Protein AF-A0A7X8XU26-F1 (afdb_monomer_lite)

Sequence (676 aa):
MKSFNKYATITLAILFLVGCTSQVGEDSGSGGGQKIFLYDNPILGHDLYVLNYGHREVDGLDTNYYIIPNEVARVKDLDVAKNSSAANGDILSPEKLTEFEELIYFTGLETFRATSNELTTLDFSKCVKLKGIYINNNWLEVLNVDSLPLLEEIEFSSSSRAPGLITSMNLTNNINLIVFELEDHGLTALDVSKNVNLDEINVSGNTGDPITIDSLIYDQLSVAEGVVREEPTVELPDDGVVIQDVNFGRVLDSLGYANGPLSTGKYYLIPDDVAGVTTLDISNKGISKISEISYFTSLESLDASANSIDTIDVSTNNSLTILTADHSGSGLGELVSLSLPASIDSVDIYRFAGATVDITSCPNLVRFDAEQSTITSIDLSGNPELKIFRVRQYNSGQWDAGLGLTTIDFSNNPKLEDVYLFRNQLGASNDITWWDESEGSVLTSLDLGSNPNGTEATFEIPDFIFSTLTDRSGNVQSDAPPVDNSNLFISEYACSSSKESGTDFRNTYIEIYNPSTTETAYLSNYTLEYSSNGGDWGGEHTFSTQTLGPGEVLVIGRPEVNPSRITVDESWSSLTANGDDGIRLLKNNTVTDVIGTNYSSSPPVGTDPGDGWEVAGVTEATRNLVLWRKTTVTTPNTDWDDSRGTNTTDSEWIVSNVKEDYVNAGSPTDGNVPSQ

Foldseek 3Di:
DDDDDDDDDDDDDDDDDPQDCFDWDDDPDDDAAIKTKHSVCVLVQQQCVLVVQWDWDDDPPDIIIIGHLVSLLQDAEDAQACDPPGPCNVRGDNAADQEDPVCLSNLNYQEYHHAQHAHADDDCLNVQNHQEYHHEAYQYQDDDCQSHLNHAYYAYAYHPPHPAFDAADDCQSNLNHQEAHREQGAHQEYACLSVLNHAEYAHYNYPNFLHEYECLNVVRHPYRHRHDYDHHPDDDPVQKAWDNWLLLQVQCVVVVQWDDDDVSSTIIGRLVSQCQDAEDESEQRQTADDVVCLSNQNHQEYEQANYQHQEDACQNNQNHAYYAYANPDDPHHAHAYYHDHLNYAEYARARHAHQEDACLSNQNHAYDHHAQYQHADYDCQNHLNHAYAAYAHHDPPDDPPPGFYQADECQSHQNHQEYHRAAGAPAEQVSYHHHDCVSAHNHAYEEPHCHPPPDGAAHADDPSHVVNYPYYDPRYDHPDDPDQPWFKAWFKFAFELDADPPDPATAGKIKIWTQDPAGKGAQQQKKKWKFELLEDTHLIDRDPDGIADHQFMAMETAPRHDCVQAPHPHYRPSPPDNARMKMFMDGNNHTFAIAHHSQVYVVGDDHRLDRHNQAQQRRSLNHQKMKGFDPVDRGHDPDNDQQRDNHPPRHRIFIAPDGPQRVQHRHHDDPPGHGD

Secondary structure (DSSP, 8-state):
---------------------SEEPP--S-SS---EE-SS-HHHHHHHHHTTSSEEEEETTEEEEEE-HHHHTT-SEEE---STT-TTTTTS-SSPP---GGGGG-TT-SEEE-TT--------TT-TT--EEE--S---S----TT-TT--EEE-PPPTT-S--------TT-TT--EEE-TTS--S----TT-TT--EEE-TTSTTSSEEEEHHHHTT-SEEETEEEE--SS-PPTT-EEESSHHHHHHHHHHTS-B---TTS-EEE-HHHHTT--EEE-TTS-----GGGGG-TT--EEE--SS--SEEE-TT-TT--EEE----STT---B-EEE--TT--EEE-TTB-SS----TT-TT--EEEEEEE-------TT-TT--EEEEEE---SS--TT-S-S-EE-TT-TT--EEE--SS---SGGGEEPPPGGG-----EEE-TT-STTSPPPEEE-HHHHTT-SEE-TTEEE-PPP------EEEEEE--SSPPTTSS----EEEEE---SSPPEEGGGEEEEEEGGG--SEEEEE-SS-EE-TT-EEEEE-TT--TTT---SEE-TT----SS-EEEEEETTEEEEEES--TTSSS--S---TTS--BTTBTTTTSSSEEEE-TT--S--S-HHHHH-SSTTT-SEEEBSSTT--TTTTSPPPTTS-B-

Organism: NCBI:txid2726742

Radius of gyration: 48.68 Å; chains: 1; bounding box: 124×58×159 Å

pLDDT: mean 89.41, std 13.86, range [27.27, 98.88]

InterPro domains:
  IPR001322 Lamin tail domain [PF00932] (485-596)
  IPR001322 Lamin tail domain [PS51841] (472-635)
  IPR032675 Leucine-rich repeat domain superfamily [G3DSA:3.80.10.10] (50-222)
  IPR032675 Leucine-rich repeat domain superfamily [G3DSA:3.80.10.10] (238-528)
  IPR036415 Lamin tail domain superfamily [SSF74853] (486-587)
  IPR050836 SDS22/Internalin LRR-containing [PTHR46652] (274-324)

Structure (mmCIF, N/CA/C/O backbone):
data_AF-A0A7X8XU26-F1
#
_entry.id   AF-A0A7X8XU26-F1
#
loop_
_atom_site.group_PDB
_atom_site.id
_atom_site.type_symbol
_atom_site.label_atom_id
_atom_site.label_alt_id
_atom_site.label_comp_id
_atom_site.label_asym_id
_atom_site.label_entity_id
_atom_site.label_seq_id
_atom_site.pdbx_PDB_ins_code
_atom_site.Cartn_x
_atom_site.Cartn_y
_atom_site.Cartn_z
_atom_site.occupancy
_atom_site.B_iso_or_equiv
_atom_site.auth_seq_id
_atom_site.auth_comp_id
_atom_site.auth_asym_id
_atom_site.auth_atom_id
_atom_site.pdbx_PDB_model_num
ATOM 1 N N . MET A 1 1 ? 77.128 13.624 -83.344 1.00 34.66 1 MET A N 1
ATOM 2 C CA . MET A 1 1 ? 77.510 14.100 -82.000 1.00 34.66 1 MET A CA 1
ATOM 3 C C . MET A 1 1 ? 76.486 13.563 -81.011 1.00 34.66 1 MET A C 1
ATOM 5 O O . MET A 1 1 ? 75.318 13.875 -81.154 1.00 34.66 1 MET A O 1
ATOM 9 N N . LYS A 1 2 ? 76.962 12.664 -80.136 1.00 36.72 2 LYS A N 1
ATOM 10 C CA . LYS A 1 2 ? 76.382 12.059 -78.917 1.00 36.72 2 LYS A CA 1
ATOM 11 C C . LYS A 1 2 ? 74.876 11.721 -78.876 1.00 36.72 2 LYS A C 1
ATOM 13 O O . LYS A 1 2 ? 74.044 12.546 -78.532 1.00 36.72 2 LYS A O 1
ATOM 18 N N . SER A 1 3 ? 74.596 10.439 -79.121 1.00 32.69 3 SER A N 1
ATOM 19 C CA . SER A 1 3 ? 73.386 9.680 -78.772 1.00 32.69 3 SER A CA 1
ATOM 20 C C . SER A 1 3 ? 73.611 8.858 -77.491 1.00 32.69 3 SER A C 1
ATOM 22 O O . SER A 1 3 ? 74.744 8.437 -77.273 1.00 32.69 3 SER A O 1
ATOM 24 N N . PHE A 1 4 ? 72.565 8.546 -76.712 1.00 28.62 4 PHE A N 1
ATOM 25 C CA . PHE A 1 4 ? 72.070 7.166 -76.505 1.00 28.62 4 PHE A CA 1
ATOM 26 C C . PHE A 1 4 ? 70.891 7.093 -75.516 1.00 28.62 4 PHE A C 1
ATOM 28 O O . PHE A 1 4 ? 70.860 7.771 -74.498 1.00 28.62 4 PHE A O 1
ATOM 35 N N . ASN A 1 5 ? 69.957 6.204 -75.854 1.00 34.78 5 ASN A N 1
ATOM 36 C CA . ASN A 1 5 ? 68.786 5.733 -75.119 1.00 34.78 5 ASN A CA 1
ATOM 37 C C . ASN A 1 5 ? 68.948 4.195 -75.031 1.00 34.78 5 ASN A C 1
ATOM 39 O O . ASN A 1 5 ? 69.265 3.623 -76.079 1.00 34.78 5 ASN A O 1
ATOM 43 N N . LYS A 1 6 ? 68.793 3.530 -73.866 1.00 28.44 6 LYS A N 1
ATOM 44 C CA . LYS A 1 6 ? 68.459 2.081 -73.741 1.00 28.44 6 LYS A CA 1
ATOM 45 C C . LYS A 1 6 ? 68.344 1.565 -72.289 1.00 28.44 6 LYS A C 1
ATOM 47 O O . LYS A 1 6 ? 69.069 1.988 -71.402 1.00 28.44 6 LYS A O 1
ATOM 52 N N . TYR A 1 7 ? 67.434 0.600 -72.152 1.00 28.06 7 TYR A N 1
ATOM 53 C CA . TYR A 1 7 ? 67.069 -0.275 -71.029 1.00 28.06 7 TYR A CA 1
ATOM 54 C C . TYR A 1 7 ? 68.166 -1.258 -70.528 1.00 28.06 7 TYR A C 1
ATOM 56 O O . TYR A 1 7 ? 69.031 -1.633 -71.317 1.00 28.06 7 TYR A O 1
ATOM 64 N N . ALA A 1 8 ? 67.948 -1.785 -69.297 1.00 28.58 8 ALA A N 1
ATOM 65 C CA . ALA A 1 8 ? 68.433 -3.047 -68.661 1.00 28.58 8 ALA A CA 1
ATOM 66 C C . ALA A 1 8 ? 69.926 -3.097 -68.215 1.00 28.58 8 ALA A C 1
ATOM 68 O O . ALA A 1 8 ? 70.767 -2.536 -68.900 1.00 28.58 8 ALA A O 1
ATOM 69 N N . THR A 1 9 ? 70.385 -3.675 -67.082 1.00 27.27 9 THR A N 1
ATOM 70 C CA . THR A 1 9 ? 70.066 -4.918 -66.312 1.00 27.27 9 THR A CA 1
ATOM 71 C C . THR A 1 9 ? 70.829 -4.885 -64.946 1.00 27.27 9 THR A C 1
ATOM 73 O O . THR A 1 9 ? 71.968 -4.433 -64.941 1.00 27.27 9 THR A O 1
ATOM 76 N N . ILE A 1 10 ? 70.203 -5.156 -63.781 1.00 29.17 10 ILE A N 1
ATOM 77 C CA . ILE A 1 10 ? 70.174 -6.391 -62.925 1.00 29.17 10 ILE A CA 1
ATOM 78 C C . ILE A 1 10 ? 71.371 -6.663 -61.974 1.00 29.17 10 ILE A C 1
ATOM 80 O O . ILE A 1 10 ? 72.434 -7.061 -62.437 1.00 29.17 10 ILE A O 1
ATOM 84 N N . THR A 1 11 ? 71.069 -6.637 -60.659 1.00 28.88 11 THR A N 1
ATOM 85 C CA . THR A 1 11 ? 71.246 -7.713 -59.630 1.00 28.88 11 THR A CA 1
ATOM 86 C C . THR A 1 11 ? 70.212 -7.410 -58.511 1.00 28.88 11 THR A C 1
ATOM 88 O O . THR A 1 11 ? 70.246 -6.303 -57.990 1.00 28.88 11 THR A O 1
ATOM 91 N N . LEU A 1 12 ? 69.101 -8.135 -58.258 1.00 30.39 12 LEU A N 1
ATOM 92 C CA . LEU A 1 12 ? 68.899 -9.448 -57.586 1.00 30.39 12 LEU A CA 1
ATOM 93 C C . LEU A 1 12 ? 69.867 -9.657 -56.392 1.00 30.39 12 LEU A C 1
ATOM 95 O O . LEU A 1 12 ? 71.066 -9.607 -56.612 1.00 30.39 12 LEU A O 1
ATOM 99 N N . ALA A 1 13 ? 69.474 -9.875 -55.128 1.00 28.33 13 ALA A N 1
ATOM 100 C CA . ALA A 1 13 ? 68.361 -10.665 -54.606 1.00 28.33 13 ALA A CA 1
ATOM 101 C C . ALA A 1 13 ? 67.890 -10.245 -53.186 1.00 28.33 13 ALA A C 1
ATOM 103 O O . ALA A 1 13 ? 68.625 -9.653 -52.403 1.00 28.33 13 ALA A O 1
ATOM 104 N N . ILE A 1 14 ? 66.640 -10.632 -52.927 1.00 40.91 14 ILE A N 1
ATOM 105 C CA . ILE A 1 14 ? 65.825 -10.717 -51.702 1.00 40.91 14 ILE A CA 1
ATOM 106 C C . ILE A 1 14 ? 66.587 -11.134 -50.431 1.00 40.91 14 ILE A C 1
ATOM 108 O O . ILE A 1 14 ? 67.310 -12.124 -50.476 1.00 40.91 14 ILE A O 1
ATOM 112 N N . LEU A 1 15 ? 66.281 -10.495 -49.289 1.00 29.73 15 LEU A N 1
ATOM 113 C CA . LEU A 1 15 ? 66.130 -11.167 -47.984 1.00 29.73 15 LEU A CA 1
ATOM 114 C C . LEU A 1 15 ? 65.344 -10.291 -46.979 1.00 29.73 15 LEU A C 1
ATOM 116 O O . LEU A 1 15 ? 65.855 -9.304 -46.470 1.00 29.73 15 LEU A O 1
ATOM 120 N N . PHE A 1 16 ? 64.081 -10.683 -46.768 1.00 33.25 16 PHE A N 1
ATOM 121 C CA . PHE A 1 16 ? 63.263 -10.597 -45.547 1.00 33.25 16 PHE A CA 1
ATOM 122 C C . PHE A 1 16 ? 63.397 -9.369 -44.618 1.00 33.25 16 PHE A C 1
ATOM 124 O O . PHE A 1 16 ? 64.252 -9.330 -43.742 1.00 33.25 16 PHE A O 1
ATOM 131 N N . LEU A 1 17 ? 62.406 -8.473 -44.680 1.00 34.25 17 LEU A N 1
ATOM 132 C CA . LEU A 1 17 ? 61.734 -7.977 -43.472 1.00 34.25 17 LEU A CA 1
ATOM 133 C C . LEU A 1 17 ? 60.248 -8.304 -43.633 1.00 34.25 17 LEU A C 1
ATOM 135 O O . LEU A 1 17 ? 59.464 -7.531 -44.175 1.00 34.25 17 LEU A O 1
ATOM 139 N N . VAL A 1 18 ? 59.907 -9.533 -43.254 1.00 36.25 18 VAL A N 1
ATOM 140 C CA . VAL A 1 18 ? 58.540 -9.890 -42.882 1.00 36.25 18 VAL A CA 1
ATOM 141 C C . VAL A 1 18 ? 58.307 -9.155 -41.569 1.00 36.25 18 VAL A C 1
ATOM 143 O O . VAL A 1 18 ? 58.955 -9.481 -40.580 1.00 36.25 18 VAL A O 1
ATOM 146 N N . GLY A 1 19 ? 57.465 -8.121 -41.572 1.00 37.59 19 GLY A N 1
ATOM 147 C CA . GLY A 1 19 ? 56.831 -7.700 -40.328 1.00 37.59 19 GLY A CA 1
ATOM 148 C C . GLY A 1 19 ? 56.033 -8.902 -39.838 1.00 37.59 19 GLY A C 1
ATOM 149 O O . GLY A 1 19 ? 55.166 -9.385 -40.567 1.00 37.59 19 GLY A O 1
ATOM 150 N N . CYS A 1 20 ? 56.422 -9.475 -38.701 1.00 41.75 20 CYS A N 1
ATOM 151 C CA . CYS A 1 20 ? 55.649 -10.541 -38.081 1.00 41.75 20 CYS A CA 1
ATOM 152 C C . CYS A 1 20 ? 54.336 -9.928 -37.604 1.00 41.75 20 CYS A C 1
ATOM 154 O O . CYS A 1 20 ? 54.342 -9.162 -36.649 1.00 41.75 20 CYS A O 1
ATOM 156 N N . THR A 1 21 ? 53.244 -10.267 -38.285 1.00 54.62 21 THR A N 1
ATOM 157 C CA . THR A 1 21 ? 51.889 -10.140 -37.742 1.00 54.62 21 THR A CA 1
ATOM 158 C C . THR A 1 21 ? 51.786 -10.938 -36.444 1.00 54.62 21 THR A C 1
ATOM 160 O O . THR A 1 21 ? 52.616 -11.833 -36.209 1.00 54.62 21 THR A O 1
ATOM 163 N N . SER A 1 22 ? 50.752 -10.695 -35.644 1.00 58.31 22 SER A N 1
ATOM 164 C CA . SER A 1 22 ? 50.406 -11.575 -34.534 1.00 58.31 22 SER A CA 1
ATOM 165 C C . SER A 1 22 ? 50.404 -13.039 -34.999 1.00 58.31 22 SER A C 1
ATOM 167 O O . SER A 1 22 ? 49.922 -13.404 -36.082 1.00 58.31 22 SER A O 1
ATOM 169 N N . GLN A 1 23 ? 51.100 -13.886 -34.242 1.00 65.12 23 GLN A N 1
ATOM 170 C CA . GLN A 1 23 ? 51.410 -15.252 -34.654 1.00 65.12 23 GLN A CA 1
ATOM 171 C C . GLN A 1 23 ? 51.037 -16.251 -33.572 1.00 65.12 23 GLN A C 1
ATOM 173 O O . GLN A 1 23 ? 51.254 -16.056 -32.375 1.00 65.12 23 GLN A O 1
ATOM 178 N N . VAL A 1 24 ? 50.495 -17.367 -34.046 1.00 61.19 24 VAL A N 1
ATOM 179 C CA . VAL A 1 24 ? 50.252 -18.564 -33.256 1.00 61.19 24 VAL A CA 1
ATOM 180 C C . VAL A 1 24 ? 51.593 -19.209 -32.914 1.00 61.19 24 VAL A C 1
ATOM 182 O O . VAL A 1 24 ? 52.304 -19.656 -33.814 1.00 61.19 24 VAL A O 1
ATOM 185 N N . GLY A 1 25 ? 51.915 -19.312 -31.626 1.00 56.53 25 GLY A N 1
ATOM 186 C CA . GLY A 1 25 ? 53.040 -20.131 -31.167 1.00 56.53 25 GLY A CA 1
ATOM 187 C C . GLY A 1 25 ? 52.689 -21.625 -31.144 1.00 56.53 25 GLY A C 1
ATOM 188 O O . GLY A 1 25 ? 51.580 -21.992 -30.752 1.00 56.53 25 GLY A O 1
ATOM 189 N N . GLU A 1 26 ? 53.624 -22.502 -31.532 1.00 50.38 26 GLU A N 1
ATOM 190 C CA . GLU A 1 26 ? 53.489 -23.953 -31.319 1.00 50.38 26 GLU A CA 1
ATOM 191 C C . GLU A 1 26 ? 53.651 -24.277 -29.820 1.00 50.38 26 GLU A C 1
ATOM 193 O O . GLU A 1 26 ? 54.716 -24.048 -29.248 1.00 50.38 26 GLU A O 1
ATOM 198 N N . ASP A 1 27 ? 52.613 -24.819 -29.168 1.00 50.94 27 ASP A N 1
ATOM 199 C CA . ASP A 1 27 ? 52.736 -25.361 -27.807 1.00 50.94 27 ASP A CA 1
ATOM 200 C C . ASP A 1 27 ? 53.166 -26.837 -27.859 1.00 50.94 27 ASP A C 1
ATOM 202 O O . ASP A 1 27 ? 52.406 -27.713 -28.281 1.00 50.94 27 ASP A O 1
ATOM 206 N N . SER A 1 28 ? 54.392 -27.121 -27.408 1.00 47.56 28 SER A N 1
ATOM 207 C CA . SER A 1 28 ? 54.903 -28.481 -27.188 1.00 47.56 28 SER A CA 1
ATOM 208 C C . SER A 1 28 ? 54.811 -28.944 -25.727 1.00 47.56 28 SER A C 1
ATOM 210 O O . SER A 1 28 ? 55.522 -29.871 -25.330 1.00 47.56 28 SER A O 1
ATOM 212 N N . GLY A 1 29 ? 53.925 -28.346 -24.929 1.00 49.84 29 GLY A N 1
ATOM 213 C CA . GLY A 1 29 ? 53.391 -28.955 -23.719 1.00 49.84 29 GLY A CA 1
ATOM 214 C C . GLY A 1 29 ? 53.294 -28.017 -22.524 1.00 49.84 29 GLY A C 1
ATOM 215 O O . GLY A 1 29 ? 54.244 -27.920 -21.758 1.00 49.84 29 GLY A O 1
ATOM 216 N N . SER A 1 30 ? 52.097 -27.496 -22.249 1.00 43.91 30 SER A N 1
ATOM 217 C CA . SER A 1 30 ? 51.460 -27.605 -20.925 1.00 43.91 30 SER A CA 1
ATOM 218 C C . SER A 1 30 ? 50.045 -27.025 -20.948 1.00 43.91 30 SER A C 1
ATOM 220 O O . SER A 1 30 ? 49.888 -25.842 -21.181 1.00 43.91 30 SER A O 1
ATOM 222 N N . GLY A 1 31 ? 49.032 -27.853 -20.660 1.00 46.31 31 GLY A N 1
ATOM 223 C CA . GLY A 1 31 ? 47.761 -27.547 -19.965 1.00 46.31 31 GLY A CA 1
ATOM 224 C C . GLY A 1 31 ? 46.913 -26.286 -20.241 1.00 46.31 31 GLY A C 1
ATOM 225 O O . GLY A 1 31 ? 45.874 -26.167 -19.595 1.00 46.31 31 GLY A O 1
ATOM 226 N N . GLY A 1 32 ? 47.276 -25.372 -21.142 1.00 51.00 32 GLY A N 1
ATOM 227 C CA . GLY A 1 32 ? 46.771 -23.997 -21.133 1.00 51.00 32 GLY A CA 1
ATOM 228 C C . GLY A 1 32 ? 46.779 -23.305 -22.494 1.00 51.00 32 GLY A C 1
ATOM 229 O O . GLY A 1 32 ? 47.265 -22.196 -22.599 1.00 51.00 32 GLY A O 1
ATOM 230 N N . GLY A 1 33 ? 46.194 -23.925 -23.523 1.00 59.44 33 GLY A N 1
ATOM 231 C CA . GLY A 1 33 ? 45.803 -23.237 -24.762 1.00 59.44 33 GLY A CA 1
ATOM 232 C C . GLY A 1 33 ? 46.931 -22.668 -25.643 1.00 59.44 33 GLY A C 1
ATOM 233 O O . GLY A 1 33 ? 48.105 -22.644 -25.304 1.00 59.44 33 GLY A O 1
ATOM 234 N N . GLN A 1 34 ? 46.543 -22.236 -26.840 1.00 79.81 34 GLN A N 1
ATOM 235 C CA . GLN A 1 34 ? 47.417 -21.718 -27.896 1.00 79.81 34 GLN A CA 1
ATOM 236 C C . GLN A 1 34 ? 47.819 -20.260 -27.604 1.00 79.81 34 GLN A C 1
ATOM 238 O O . GLN A 1 34 ? 46.936 -19.422 -27.443 1.00 79.81 34 GLN A O 1
ATOM 243 N N . L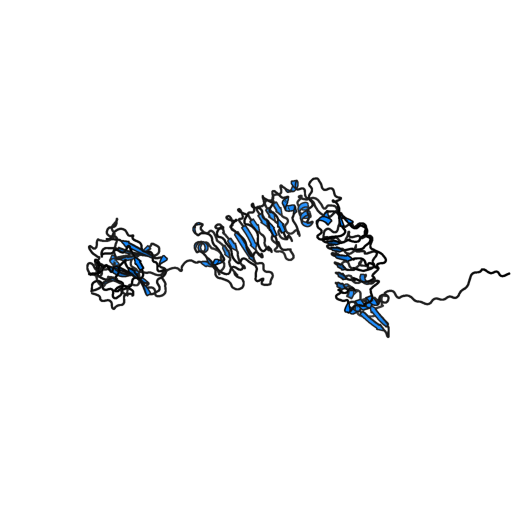YS A 1 35 ? 49.122 -19.941 -27.544 1.00 88.06 35 LYS A N 1
ATOM 244 C CA . LYS A 1 35 ? 49.611 -18.561 -27.337 1.00 88.06 35 LYS A CA 1
ATOM 245 C C . LYS A 1 35 ? 49.443 -17.720 -28.603 1.00 88.06 35 LYS A C 1
ATOM 247 O O . LYS A 1 35 ? 49.800 -18.182 -29.691 1.00 88.06 35 LYS A O 1
ATOM 252 N N . ILE A 1 36 ? 48.974 -16.484 -28.442 1.00 88.19 36 ILE A N 1
ATOM 253 C CA . ILE A 1 36 ? 48.933 -15.467 -29.501 1.00 88.19 36 ILE A CA 1
ATOM 254 C C . ILE A 1 36 ? 49.909 -14.357 -29.125 1.00 88.19 36 ILE A C 1
ATOM 256 O O . ILE A 1 36 ? 49.650 -13.604 -28.186 1.00 88.19 36 ILE A O 1
ATOM 260 N N . PHE A 1 37 ? 51.047 -14.296 -29.815 1.00 87.69 37 PHE A N 1
ATOM 261 C CA . PHE A 1 37 ? 52.061 -13.268 -29.582 1.00 87.69 37 PHE A CA 1
ATOM 262 C C . PHE A 1 37 ? 51.691 -11.957 -30.281 1.00 87.69 37 PHE A C 1
ATOM 264 O O . PHE A 1 37 ? 51.302 -11.976 -31.446 1.00 87.69 37 PHE A O 1
ATOM 271 N N . LEU A 1 38 ? 51.865 -10.842 -29.569 1.00 88.19 38 LEU A N 1
ATOM 272 C CA . LEU A 1 38 ? 51.487 -9.477 -29.959 1.00 88.19 38 LEU A CA 1
ATOM 273 C C . LEU A 1 38 ? 52.712 -8.716 -30.500 1.00 88.19 38 LEU A C 1
ATOM 275 O O . LEU A 1 38 ? 53.140 -7.711 -29.930 1.00 88.19 38 LEU A O 1
ATOM 279 N N . TYR A 1 39 ? 53.363 -9.264 -31.529 1.00 80.94 39 TYR A N 1
ATOM 280 C CA . TYR A 1 39 ? 54.639 -8.738 -32.042 1.00 80.94 39 TYR A CA 1
ATOM 281 C C . TYR A 1 39 ? 54.504 -7.392 -32.763 1.00 80.94 39 TYR A C 1
ATOM 283 O O . TYR A 1 39 ? 55.417 -6.567 -32.722 1.00 80.94 39 TYR A O 1
ATOM 291 N N . ASP A 1 40 ? 53.378 -7.198 -33.429 1.00 77.88 40 ASP A N 1
ATOM 292 C CA . ASP A 1 40 ? 52.957 -5.994 -34.138 1.00 77.88 40 ASP A CA 1
ATOM 293 C C . ASP A 1 40 ? 52.386 -4.927 -33.199 1.00 77.88 40 ASP A C 1
ATOM 295 O O . ASP A 1 40 ? 52.543 -3.738 -33.474 1.00 77.88 40 ASP A O 1
ATOM 299 N N . ASN A 1 41 ? 51.852 -5.329 -32.041 1.00 84.44 41 ASN A N 1
ATOM 300 C CA . ASN A 1 41 ? 51.226 -4.415 -31.088 1.00 84.44 41 ASN A CA 1
ATOM 301 C C . ASN A 1 41 ? 51.830 -4.488 -29.667 1.00 84.44 41 ASN A C 1
ATOM 303 O O . ASN A 1 41 ? 51.174 -4.912 -28.707 1.00 84.44 41 ASN A O 1
ATOM 307 N N . PRO A 1 42 ? 53.093 -4.053 -29.479 1.00 87.25 42 PRO A N 1
ATOM 308 C CA . PRO A 1 42 ? 53.767 -4.117 -28.182 1.00 87.25 42 PRO A CA 1
ATOM 309 C C . PRO A 1 42 ? 53.161 -3.171 -27.134 1.00 87.25 42 PRO A C 1
ATOM 311 O O . PRO A 1 42 ? 53.296 -3.432 -25.938 1.00 87.25 42 PRO A O 1
ATOM 314 N N . ILE A 1 43 ? 52.485 -2.096 -27.564 1.00 92.75 43 ILE A N 1
ATOM 315 C CA . ILE A 1 43 ? 51.765 -1.168 -26.677 1.00 92.75 43 ILE A CA 1
ATOM 316 C C . ILE A 1 43 ? 50.567 -1.894 -26.059 1.00 92.75 43 ILE A C 1
ATOM 318 O O . ILE A 1 43 ? 50.461 -1.954 -24.833 1.00 92.75 43 ILE A O 1
ATOM 322 N N . LEU A 1 44 ? 49.728 -2.527 -26.890 1.00 94.31 44 LEU A N 1
ATOM 323 C CA . LEU A 1 44 ? 48.626 -3.370 -26.426 1.00 94.31 44 LEU A CA 1
ATOM 324 C C . LEU A 1 44 ? 49.136 -4.517 -25.552 1.00 94.31 44 LEU A C 1
ATOM 326 O O . LEU A 1 44 ? 48.559 -4.808 -24.509 1.00 94.31 44 LEU A O 1
ATOM 330 N N . GLY A 1 45 ? 50.236 -5.157 -25.952 1.00 93.69 45 GLY A N 1
ATOM 331 C CA . GLY A 1 45 ? 50.837 -6.237 -25.181 1.00 93.69 45 GLY A CA 1
ATOM 332 C C . GLY A 1 45 ? 51.266 -5.812 -23.780 1.00 93.69 45 GLY A C 1
ATOM 333 O O . GLY A 1 45 ? 50.971 -6.514 -22.810 1.00 93.69 45 GLY A O 1
ATOM 334 N N . HIS A 1 46 ? 51.899 -4.644 -23.660 1.00 93.19 46 HIS A N 1
ATOM 335 C CA . HIS A 1 46 ? 52.214 -4.052 -22.365 1.00 93.19 46 HIS A CA 1
ATOM 336 C C . HIS A 1 46 ? 50.944 -3.768 -21.555 1.00 93.19 46 HIS A C 1
ATOM 338 O O . HIS A 1 46 ? 50.867 -4.180 -20.399 1.00 93.19 46 HIS A O 1
ATOM 344 N N . ASP A 1 47 ? 49.953 -3.109 -22.160 1.00 95.19 47 ASP A N 1
ATOM 345 C CA . ASP A 1 47 ? 48.688 -2.741 -21.516 1.00 95.19 47 ASP A CA 1
ATOM 346 C C . ASP A 1 47 ? 47.939 -3.963 -20.975 1.00 95.19 47 ASP A C 1
ATOM 348 O O . ASP A 1 47 ? 47.578 -4.014 -19.801 1.00 95.19 47 ASP A O 1
ATOM 352 N N . LEU A 1 48 ? 47.778 -5.005 -21.790 1.00 95.38 48 LEU A N 1
ATOM 353 C CA . LEU A 1 48 ? 47.136 -6.245 -21.359 1.00 95.38 48 LEU A CA 1
ATOM 354 C C . LEU A 1 48 ? 47.940 -6.945 -20.259 1.00 95.38 48 LEU A C 1
ATOM 356 O O . LEU A 1 48 ? 47.351 -7.491 -19.327 1.00 95.38 48 LEU A O 1
ATOM 360 N N . TYR A 1 49 ? 49.273 -6.918 -20.325 1.00 94.75 49 TYR A N 1
ATOM 361 C CA . TYR A 1 49 ? 50.119 -7.499 -19.284 1.00 94.75 49 TYR A CA 1
ATOM 362 C C . TYR A 1 49 ? 49.961 -6.784 -17.934 1.00 94.75 49 TYR A C 1
ATOM 364 O O . TYR A 1 49 ? 49.770 -7.450 -16.916 1.00 94.75 49 TYR A O 1
ATOM 372 N N . VAL A 1 50 ? 49.994 -5.447 -17.899 1.00 93.06 50 VAL A N 1
ATOM 373 C CA . VAL A 1 50 ? 49.842 -4.695 -16.637 1.00 93.06 50 VAL A CA 1
ATOM 374 C C . VAL A 1 50 ? 48.430 -4.799 -16.056 1.00 93.06 50 VAL A C 1
ATOM 376 O O . VAL A 1 50 ? 48.268 -4.721 -14.839 1.00 93.06 50 VAL A O 1
ATOM 379 N N . LEU A 1 51 ? 47.428 -5.059 -16.902 1.00 92.81 51 LEU A N 1
ATOM 380 C CA . LEU A 1 51 ? 46.055 -5.367 -16.494 1.00 92.81 51 LEU A CA 1
ATOM 381 C C . LEU A 1 51 ? 45.854 -6.826 -16.039 1.00 92.81 51 LEU A C 1
ATOM 383 O O . LEU A 1 51 ? 44.754 -7.192 -15.632 1.00 92.81 51 LEU A O 1
ATOM 387 N N . ASN A 1 52 ? 46.899 -7.662 -16.064 1.00 93.44 52 ASN A N 1
ATOM 388 C CA . ASN A 1 52 ? 46.843 -9.108 -15.798 1.00 93.44 52 ASN A CA 1
ATOM 389 C C . ASN A 1 52 ? 45.952 -9.903 -16.774 1.00 93.44 52 ASN A C 1
ATOM 391 O O . ASN A 1 52 ? 45.428 -10.962 -16.424 1.00 93.44 52 ASN A O 1
ATOM 395 N N . TYR A 1 53 ? 45.794 -9.414 -18.003 1.00 93.38 53 TYR A N 1
ATOM 396 C CA . TYR A 1 53 ? 45.094 -10.099 -19.096 1.00 93.38 53 TYR A CA 1
ATOM 397 C C . TYR A 1 53 ? 46.050 -10.682 -20.147 1.00 93.38 53 TYR A C 1
ATOM 399 O O . TYR A 1 53 ? 45.643 -11.494 -20.975 1.00 93.38 53 TYR A O 1
ATOM 407 N N . GLY A 1 54 ? 47.320 -10.282 -20.109 1.00 91.75 54 GLY A N 1
ATOM 408 C CA . GLY A 1 54 ? 48.386 -10.768 -20.975 1.00 91.75 54 GLY A CA 1
ATOM 409 C C . GLY A 1 54 ? 49.584 -11.287 -20.187 1.00 91.75 54 GLY A C 1
ATOM 410 O O . GLY A 1 54 ? 49.718 -11.094 -18.980 1.00 91.75 54 GLY A O 1
ATOM 411 N N . HIS A 1 55 ? 50.492 -11.929 -20.906 1.00 93.19 55 HIS A N 1
ATOM 412 C CA . HIS A 1 55 ? 51.717 -12.524 -20.393 1.00 93.19 55 HIS A CA 1
ATOM 413 C C . HIS A 1 55 ? 52.929 -11.886 -21.055 1.00 93.19 55 HIS A C 1
ATOM 415 O O . HIS A 1 55 ? 52.839 -11.315 -22.142 1.00 93.19 55 HIS A O 1
ATOM 421 N N . ARG A 1 56 ? 54.084 -12.010 -20.400 1.00 92.38 56 ARG A N 1
ATOM 422 C CA . ARG A 1 56 ? 55.356 -11.471 -20.880 1.00 92.38 56 ARG A CA 1
ATOM 423 C C . ARG A 1 56 ? 56.450 -12.527 -20.813 1.00 92.38 56 ARG A C 1
ATOM 425 O O . ARG A 1 56 ? 56.710 -13.082 -19.745 1.00 92.38 56 ARG A O 1
ATOM 432 N N . GLU A 1 57 ? 57.140 -12.728 -21.926 1.00 89.62 57 GLU A N 1
ATOM 433 C CA . GLU A 1 57 ? 58.359 -13.529 -22.046 1.00 89.62 57 GLU A CA 1
ATOM 434 C C . GLU A 1 57 ? 59.556 -12.629 -22.361 1.00 89.62 57 GLU A C 1
ATOM 436 O O . GLU A 1 57 ? 59.437 -11.641 -23.086 1.00 89.62 57 GLU A O 1
ATOM 441 N N . VAL A 1 58 ? 60.707 -12.942 -21.765 1.00 84.69 58 VAL A N 1
ATOM 442 C CA . VAL A 1 58 ? 61.947 -12.176 -21.943 1.00 84.69 58 VAL A CA 1
ATOM 443 C C . VAL A 1 58 ? 63.019 -13.113 -22.479 1.00 84.69 58 VAL A C 1
ATOM 445 O O . VAL A 1 58 ? 63.496 -13.982 -21.747 1.00 84.69 58 VAL A O 1
ATOM 448 N N . ASP A 1 59 ? 63.422 -12.890 -23.728 1.00 77.69 59 ASP A N 1
ATOM 449 C CA . ASP A 1 59 ? 64.462 -13.651 -24.419 1.00 77.69 59 ASP A CA 1
ATOM 450 C C . ASP A 1 59 ? 65.668 -12.741 -24.685 1.00 77.69 59 ASP A C 1
ATOM 452 O O . ASP A 1 59 ? 65.785 -12.051 -25.698 1.00 77.69 59 ASP A O 1
ATOM 456 N N . GLY A 1 60 ? 66.600 -12.708 -23.730 1.00 80.44 60 GLY A N 1
ATOM 457 C CA . GLY A 1 60 ? 67.765 -11.826 -23.805 1.00 80.44 60 GLY A CA 1
ATOM 458 C C . GLY A 1 60 ? 67.393 -10.356 -23.588 1.00 80.44 60 GLY A C 1
ATOM 459 O O . GLY A 1 60 ? 67.134 -9.962 -22.453 1.00 80.44 60 GLY A O 1
ATOM 460 N N . LEU A 1 61 ? 67.445 -9.543 -24.650 1.00 75.19 61 LEU A N 1
ATOM 461 C CA . LEU A 1 61 ? 67.054 -8.123 -24.622 1.00 75.19 61 LEU A CA 1
ATOM 462 C C . LEU A 1 61 ? 65.636 -7.884 -25.163 1.00 75.19 61 LEU A C 1
ATOM 464 O O . LEU A 1 61 ? 65.112 -6.785 -24.990 1.00 75.19 61 LEU A O 1
ATOM 468 N N . ASP A 1 62 ? 65.025 -8.893 -25.784 1.00 80.44 62 ASP A N 1
ATOM 469 C CA . ASP A 1 62 ? 63.712 -8.771 -26.405 1.00 80.44 62 ASP A CA 1
ATOM 470 C C . ASP A 1 62 ? 62.617 -9.126 -25.390 1.00 80.44 62 ASP A C 1
ATOM 472 O O . ASP A 1 62 ? 62.707 -10.120 -24.662 1.00 80.44 62 ASP A O 1
ATOM 476 N N . THR A 1 63 ? 61.587 -8.280 -25.314 1.00 85.31 63 THR A N 1
ATOM 477 C CA . THR A 1 63 ? 60.395 -8.506 -24.488 1.00 85.31 63 THR A CA 1
ATOM 478 C C . THR A 1 63 ? 59.218 -8.791 -25.405 1.00 85.31 63 THR A C 1
ATOM 480 O O . THR A 1 63 ? 58.818 -7.922 -26.175 1.00 85.31 63 THR A O 1
ATOM 483 N N . ASN A 1 64 ? 58.658 -9.992 -25.293 1.00 88.94 64 ASN A N 1
ATOM 484 C CA . ASN A 1 64 ? 57.538 -10.452 -26.102 1.00 88.94 64 ASN A CA 1
ATOM 485 C C . ASN A 1 64 ? 56.289 -10.565 -25.229 1.00 88.94 64 ASN A C 1
ATOM 487 O O . ASN A 1 64 ? 56.310 -11.229 -24.189 1.00 88.94 64 ASN A O 1
ATOM 491 N N . TYR A 1 65 ? 55.197 -9.941 -25.659 1.00 93.06 65 TYR A N 1
ATOM 492 C CA . TYR A 1 65 ? 53.898 -10.060 -25.005 1.00 93.06 65 TYR A CA 1
ATOM 493 C C . TYR A 1 65 ? 53.013 -11.051 -25.756 1.00 93.06 65 TYR A C 1
ATOM 495 O O . TYR A 1 65 ? 53.091 -11.160 -26.981 1.00 93.06 65 TYR A O 1
ATOM 503 N N . TYR A 1 66 ? 52.170 -11.777 -25.028 1.00 92.31 66 TYR A N 1
ATOM 504 C CA . TYR A 1 66 ? 51.191 -12.682 -25.622 1.00 92.31 66 TYR A CA 1
ATOM 505 C C . TYR A 1 66 ? 49.937 -12.798 -24.765 1.00 92.31 66 TYR A C 1
ATOM 507 O O . TYR A 1 66 ? 49.965 -12.562 -23.559 1.00 92.31 66 TYR A O 1
ATOM 515 N N . ILE A 1 67 ? 48.841 -13.218 -25.383 1.00 93.38 67 ILE A N 1
ATOM 516 C CA . ILE A 1 67 ? 47.600 -13.580 -24.693 1.00 93.38 67 ILE A CA 1
ATOM 517 C C . ILE A 1 67 ? 47.339 -15.078 -24.839 1.00 93.38 67 ILE A C 1
ATOM 519 O O . ILE A 1 67 ? 47.826 -15.737 -25.766 1.00 93.38 67 ILE A O 1
ATOM 523 N N . ILE A 1 68 ? 46.534 -15.613 -23.925 1.00 92.25 68 ILE A N 1
ATOM 524 C CA . ILE A 1 68 ? 45.979 -16.961 -24.025 1.00 92.25 68 ILE A CA 1
ATOM 525 C C . ILE A 1 68 ? 44.470 -16.806 -24.264 1.00 92.25 68 ILE A C 1
ATOM 527 O O . ILE A 1 68 ? 43.767 -16.361 -23.354 1.00 92.25 68 ILE A O 1
ATOM 531 N N . PRO A 1 69 ? 43.931 -17.183 -25.443 1.00 91.50 69 PRO A N 1
ATOM 532 C CA . PRO A 1 69 ? 42.530 -16.956 -25.809 1.00 91.50 69 PRO A CA 1
ATOM 533 C C . PRO A 1 69 ? 41.517 -17.437 -24.766 1.00 91.50 69 PRO A C 1
ATOM 535 O O . PRO A 1 69 ? 40.554 -16.744 -24.466 1.00 91.50 69 PRO A O 1
ATOM 538 N N . ASN A 1 70 ? 41.751 -18.602 -24.155 1.00 87.19 70 ASN A N 1
ATOM 539 C CA . ASN A 1 70 ? 40.856 -19.154 -23.132 1.00 87.19 70 ASN A CA 1
ATOM 540 C C . ASN A 1 70 ? 40.830 -18.344 -21.825 1.00 87.19 70 ASN A C 1
ATOM 542 O O . ASN A 1 70 ? 39.875 -18.469 -21.055 1.00 87.19 70 ASN A O 1
ATOM 546 N N . GLU A 1 71 ? 41.879 -17.574 -21.543 1.00 93.56 71 GLU A N 1
ATOM 547 C CA . GLU A 1 71 ? 41.962 -16.714 -20.363 1.00 93.56 71 GLU A CA 1
ATOM 548 C C . GLU A 1 71 ? 41.268 -15.383 -20.637 1.00 93.56 71 GLU A C 1
ATOM 550 O O . GLU A 1 71 ? 40.349 -15.018 -19.903 1.00 93.56 71 GLU A O 1
ATOM 555 N N . VAL A 1 72 ? 41.614 -14.721 -21.747 1.00 95.12 72 VAL A N 1
ATOM 556 C CA . VAL A 1 72 ? 40.994 -13.443 -22.134 1.00 95.12 72 VAL A CA 1
ATOM 557 C C . VAL A 1 72 ? 39.508 -13.582 -22.475 1.00 95.12 72 VAL A C 1
ATOM 559 O O . VAL A 1 72 ? 38.729 -12.669 -22.224 1.00 95.12 72 VAL A O 1
ATOM 562 N N . ALA A 1 73 ? 39.060 -14.762 -22.917 1.00 94.75 73 ALA A N 1
ATOM 563 C CA . ALA A 1 73 ? 37.642 -15.072 -23.109 1.00 94.75 73 ALA A CA 1
ATOM 564 C C . ALA A 1 73 ? 36.803 -15.001 -21.818 1.00 94.75 73 ALA A C 1
ATOM 566 O O . ALA A 1 73 ? 35.576 -15.049 -21.890 1.00 94.75 73 ALA A O 1
ATOM 567 N N . ARG A 1 74 ? 37.429 -14.926 -20.635 1.00 94.38 74 ARG A N 1
ATOM 568 C CA . ARG A 1 74 ? 36.742 -14.779 -19.339 1.00 94.38 74 ARG A CA 1
ATOM 569 C C . ARG A 1 74 ? 36.693 -13.336 -18.844 1.00 94.38 74 ARG A C 1
ATOM 571 O O . ARG A 1 74 ? 36.036 -13.081 -17.836 1.00 94.38 74 ARG A O 1
ATOM 578 N N . VAL A 1 75 ? 37.393 -12.421 -19.510 1.00 96.75 75 VAL A N 1
ATOM 579 C CA . VAL A 1 75 ? 37.402 -11.000 -19.162 1.00 96.75 75 VAL A CA 1
ATOM 580 C C . VAL A 1 75 ? 36.027 -10.421 -19.471 1.00 96.75 75 VAL A C 1
ATOM 582 O O . VAL A 1 75 ? 35.521 -10.587 -20.577 1.00 96.75 75 VAL A O 1
ATOM 585 N N . LYS A 1 76 ? 35.425 -9.776 -18.469 1.00 97.25 76 LYS A N 1
ATOM 586 C CA . LYS A 1 76 ? 34.114 -9.119 -18.572 1.00 97.25 76 LYS A CA 1
ATOM 587 C C . LYS A 1 76 ? 34.235 -7.618 -18.808 1.00 97.25 76 LYS A C 1
ATOM 589 O O . LYS A 1 76 ? 33.423 -7.065 -19.534 1.00 97.25 76 LYS A O 1
ATOM 594 N N . ASP A 1 77 ? 35.248 -6.987 -18.226 1.00 96.06 77 ASP A N 1
ATOM 595 C CA . ASP A 1 77 ? 35.503 -5.553 -18.345 1.00 96.06 77 ASP A CA 1
ATOM 596 C C . ASP A 1 77 ? 36.955 -5.341 -18.782 1.00 96.06 77 ASP A C 1
ATOM 598 O O . ASP A 1 77 ? 37.890 -5.813 -18.120 1.00 96.06 77 ASP A O 1
ATOM 602 N N . LEU A 1 78 ? 37.127 -4.683 -19.926 1.00 96.44 78 LEU A N 1
ATOM 603 C CA . LEU A 1 78 ? 38.425 -4.314 -20.466 1.00 96.44 78 LEU A CA 1
ATOM 604 C C . LEU A 1 78 ? 38.488 -2.798 -20.627 1.00 96.44 78 LEU A C 1
ATOM 606 O O . LEU A 1 78 ? 37.853 -2.239 -21.521 1.00 96.44 78 LEU A O 1
ATOM 610 N N . ASP A 1 79 ? 39.306 -2.167 -19.788 1.00 94.88 79 ASP A N 1
ATOM 611 C CA . ASP A 1 79 ? 39.569 -0.733 -19.821 1.00 94.88 79 ASP A CA 1
ATOM 612 C C . ASP A 1 79 ? 41.032 -0.445 -20.175 1.00 94.88 79 ASP A C 1
ATOM 614 O O . ASP A 1 79 ? 41.940 -0.594 -19.349 1.00 94.88 79 ASP A O 1
ATOM 618 N N . VAL A 1 80 ? 41.223 -0.026 -21.427 1.00 94.75 80 VAL A N 1
ATOM 619 C CA . VAL A 1 80 ? 42.486 0.427 -22.027 1.00 94.75 80 VAL A CA 1
ATOM 620 C C . VAL A 1 80 ? 42.426 1.917 -22.405 1.00 94.75 80 VAL A C 1
ATOM 622 O O . VAL A 1 80 ? 43.127 2.376 -23.317 1.00 94.75 80 VAL A O 1
ATOM 625 N N . ALA A 1 81 ? 41.565 2.693 -21.736 1.00 94.44 81 ALA A N 1
ATOM 626 C CA . ALA A 1 81 ? 41.428 4.126 -21.970 1.00 94.44 81 ALA A CA 1
ATOM 627 C C . ALA A 1 81 ? 42.694 4.909 -21.564 1.00 94.44 81 ALA A C 1
ATOM 629 O O . ALA A 1 81 ? 43.376 4.593 -20.588 1.00 94.44 81 ALA A O 1
ATOM 630 N N . LYS A 1 82 ? 42.996 5.972 -22.318 1.00 90.31 82 LYS A N 1
ATOM 631 C CA . LYS A 1 82 ? 44.176 6.847 -22.147 1.00 90.31 82 LYS A CA 1
ATOM 632 C C . LYS A 1 82 ? 43.805 8.280 -21.758 1.00 90.31 82 LYS A C 1
ATOM 634 O O . LYS A 1 82 ? 44.550 9.223 -22.028 1.00 90.31 82 LYS A O 1
ATOM 639 N N . ASN A 1 83 ? 42.617 8.481 -21.198 1.00 80.75 83 ASN A N 1
ATOM 640 C CA . ASN A 1 83 ? 42.167 9.791 -20.736 1.00 80.75 83 ASN A CA 1
ATOM 641 C C . ASN A 1 83 ? 42.576 10.030 -19.271 1.00 80.75 83 ASN A C 1
ATOM 643 O O . ASN A 1 83 ? 42.957 9.115 -18.546 1.00 80.75 83 ASN A O 1
ATOM 647 N N . SER A 1 84 ? 42.495 11.283 -18.823 1.00 70.81 84 SER A N 1
ATOM 648 C CA . SER A 1 84 ? 42.856 11.677 -17.453 1.00 70.81 84 SER A CA 1
ATOM 649 C C . SER A 1 84 ? 41.910 11.140 -16.371 1.00 70.81 84 SER A C 1
ATOM 651 O O . SER A 1 84 ? 42.169 11.353 -15.191 1.00 70.81 84 SER A O 1
ATOM 653 N N . SER A 1 85 ? 40.803 10.505 -16.761 1.00 66.12 85 SER A N 1
ATOM 654 C CA . SER A 1 85 ? 39.808 9.895 -15.875 1.00 66.12 85 SER A CA 1
ATOM 655 C C . SER A 1 85 ? 39.854 8.362 -15.872 1.00 66.12 85 SER A C 1
ATOM 657 O O . SER A 1 85 ? 39.094 7.749 -15.126 1.00 66.12 85 SER A O 1
ATOM 659 N N . ALA A 1 86 ? 40.726 7.736 -16.671 1.00 72.88 86 ALA A N 1
ATOM 660 C CA . ALA A 1 86 ? 40.823 6.285 -16.776 1.00 72.88 86 ALA A CA 1
ATOM 661 C C . ALA A 1 86 ? 41.325 5.695 -15.458 1.00 72.88 86 ALA A C 1
ATOM 663 O O . ALA A 1 86 ? 42.378 6.095 -14.954 1.00 72.88 86 ALA A O 1
ATOM 664 N N . ALA A 1 87 ? 40.623 4.685 -14.941 1.00 73.50 87 ALA A N 1
ATOM 665 C CA . ALA A 1 87 ? 41.006 4.006 -13.702 1.00 73.50 87 ALA A CA 1
ATOM 666 C C . ALA A 1 87 ? 42.411 3.382 -13.791 1.00 73.50 87 ALA A C 1
ATOM 668 O O . ALA A 1 87 ? 43.119 3.290 -12.790 1.00 73.50 87 ALA A O 1
ATOM 669 N N . ASN A 1 88 ? 42.824 3.004 -15.006 1.00 79.19 88 ASN A N 1
ATOM 670 C CA . ASN A 1 88 ? 44.102 2.355 -15.287 1.00 79.19 88 ASN A CA 1
ATOM 671 C C . ASN A 1 88 ? 45.149 3.293 -15.922 1.00 79.19 88 ASN A C 1
ATOM 673 O O . ASN A 1 88 ? 46.248 2.841 -16.243 1.00 79.19 88 ASN A O 1
ATOM 677 N N . GLY A 1 89 ? 44.857 4.588 -16.096 1.00 72.12 89 GLY A N 1
ATOM 678 C CA . GLY A 1 89 ? 45.708 5.510 -16.863 1.00 72.12 89 GLY A CA 1
ATOM 679 C C . GLY A 1 89 ? 47.166 5.597 -16.382 1.00 72.12 89 GLY A C 1
ATOM 680 O O . GLY A 1 89 ? 48.065 5.785 -17.196 1.00 72.12 89 GLY A O 1
ATOM 681 N N . ASP A 1 90 ? 47.410 5.388 -15.084 1.00 79.31 90 ASP A N 1
ATOM 682 C CA . ASP A 1 90 ? 48.746 5.452 -14.471 1.00 79.31 90 ASP A CA 1
ATOM 683 C C . ASP A 1 90 ? 49.618 4.209 -14.720 1.00 79.31 90 ASP A C 1
ATOM 685 O O . ASP A 1 90 ? 50.843 4.278 -14.591 1.00 79.31 90 ASP A O 1
ATOM 689 N N . ILE A 1 91 ? 49.002 3.060 -15.023 1.00 85.06 91 ILE A N 1
ATOM 690 C CA . ILE A 1 91 ? 49.711 1.781 -15.205 1.00 85.06 91 ILE A CA 1
ATOM 691 C C . ILE A 1 91 ? 49.853 1.390 -16.674 1.00 85.06 91 ILE A C 1
ATOM 693 O O . ILE A 1 91 ? 50.763 0.633 -17.017 1.00 85.06 91 ILE A O 1
ATOM 697 N N . LEU A 1 92 ? 48.970 1.899 -17.531 1.00 91.31 92 LEU A N 1
ATOM 698 C CA . LEU A 1 92 ? 49.004 1.650 -18.963 1.00 91.31 92 LEU A CA 1
ATOM 699 C C . LEU A 1 92 ? 50.140 2.434 -19.641 1.00 91.31 92 LEU A C 1
ATOM 701 O O . LEU A 1 92 ? 50.670 3.411 -19.113 1.00 91.31 92 LEU A O 1
ATOM 705 N N . SER A 1 93 ? 50.510 2.018 -20.850 1.00 89.88 93 SER A N 1
ATOM 706 C CA . SER A 1 93 ? 51.450 2.756 -21.691 1.00 89.88 93 SER A CA 1
ATOM 707 C C . SER A 1 93 ? 50.935 4.181 -21.952 1.00 89.88 93 SER A C 1
ATOM 709 O O . SER A 1 93 ? 49.755 4.347 -22.261 1.00 89.88 93 SER A O 1
ATOM 711 N N . PRO A 1 94 ? 51.780 5.224 -21.896 1.00 87.94 94 PRO A N 1
ATOM 712 C CA . PRO A 1 94 ? 51.375 6.573 -22.290 1.00 87.94 94 PRO A CA 1
ATOM 713 C C . PRO A 1 94 ? 51.189 6.714 -23.811 1.00 87.94 94 PRO A C 1
ATOM 715 O O . PRO A 1 94 ? 50.665 7.727 -24.276 1.00 87.94 94 PRO A O 1
ATOM 718 N N . GLU A 1 95 ? 51.647 5.733 -24.592 1.00 92.88 95 GLU A N 1
ATOM 719 C CA . GLU A 1 95 ? 51.435 5.689 -26.036 1.00 92.88 95 GLU A CA 1
ATOM 720 C C . GLU A 1 95 ? 50.015 5.204 -26.354 1.00 92.88 95 GLU A C 1
ATOM 722 O O . GLU A 1 95 ? 49.450 4.357 -25.657 1.00 92.88 95 GLU A O 1
ATOM 727 N N . LYS A 1 96 ? 49.424 5.775 -27.406 1.00 93.00 96 LYS A N 1
ATOM 728 C CA . LYS A 1 96 ? 48.055 5.471 -27.823 1.00 93.00 96 LYS A CA 1
ATOM 729 C C . LYS A 1 96 ? 48.011 4.233 -28.708 1.00 93.00 96 LYS A C 1
ATOM 731 O O . LYS A 1 96 ? 48.885 4.035 -29.548 1.00 93.00 96 LYS A O 1
ATOM 736 N N . LEU A 1 97 ? 46.956 3.443 -28.551 1.00 95.00 97 LEU A N 1
ATOM 737 C CA . LEU A 1 97 ? 46.680 2.288 -29.397 1.00 95.00 97 LEU A CA 1
ATOM 738 C C . LEU A 1 97 ? 46.175 2.745 -30.769 1.00 95.00 97 LEU A C 1
ATOM 740 O O . LEU A 1 97 ? 45.281 3.585 -30.844 1.00 95.00 97 LEU A O 1
ATOM 744 N N . THR A 1 98 ? 46.722 2.172 -31.839 1.00 93.00 98 THR A N 1
ATOM 745 C CA . THR A 1 98 ? 46.306 2.445 -33.229 1.00 93.00 98 THR A CA 1
ATOM 746 C C . THR A 1 98 ? 45.490 1.305 -33.847 1.00 93.00 98 THR A C 1
ATOM 748 O O . THR A 1 98 ? 44.722 1.521 -34.788 1.00 93.00 98 THR A O 1
ATOM 751 N N . GLU A 1 99 ? 45.627 0.098 -33.296 1.00 91.94 99 GLU A N 1
ATOM 752 C CA . GLU A 1 99 ? 44.946 -1.130 -33.715 1.00 91.94 99 GLU A CA 1
ATOM 753 C C . GLU A 1 99 ? 44.688 -2.055 -32.513 1.00 91.94 99 GLU A C 1
ATOM 755 O O . GLU A 1 99 ? 45.342 -1.925 -31.473 1.00 91.94 99 GLU A O 1
ATOM 760 N N . PHE A 1 100 ? 43.728 -2.975 -32.655 1.00 94.56 100 PHE A N 1
ATOM 761 C CA . PHE A 1 100 ? 43.424 -4.019 -31.670 1.00 94.56 100 PHE A CA 1
ATOM 762 C C . PHE A 1 100 ? 42.729 -5.217 -32.349 1.00 94.56 100 PHE A C 1
ATOM 764 O O . PHE A 1 100 ? 41.546 -5.483 -32.132 1.00 94.56 100 PHE A O 1
ATOM 771 N N . GLU A 1 101 ? 43.462 -5.952 -33.185 1.00 90.75 101 GLU A N 1
ATOM 772 C CA . GLU A 1 101 ? 42.914 -7.098 -33.932 1.00 90.75 101 GLU A CA 1
ATOM 773 C C . GLU A 1 101 ? 42.546 -8.284 -33.020 1.00 90.75 101 GLU A C 1
ATOM 775 O O . GLU A 1 101 ? 41.623 -9.049 -33.305 1.00 90.75 101 GLU A O 1
ATOM 780 N N . GLU A 1 102 ? 43.217 -8.425 -31.876 1.00 92.88 102 GLU A N 1
ATOM 781 C CA . GLU A 1 102 ? 43.028 -9.532 -30.934 1.00 92.88 102 GLU A CA 1
ATOM 782 C C . GLU A 1 102 ? 41.753 -9.433 -30.091 1.00 92.88 102 GLU A C 1
ATOM 784 O O . GLU A 1 102 ? 41.444 -10.353 -29.324 1.00 92.88 102 GLU A O 1
ATOM 789 N N . LEU A 1 103 ? 40.979 -8.357 -30.242 1.00 95.00 103 LEU A N 1
ATOM 790 C CA . LEU A 1 103 ? 39.726 -8.147 -29.522 1.00 95.00 103 LEU A CA 1
ATOM 791 C C . LEU A 1 103 ? 38.737 -9.309 -29.711 1.00 95.00 103 LEU A C 1
ATOM 793 O O . LEU A 1 103 ? 38.013 -9.670 -28.785 1.00 95.00 103 LEU A O 1
ATOM 797 N N . ILE A 1 104 ? 38.791 -9.986 -30.862 1.00 94.50 104 ILE A N 1
ATOM 798 C CA . ILE A 1 104 ? 37.973 -11.164 -31.181 1.00 94.50 104 ILE A CA 1
ATOM 799 C C . ILE A 1 104 ? 38.143 -12.339 -30.198 1.00 94.50 104 ILE A C 1
ATOM 801 O O . ILE A 1 104 ? 37.297 -13.236 -30.158 1.00 94.50 104 ILE A O 1
ATOM 805 N N . TYR A 1 105 ? 39.219 -12.372 -29.403 1.00 94.88 105 TYR A N 1
ATOM 806 C CA . TYR A 1 105 ? 39.439 -13.413 -28.395 1.00 94.88 105 TYR A CA 1
ATOM 807 C C . TYR A 1 105 ? 38.738 -13.115 -27.057 1.00 94.88 105 TYR A C 1
ATOM 809 O O . TYR A 1 105 ? 38.539 -14.030 -26.253 1.00 94.88 105 TYR A O 1
ATOM 817 N N . PHE A 1 106 ? 38.275 -11.882 -26.833 1.00 96.62 106 PHE A N 1
ATOM 818 C CA . PHE A 1 106 ? 37.595 -11.440 -25.609 1.00 96.62 106 PHE A CA 1
ATOM 819 C C . PHE A 1 106 ? 36.090 -11.770 -25.643 1.00 96.62 106 PHE A C 1
ATOM 821 O O . PHE A 1 106 ? 35.222 -10.933 -25.429 1.00 96.62 106 PHE A O 1
ATOM 828 N N . THR A 1 107 ? 35.751 -13.036 -25.900 1.00 96.69 107 THR A N 1
ATOM 829 C CA . THR A 1 107 ? 34.352 -13.484 -26.106 1.00 96.69 107 THR A CA 1
ATOM 830 C C . THR A 1 107 ? 33.435 -13.364 -24.876 1.00 96.69 107 THR A C 1
ATOM 832 O O . THR A 1 107 ? 32.216 -13.517 -24.985 1.00 96.69 107 THR A O 1
ATOM 835 N N . GLY A 1 108 ? 34.008 -13.119 -23.695 1.00 97.12 108 GLY A N 1
ATOM 836 C CA . GLY A 1 108 ? 33.293 -12.913 -22.435 1.00 97.12 108 GLY A CA 1
ATOM 837 C C . GLY A 1 108 ? 32.969 -11.457 -22.113 1.00 97.12 108 GLY A C 1
ATOM 838 O O . GLY A 1 108 ? 32.350 -11.226 -21.077 1.00 97.12 108 GLY A O 1
ATOM 839 N N . LEU A 1 109 ? 33.389 -10.516 -22.963 1.00 98.31 109 LEU A N 1
ATOM 840 C CA . LEU A 1 109 ? 33.350 -9.089 -22.675 1.00 98.31 109 LEU A CA 1
ATOM 841 C C . LEU A 1 109 ? 31.910 -8.576 -22.575 1.00 98.31 109 LEU A C 1
ATOM 843 O O . LEU A 1 109 ? 31.102 -8.799 -23.473 1.00 98.31 109 LEU A O 1
ATOM 847 N N . GLU A 1 110 ? 31.615 -7.896 -21.473 1.00 98.50 110 GLU A N 1
ATOM 848 C CA . GLU A 1 110 ? 30.356 -7.205 -21.177 1.00 98.50 110 GLU A CA 1
ATOM 849 C C . GLU A 1 110 ? 30.546 -5.684 -21.311 1.00 98.50 110 GLU A C 1
ATOM 851 O O . GLU A 1 110 ? 29.629 -4.987 -21.742 1.00 98.50 110 GLU A O 1
ATOM 856 N N . THR A 1 111 ? 31.755 -5.171 -21.056 1.00 98.38 111 THR A N 1
ATOM 857 C CA . THR A 1 111 ? 32.079 -3.750 -21.212 1.00 98.38 111 THR A CA 1
ATOM 858 C C . THR A 1 111 ? 33.465 -3.523 -21.813 1.00 98.38 111 THR A C 1
ATOM 860 O O . THR A 1 111 ? 34.442 -4.138 -21.381 1.00 98.38 111 THR A O 1
ATOM 863 N N . PHE A 1 112 ? 33.559 -2.611 -22.785 1.00 98.19 112 PHE A N 1
ATOM 864 C CA . PHE A 1 112 ? 34.816 -2.216 -23.425 1.00 98.19 112 PHE A CA 1
ATOM 865 C C . PHE A 1 112 ? 35.046 -0.705 -23.340 1.00 98.19 112 PHE A C 1
ATOM 867 O O . PHE A 1 112 ? 34.204 0.073 -23.792 1.00 98.19 112 PHE A O 1
ATOM 874 N N . ARG A 1 113 ? 36.203 -0.291 -22.809 1.00 97.25 113 ARG A N 1
ATOM 875 C CA . ARG A 1 113 ? 36.617 1.116 -22.716 1.00 97.25 113 ARG A CA 1
ATOM 876 C C . ARG A 1 113 ? 37.968 1.322 -23.386 1.00 97.25 113 ARG A C 1
ATOM 878 O O . ARG A 1 113 ? 38.957 0.688 -23.022 1.00 97.25 113 ARG A O 1
ATOM 885 N N . ALA A 1 114 ? 38.017 2.230 -24.355 1.00 96.00 114 ALA A N 1
ATOM 886 C CA . ALA A 1 114 ? 39.246 2.579 -25.069 1.00 96.00 114 ALA A CA 1
ATOM 887 C C . ALA A 1 114 ? 39.329 4.073 -25.417 1.00 96.00 114 ALA A C 1
ATOM 889 O O . ALA A 1 114 ? 39.954 4.453 -26.412 1.00 96.00 114 ALA A O 1
ATOM 890 N N . THR A 1 115 ? 38.712 4.928 -24.601 1.00 95.56 115 THR A N 1
ATOM 891 C CA . THR A 1 115 ? 38.686 6.383 -24.786 1.00 95.56 115 THR A CA 1
ATOM 892 C C . THR A 1 115 ? 40.087 6.986 -24.948 1.00 95.56 115 THR A C 1
ATOM 894 O O . THR A 1 115 ? 41.027 6.606 -24.247 1.00 95.56 115 THR A O 1
ATOM 897 N N . SER A 1 116 ? 40.218 7.976 -25.834 1.00 94.25 116 SER A N 1
ATOM 898 C CA . SER A 1 116 ? 41.448 8.741 -26.104 1.00 94.25 116 SER A CA 1
ATOM 899 C C . SER A 1 116 ? 42.608 7.953 -26.730 1.00 94.25 116 SER A C 1
ATOM 901 O O . SER A 1 116 ? 43.774 8.299 -26.514 1.00 94.25 116 SER A O 1
ATOM 903 N N . ASN A 1 117 ? 42.309 6.952 -27.557 1.00 95.50 117 ASN A N 1
ATOM 904 C CA . ASN A 1 117 ? 43.292 6.255 -28.391 1.00 95.50 117 ASN A CA 1
ATOM 905 C C . ASN A 1 117 ? 43.300 6.798 -29.842 1.00 95.50 117 ASN A C 1
ATOM 907 O O . ASN A 1 117 ? 42.814 7.896 -30.111 1.00 95.50 117 ASN A O 1
ATOM 911 N N . GLU A 1 118 ? 43.963 6.097 -30.760 1.00 96.25 118 GLU A N 1
ATOM 912 C CA . GLU A 1 118 ? 44.046 6.408 -32.198 1.00 96.25 118 GLU A CA 1
ATOM 913 C C . GLU A 1 118 ? 43.574 5.200 -33.028 1.00 96.25 118 GLU A C 1
ATOM 915 O O . GLU A 1 118 ? 44.057 4.953 -34.133 1.00 96.25 118 GLU A O 1
ATOM 920 N N . LEU A 1 119 ? 42.635 4.421 -32.471 1.00 96.25 119 LEU A N 1
ATOM 921 C CA . LEU A 1 119 ? 42.136 3.189 -33.074 1.00 96.25 119 LEU A CA 1
ATOM 922 C C . LEU A 1 119 ? 41.419 3.499 -34.384 1.00 96.25 119 LEU A C 1
ATOM 924 O O . LEU A 1 119 ? 40.504 4.325 -34.422 1.00 96.25 119 LEU A O 1
ATOM 928 N N . THR A 1 120 ? 41.833 2.808 -35.442 1.00 94.75 120 THR A N 1
ATOM 929 C CA . THR A 1 120 ? 41.268 2.954 -36.795 1.00 94.75 120 THR A CA 1
ATOM 930 C C . THR A 1 120 ? 40.289 1.840 -37.156 1.00 94.75 120 THR A C 1
ATOM 932 O O . THR A 1 120 ? 39.431 2.027 -38.017 1.00 94.75 120 THR A O 1
ATOM 935 N N . THR A 1 121 ? 40.369 0.699 -36.464 1.00 94.00 121 THR A N 1
ATOM 936 C CA . THR A 1 121 ? 39.448 -0.433 -36.609 1.00 94.00 121 THR A CA 1
ATOM 937 C C . THR A 1 121 ? 39.210 -1.121 -35.263 1.00 94.00 121 THR A C 1
ATOM 939 O O . THR A 1 121 ? 40.090 -1.132 -34.401 1.00 94.00 121 THR A O 1
ATOM 942 N N . LEU A 1 122 ? 38.016 -1.696 -35.093 1.00 96.69 122 LEU A N 1
ATOM 943 C CA . LEU A 1 122 ? 37.648 -2.576 -33.983 1.00 96.69 122 LEU A CA 1
ATOM 944 C C . LEU A 1 122 ? 36.711 -3.673 -34.501 1.00 96.69 122 LEU A C 1
ATOM 946 O O . LEU A 1 122 ? 35.715 -3.373 -35.161 1.00 96.69 122 LEU A O 1
ATOM 950 N N . ASP A 1 123 ? 37.017 -4.934 -34.193 1.00 97.00 123 ASP A N 1
ATOM 951 C CA . ASP A 1 123 ? 36.179 -6.085 -34.545 1.00 97.00 123 ASP A CA 1
ATOM 952 C C . ASP A 1 123 ? 35.548 -6.701 -33.289 1.00 97.00 123 ASP A C 1
ATOM 954 O O . ASP A 1 123 ? 36.201 -7.390 -32.503 1.00 97.00 123 ASP A O 1
ATOM 958 N N . PHE A 1 124 ? 34.244 -6.471 -33.125 1.00 97.50 124 PHE A N 1
ATOM 959 C CA . PHE A 1 124 ? 33.439 -7.018 -32.032 1.00 97.50 124 PHE A CA 1
ATOM 960 C C . PHE A 1 124 ? 32.664 -8.291 -32.412 1.00 97.50 124 PHE A C 1
ATOM 962 O O . PHE A 1 124 ? 31.829 -8.758 -31.636 1.00 97.50 124 PHE A O 1
ATOM 969 N N . SER A 1 125 ? 32.922 -8.901 -33.575 1.00 96.06 125 SER A N 1
ATOM 970 C CA . SER A 1 125 ? 32.115 -10.007 -34.127 1.00 96.06 125 SER A CA 1
ATOM 971 C C . SER A 1 125 ? 32.024 -11.259 -33.243 1.00 96.06 125 SER A C 1
ATOM 973 O O . SER A 1 125 ? 31.157 -12.114 -33.450 1.00 96.06 125 SER A O 1
ATOM 975 N N . LYS A 1 126 ? 32.913 -11.394 -32.252 1.00 96.94 126 LYS A N 1
ATOM 976 C CA . LYS A 1 126 ? 32.922 -12.481 -31.259 1.00 96.94 126 LYS A CA 1
ATOM 977 C C . LYS A 1 126 ? 32.543 -12.039 -29.845 1.00 96.94 126 LYS A C 1
ATOM 979 O O . LYS A 1 126 ? 32.366 -12.894 -28.977 1.00 96.94 126 LYS A O 1
ATOM 984 N N . CYS A 1 127 ? 32.349 -10.745 -29.622 1.00 97.38 127 CYS A N 1
ATOM 985 C CA . CYS A 1 127 ? 32.070 -10.140 -28.322 1.00 97.38 127 CYS A CA 1
ATOM 986 C C . CYS A 1 127 ? 30.558 -10.022 -28.066 1.00 97.38 127 CYS A C 1
ATOM 988 O O . CYS A 1 127 ? 30.070 -8.998 -27.607 1.00 97.38 127 CYS A O 1
ATOM 990 N N . VAL A 1 128 ? 29.794 -11.082 -28.358 1.00 96.94 128 VAL A N 1
ATOM 991 C CA . VAL A 1 128 ? 28.311 -11.087 -28.377 1.00 96.94 128 VAL A CA 1
ATOM 992 C C . VAL A 1 128 ? 27.637 -10.811 -27.022 1.00 96.94 128 VAL A C 1
ATOM 994 O O . VAL A 1 128 ? 26.412 -10.739 -26.950 1.00 96.94 128 VAL A O 1
ATOM 997 N N . LYS A 1 129 ? 28.423 -10.710 -25.943 1.00 98.12 129 LYS A N 1
ATOM 998 C CA . LYS A 1 129 ? 27.969 -10.391 -24.584 1.00 98.12 129 LYS A CA 1
ATOM 999 C C . LYS A 1 129 ? 28.105 -8.912 -24.219 1.00 98.12 129 LYS A C 1
ATOM 1001 O O . LYS A 1 129 ? 27.710 -8.551 -23.114 1.00 98.12 129 LYS A O 1
ATOM 1006 N N . LEU A 1 130 ? 28.653 -8.090 -25.116 1.00 98.50 130 LEU A N 1
ATOM 1007 C CA . LEU A 1 130 ? 28.841 -6.666 -24.871 1.00 98.50 130 LEU A CA 1
ATOM 1008 C C . LEU A 1 130 ? 27.506 -5.977 -24.603 1.00 98.50 130 LEU A C 1
ATOM 1010 O O . LEU A 1 130 ? 26.551 -6.148 -25.359 1.00 98.50 130 LEU A O 1
ATOM 1014 N N . LYS A 1 131 ? 27.513 -5.182 -23.535 1.00 98.62 131 LYS A N 1
ATOM 1015 C CA . LYS A 1 131 ? 26.449 -4.287 -23.089 1.00 98.62 131 LYS A CA 1
ATOM 1016 C C . LYS A 1 131 ? 26.844 -2.823 -23.262 1.00 98.62 131 LYS A C 1
ATOM 1018 O O . LYS A 1 131 ? 26.004 -2.041 -23.671 1.00 98.62 131 LYS A O 1
ATOM 1023 N N . GLY A 1 132 ? 28.112 -2.470 -23.030 1.00 98.62 132 GLY A N 1
ATOM 1024 C CA . GLY A 1 132 ? 28.591 -1.085 -23.142 1.00 98.62 132 GLY A CA 1
ATOM 1025 C C . GLY A 1 132 ? 29.884 -0.943 -23.947 1.00 98.62 132 GLY A C 1
ATOM 1026 O O . GLY A 1 132 ? 30.831 -1.719 -23.750 1.00 98.62 132 GLY A O 1
ATOM 1027 N N . ILE A 1 133 ? 29.933 0.056 -24.831 1.00 98.56 133 ILE A N 1
ATOM 1028 C CA . ILE A 1 133 ? 31.111 0.439 -25.625 1.00 98.56 133 ILE A CA 1
ATOM 1029 C C . ILE A 1 133 ? 31.406 1.924 -25.395 1.00 98.56 133 ILE A C 1
ATOM 1031 O O . ILE A 1 133 ? 30.609 2.770 -25.780 1.00 98.56 133 ILE A O 1
ATOM 1035 N N . TYR A 1 134 ? 32.587 2.232 -24.855 1.00 97.81 134 TYR A N 1
ATOM 1036 C CA . TYR A 1 134 ? 33.022 3.603 -24.566 1.00 97.81 134 TYR A CA 1
ATOM 1037 C C . TYR A 1 134 ? 34.357 3.882 -25.255 1.00 97.81 134 TYR A C 1
ATOM 1039 O O . TYR A 1 134 ? 35.429 3.451 -24.807 1.00 97.81 134 TYR A O 1
ATOM 1047 N N . ILE A 1 135 ? 34.303 4.565 -26.393 1.00 97.12 135 ILE A N 1
ATOM 1048 C CA . ILE A 1 135 ? 35.450 4.716 -27.298 1.00 97.12 135 ILE A CA 1
ATOM 1049 C C . ILE A 1 135 ? 35.621 6.155 -27.791 1.00 97.12 135 ILE A C 1
ATOM 1051 O O . ILE A 1 135 ? 36.254 6.380 -28.824 1.00 97.12 135 ILE A O 1
ATOM 1055 N N . ASN A 1 136 ? 35.122 7.130 -27.029 1.00 97.12 136 ASN A N 1
ATOM 1056 C CA . ASN A 1 136 ? 35.284 8.561 -27.293 1.00 97.12 136 ASN A CA 1
ATOM 1057 C C . ASN A 1 136 ? 36.729 8.919 -27.687 1.00 97.12 136 ASN A C 1
ATOM 1059 O O . ASN A 1 136 ? 37.702 8.394 -27.137 1.00 97.12 136 ASN A O 1
ATOM 1063 N N . ASN A 1 137 ? 36.888 9.864 -28.610 1.00 95.69 137 ASN A N 1
ATOM 1064 C CA . ASN A 1 137 ? 38.179 10.344 -29.101 1.00 95.69 137 ASN A CA 1
ATOM 1065 C C . ASN A 1 137 ? 39.060 9.253 -29.746 1.00 95.69 137 ASN A C 1
ATOM 1067 O O . ASN A 1 137 ? 40.246 9.163 -29.432 1.00 95.69 137 ASN A O 1
ATOM 1071 N N . ASN A 1 138 ? 38.490 8.466 -30.662 1.00 97.00 138 ASN A N 1
ATOM 1072 C CA . ASN A 1 138 ? 39.200 7.535 -31.556 1.00 97.00 138 ASN A CA 1
ATOM 1073 C C . ASN A 1 138 ? 39.031 7.928 -33.038 1.00 97.00 138 ASN A C 1
ATOM 1075 O O . ASN A 1 138 ? 38.463 8.979 -33.340 1.00 97.00 138 ASN A O 1
ATOM 1079 N N . TRP A 1 139 ? 39.572 7.121 -33.961 1.00 96.69 139 TRP A N 1
ATOM 1080 C CA . TRP A 1 139 ? 39.708 7.423 -35.396 1.00 96.69 139 TRP A CA 1
ATOM 1081 C C . TRP A 1 139 ? 38.987 6.410 -36.303 1.00 96.69 139 TRP A C 1
ATOM 1083 O O . TRP A 1 139 ? 39.438 6.129 -37.414 1.00 96.69 139 TRP A O 1
ATOM 1093 N N . LEU A 1 140 ? 37.874 5.841 -35.834 1.00 96.38 140 LEU A N 1
ATOM 1094 C CA . LEU A 1 140 ? 37.095 4.875 -36.608 1.00 96.38 140 LEU A CA 1
ATOM 1095 C C . LEU A 1 140 ? 36.266 5.572 -37.697 1.00 96.38 140 LEU A C 1
ATOM 1097 O O . LEU A 1 140 ? 35.500 6.494 -37.420 1.00 96.38 140 LEU A O 1
ATOM 1101 N N . GLU A 1 141 ? 36.352 5.064 -38.924 1.00 95.75 141 GLU A N 1
ATOM 1102 C CA . GLU A 1 141 ? 35.457 5.447 -40.032 1.00 95.75 141 GLU A CA 1
ATOM 1103 C C . GLU A 1 141 ? 34.236 4.526 -40.141 1.00 95.75 141 GLU A C 1
ATOM 1105 O O . GLU A 1 141 ? 33.215 4.879 -40.731 1.00 95.75 141 GLU A O 1
ATOM 1110 N N . VAL A 1 142 ? 34.342 3.328 -39.568 1.00 95.62 142 VAL A N 1
ATOM 1111 C CA . VAL A 1 142 ? 33.287 2.320 -39.529 1.00 95.62 142 VAL A CA 1
ATOM 1112 C C . VAL A 1 142 ? 33.309 1.666 -38.157 1.00 95.62 142 VAL A C 1
ATOM 1114 O O . VAL A 1 142 ? 34.359 1.243 -37.677 1.00 95.62 142 VAL A O 1
ATOM 1117 N N . LEU A 1 143 ? 32.130 1.532 -37.566 1.00 96.50 143 LEU A N 1
ATOM 1118 C CA . LEU A 1 143 ? 31.887 0.711 -36.392 1.00 96.50 143 LEU A CA 1
ATOM 1119 C C . LEU A 1 143 ? 30.800 -0.300 -36.767 1.00 96.50 143 LEU A C 1
ATOM 1121 O O . LEU A 1 143 ? 29.781 0.081 -37.334 1.00 96.50 143 LEU A O 1
ATOM 1125 N N . ASN A 1 144 ? 31.017 -1.592 -36.519 1.00 96.44 144 ASN A N 1
ATOM 1126 C CA . ASN A 1 144 ? 30.007 -2.620 -36.774 1.00 96.44 144 ASN A CA 1
ATOM 1127 C C . ASN A 1 144 ? 29.544 -3.231 -35.451 1.00 96.44 144 ASN A C 1
ATOM 1129 O O . ASN A 1 144 ? 30.322 -3.894 -34.768 1.00 96.44 144 ASN A O 1
ATOM 1133 N N . VAL A 1 145 ? 28.269 -3.020 -35.124 1.00 97.69 145 VAL A N 1
ATOM 1134 C CA . VAL A 1 145 ? 27.622 -3.496 -33.892 1.00 97.69 145 VAL A CA 1
ATOM 1135 C C . VAL A 1 145 ? 26.511 -4.515 -34.156 1.00 97.69 145 VAL A C 1
ATOM 1137 O O . VAL A 1 145 ? 25.855 -4.967 -33.223 1.00 97.69 145 VAL A O 1
ATOM 1140 N N . ASP A 1 146 ? 26.320 -4.937 -35.409 1.00 94.62 146 ASP A N 1
ATOM 1141 C CA . ASP A 1 146 ? 25.201 -5.796 -35.825 1.00 94.62 146 ASP A CA 1
ATOM 1142 C C . ASP A 1 146 ? 25.186 -7.163 -35.110 1.00 94.62 146 ASP A C 1
ATOM 1144 O O . ASP A 1 146 ? 24.139 -7.767 -34.896 1.00 94.62 146 ASP A O 1
ATOM 1148 N N . SER A 1 147 ? 26.359 -7.640 -34.681 1.00 94.50 147 SER A N 1
ATOM 1149 C CA . SER A 1 147 ? 26.532 -8.891 -33.935 1.00 94.50 147 SER A CA 1
ATOM 1150 C C . SER A 1 147 ? 26.337 -8.765 -32.417 1.00 94.50 147 SER A C 1
ATOM 1152 O O . SER A 1 147 ? 26.645 -9.720 -31.701 1.00 94.50 147 SER A O 1
ATOM 1154 N N . LEU A 1 148 ? 25.886 -7.611 -31.910 1.00 97.81 148 LEU A N 1
ATOM 1155 C CA . LEU A 1 148 ? 25.830 -7.287 -30.477 1.00 97.81 148 LEU A CA 1
ATOM 1156 C C . LEU A 1 148 ? 24.377 -7.119 -29.980 1.00 97.81 148 LEU A C 1
ATOM 1158 O O . LEU A 1 148 ? 23.936 -6.003 -29.705 1.00 97.81 148 LEU A O 1
ATOM 1162 N N . PRO A 1 149 ? 23.605 -8.213 -29.837 1.00 94.31 149 PRO A N 1
ATOM 1163 C CA . PRO A 1 149 ? 22.183 -8.140 -29.488 1.00 94.31 149 PRO A CA 1
ATOM 1164 C C . PRO A 1 149 ? 21.916 -7.712 -28.037 1.00 94.31 149 PRO A C 1
ATOM 1166 O O . PRO A 1 149 ? 20.787 -7.367 -27.702 1.00 94.31 149 PRO A O 1
ATOM 1169 N N . LEU A 1 150 ? 22.926 -7.770 -27.163 1.00 96.75 150 LEU A N 1
ATOM 1170 C CA . LEU A 1 150 ? 22.833 -7.367 -25.753 1.00 96.75 150 LEU A CA 1
ATOM 1171 C C . LEU A 1 150 ? 23.344 -5.943 -25.502 1.00 96.75 150 LEU A C 1
ATOM 1173 O O . LEU A 1 150 ? 23.462 -5.553 -24.347 1.00 96.75 150 LEU A O 1
ATOM 1177 N N . LEU A 1 151 ? 23.669 -5.198 -26.561 1.00 98.44 151 LEU A N 1
ATOM 1178 C CA . LEU A 1 151 ? 24.213 -3.853 -26.447 1.00 98.44 151 LEU A CA 1
ATOM 1179 C C . LEU A 1 151 ? 23.143 -2.895 -25.911 1.00 98.44 151 LEU A C 1
ATOM 1181 O O . LEU A 1 151 ? 22.055 -2.806 -26.478 1.00 98.44 151 LEU A O 1
ATOM 1185 N N . GLU A 1 152 ? 23.483 -2.213 -24.825 1.00 98.44 152 GLU A N 1
ATOM 1186 C CA . GLU A 1 152 ? 22.651 -1.275 -24.068 1.00 98.44 152 GLU A CA 1
ATOM 1187 C C . GLU A 1 152 ? 23.174 0.165 -24.227 1.00 98.44 152 GLU A C 1
ATOM 1189 O O . GLU A 1 152 ? 22.383 1.102 -24.239 1.00 98.44 152 GLU A O 1
ATOM 1194 N N . GLU A 1 153 ? 24.482 0.349 -24.438 1.00 98.75 153 GLU A N 1
ATOM 1195 C CA . GLU A 1 153 ? 25.119 1.670 -24.455 1.00 98.75 153 GLU A CA 1
ATOM 1196 C C . GLU A 1 153 ? 26.266 1.769 -25.474 1.00 98.75 153 GLU A C 1
ATOM 1198 O O . GLU A 1 153 ? 27.136 0.888 -25.563 1.00 98.75 153 GLU A O 1
ATOM 1203 N N . ILE A 1 154 ? 26.271 2.864 -26.240 1.00 98.56 154 ILE A N 1
ATOM 1204 C CA . ILE A 1 154 ? 27.376 3.275 -27.114 1.00 98.56 154 ILE A CA 1
ATOM 1205 C C . ILE A 1 154 ? 27.700 4.738 -26.822 1.00 98.56 154 ILE A C 1
ATOM 1207 O O . ILE A 1 154 ? 26.852 5.601 -27.026 1.00 98.56 154 ILE A O 1
ATOM 1211 N N . GLU A 1 155 ? 28.957 5.002 -26.473 1.00 98.25 155 GLU A N 1
ATOM 1212 C CA . GLU A 1 155 ? 29.537 6.341 -26.450 1.00 98.25 155 GLU A CA 1
ATOM 1213 C C . GLU A 1 155 ? 30.728 6.425 -27.408 1.00 98.25 155 GLU A C 1
ATOM 1215 O O . GLU A 1 155 ? 31.792 5.812 -27.193 1.00 98.25 155 GLU A O 1
ATOM 1220 N N . PHE A 1 156 ? 30.559 7.200 -28.478 1.00 97.88 156 PHE A N 1
ATOM 1221 C CA . PHE A 1 156 ? 31.639 7.505 -29.403 1.00 97.88 156 PHE A CA 1
ATOM 1222 C C . PHE A 1 156 ? 31.519 8.902 -30.027 1.00 97.88 156 PHE A C 1
ATOM 1224 O O . PHE A 1 156 ? 31.059 9.073 -31.150 1.00 97.88 156 PHE A O 1
ATOM 1231 N N . SER A 1 157 ? 32.029 9.894 -29.305 1.00 96.88 157 SER A N 1
ATOM 1232 C CA . SER A 1 157 ? 32.360 11.222 -29.817 1.00 96.88 157 SER A CA 1
ATOM 1233 C C . SER A 1 157 ? 33.671 11.172 -30.610 1.00 96.88 157 SER A C 1
ATOM 1235 O O . SER A 1 157 ? 34.690 10.633 -30.140 1.00 96.88 157 SER A O 1
ATOM 1237 N N . SER A 1 158 ? 33.659 11.706 -31.830 1.00 94.25 158 SER A N 1
ATOM 1238 C CA . SER A 1 158 ? 34.822 11.686 -32.718 1.00 94.25 158 SER A CA 1
ATOM 1239 C C . SER A 1 158 ? 35.995 12.501 -32.169 1.00 94.25 158 SER A C 1
ATOM 1241 O O . SER A 1 158 ? 35.845 13.518 -31.494 1.00 94.25 158 SER A O 1
ATOM 1243 N N . SER A 1 159 ? 37.223 12.117 -32.525 1.00 93.69 159 SER A N 1
ATOM 1244 C CA . SER A 1 159 ? 38.361 13.010 -32.310 1.00 93.69 159 SER A CA 1
ATOM 1245 C C . SER A 1 159 ? 38.367 14.132 -33.351 1.00 93.69 159 SER A C 1
ATOM 1247 O O . SER A 1 159 ? 38.399 13.870 -34.550 1.00 93.69 159 SER A O 1
ATOM 1249 N N . SER A 1 160 ? 38.553 15.383 -32.918 1.00 91.56 160 SER A N 1
ATOM 1250 C CA . SER A 1 160 ? 38.826 16.525 -33.821 1.00 91.56 160 SER A CA 1
ATOM 1251 C C . SER A 1 160 ? 40.062 16.356 -34.727 1.00 91.56 160 SER A C 1
ATOM 1253 O O . SER A 1 160 ? 40.294 17.157 -35.634 1.00 91.56 160 SER A O 1
ATOM 1255 N N . ARG A 1 161 ? 40.888 15.333 -34.471 1.00 92.94 161 ARG A N 1
ATOM 1256 C CA . ARG A 1 161 ? 42.079 14.972 -35.255 1.00 92.94 161 ARG A CA 1
ATOM 1257 C C . ARG A 1 161 ? 41.890 13.712 -36.104 1.00 92.94 161 ARG A C 1
ATOM 1259 O O . ARG A 1 161 ? 42.852 13.311 -36.759 1.00 92.94 161 ARG A O 1
ATOM 1266 N N . ALA A 1 162 ? 40.717 13.081 -36.060 1.00 93.75 162 ALA A N 1
ATOM 1267 C CA . ALA A 1 162 ? 40.443 11.871 -36.819 1.00 93.75 162 ALA A CA 1
ATOM 1268 C C . ALA A 1 162 ? 40.563 12.139 -38.332 1.00 93.75 162 ALA A C 1
ATOM 1270 O O . ALA A 1 162 ? 40.097 13.177 -38.810 1.00 93.75 162 ALA A O 1
ATOM 1271 N N . PRO A 1 163 ? 41.197 11.234 -39.101 1.00 93.12 163 PRO A N 1
ATOM 1272 C CA . PRO A 1 163 ? 41.329 11.386 -40.549 1.00 93.12 163 PRO A CA 1
ATOM 1273 C C . PRO A 1 163 ? 40.008 11.156 -41.303 1.00 93.12 163 PRO A C 1
ATOM 1275 O O . PRO A 1 163 ? 39.880 11.615 -42.438 1.00 93.12 163 PRO A O 1
ATOM 1278 N N . GLY A 1 164 ? 39.037 10.492 -40.673 1.00 93.88 164 GLY A N 1
ATOM 1279 C CA . GLY A 1 164 ? 37.710 10.223 -41.212 1.00 93.88 164 GLY A CA 1
ATOM 1280 C C . GLY A 1 164 ? 36.669 10.065 -40.100 1.00 93.88 164 GLY A C 1
ATOM 1281 O O . GLY A 1 164 ? 37.009 10.076 -38.918 1.00 93.88 164 GLY A O 1
ATOM 1282 N N . LEU A 1 165 ? 35.395 9.973 -40.489 1.00 96.25 165 LEU A N 1
ATOM 1283 C CA . LEU A 1 165 ? 34.235 9.966 -39.591 1.00 96.25 165 LEU A CA 1
ATOM 1284 C C . LEU A 1 165 ? 33.275 8.833 -39.971 1.00 96.25 165 LEU A C 1
ATOM 1286 O O . LEU A 1 165 ? 33.153 8.502 -41.152 1.00 96.25 165 LEU A O 1
ATOM 1290 N N . ILE A 1 166 ? 32.524 8.309 -38.998 1.00 97.19 166 ILE A N 1
ATOM 1291 C CA . ILE A 1 166 ? 31.367 7.447 -39.266 1.00 97.19 166 ILE A CA 1
ATOM 1292 C C . ILE A 1 166 ? 30.315 8.234 -40.050 1.00 97.19 166 ILE A C 1
ATOM 1294 O O . ILE A 1 166 ? 29.898 9.310 -39.636 1.00 97.19 166 ILE A O 1
ATOM 1298 N N . THR A 1 167 ? 29.871 7.687 -41.180 1.00 97.00 167 THR A N 1
ATOM 1299 C CA . THR A 1 167 ? 28.856 8.312 -42.055 1.00 97.00 167 THR A CA 1
ATOM 1300 C C . THR A 1 167 ? 27.529 7.559 -42.095 1.00 97.00 167 THR A C 1
ATOM 1302 O O . THR A 1 167 ? 26.526 8.090 -42.569 1.00 97.00 167 THR A O 1
ATOM 1305 N N . SER A 1 168 ? 27.501 6.335 -41.567 1.00 96.06 168 SER A N 1
ATOM 1306 C CA . SER A 1 168 ? 26.298 5.514 -41.451 1.00 96.06 168 SER A CA 1
ATOM 1307 C C . SER A 1 168 ? 26.422 4.548 -40.283 1.00 96.06 168 SER A C 1
ATOM 1309 O O . SER A 1 168 ? 27.507 4.014 -40.047 1.00 96.06 168 SER A O 1
ATOM 1311 N N . MET A 1 169 ? 25.300 4.251 -39.638 1.00 96.19 169 MET A N 1
ATOM 1312 C CA . MET A 1 169 ? 25.209 3.299 -38.538 1.00 96.19 169 MET A CA 1
ATOM 1313 C C . MET A 1 169 ? 24.022 2.360 -38.783 1.00 96.19 169 MET A C 1
ATOM 1315 O O . MET A 1 169 ? 22.953 2.817 -39.181 1.00 96.19 169 MET A O 1
ATOM 1319 N N . ASN A 1 170 ? 24.204 1.055 -38.571 1.00 95.38 170 ASN A N 1
ATOM 1320 C CA . ASN A 1 170 ? 23.106 0.085 -38.566 1.00 95.38 170 ASN A CA 1
ATOM 1321 C C . ASN A 1 170 ? 22.870 -0.376 -37.127 1.00 95.38 170 ASN A C 1
ATOM 1323 O O . ASN A 1 170 ? 23.742 -1.032 -36.561 1.00 95.38 170 ASN A O 1
ATOM 1327 N N . LEU A 1 171 ? 21.699 -0.046 -36.579 1.00 96.25 171 LEU A N 1
ATOM 1328 C CA . LEU A 1 171 ? 21.303 -0.352 -35.200 1.00 96.25 171 LEU A CA 1
ATOM 1329 C C . LEU A 1 171 ? 20.157 -1.375 -35.112 1.00 96.25 171 LEU A C 1
ATOM 1331 O O . LEU A 1 171 ? 19.627 -1.633 -34.032 1.00 96.25 171 LEU A O 1
ATOM 1335 N N . THR A 1 172 ? 19.779 -1.985 -36.243 1.00 92.50 172 THR A N 1
ATOM 1336 C CA . THR A 1 172 ? 18.583 -2.839 -36.377 1.00 92.50 172 THR A CA 1
ATOM 1337 C C . THR A 1 172 ? 18.560 -4.007 -35.384 1.00 92.50 172 THR A C 1
ATOM 1339 O O . THR A 1 172 ? 17.494 -4.386 -34.903 1.00 92.50 172 THR A O 1
ATOM 1342 N N . ASN A 1 173 ? 19.726 -4.588 -35.079 1.00 90.62 173 ASN A N 1
ATOM 1343 C CA . ASN A 1 173 ? 19.858 -5.745 -34.188 1.00 90.62 173 ASN A CA 1
ATOM 1344 C C . ASN A 1 173 ? 20.158 -5.367 -32.725 1.00 90.62 173 ASN A C 1
ATOM 1346 O O . ASN A 1 173 ? 20.179 -6.241 -31.858 1.00 90.62 173 ASN A O 1
ATOM 1350 N N . ASN A 1 174 ? 20.347 -4.081 -32.428 1.00 96.50 174 ASN A N 1
ATOM 1351 C CA . ASN A 1 174 ? 20.703 -3.573 -31.102 1.00 96.50 174 ASN A CA 1
ATOM 1352 C C . ASN A 1 174 ? 19.449 -3.103 -30.345 1.00 96.50 174 ASN A C 1
ATOM 1354 O O . ASN A 1 174 ? 19.367 -1.979 -29.857 1.00 96.50 174 ASN A O 1
ATOM 1358 N N . ILE A 1 175 ? 18.437 -3.971 -30.274 1.00 88.94 175 ILE A N 1
ATOM 1359 C CA . ILE A 1 175 ? 17.096 -3.654 -29.745 1.00 88.94 175 ILE A CA 1
ATOM 1360 C C . ILE A 1 175 ? 17.078 -3.275 -28.255 1.00 88.94 175 ILE A C 1
ATOM 1362 O O . ILE A 1 175 ? 16.082 -2.746 -27.774 1.00 88.94 175 ILE A O 1
ATOM 1366 N N . ASN A 1 176 ? 18.165 -3.566 -27.533 1.00 91.62 176 ASN A N 1
ATOM 1367 C CA . ASN A 1 176 ? 18.325 -3.271 -26.112 1.00 91.62 176 ASN A CA 1
ATOM 1368 C C . ASN A 1 176 ? 19.035 -1.935 -25.843 1.00 91.62 176 ASN A C 1
ATOM 1370 O O . ASN A 1 176 ? 19.269 -1.639 -24.679 1.00 91.62 176 ASN A O 1
ATOM 1374 N N . LEU A 1 177 ? 19.367 -1.147 -26.876 1.00 97.50 177 LEU A N 1
ATOM 1375 C CA . LEU A 1 177 ? 19.991 0.167 -26.700 1.00 97.50 177 LEU A CA 1
ATOM 1376 C C . LEU A 1 177 ? 19.106 1.088 -25.855 1.00 97.50 177 LEU A C 1
ATOM 1378 O O . LEU A 1 177 ? 17.922 1.243 -26.151 1.00 97.50 177 LEU A O 1
ATOM 1382 N N . ILE A 1 178 ? 19.726 1.690 -24.844 1.00 96.81 178 ILE A N 1
ATOM 1383 C CA . ILE A 1 178 ? 19.171 2.678 -23.913 1.00 96.81 178 ILE A CA 1
ATOM 1384 C C . ILE A 1 178 ? 19.838 4.033 -24.164 1.00 96.81 178 ILE A C 1
ATOM 1386 O O . ILE A 1 178 ? 19.144 5.043 -24.241 1.00 96.81 178 ILE A O 1
ATOM 1390 N N . VAL A 1 179 ? 21.161 4.034 -24.365 1.00 98.44 179 VAL A N 1
ATOM 1391 C CA . VAL A 1 179 ? 21.973 5.238 -24.590 1.00 98.44 179 VAL A CA 1
ATOM 1392 C C . VAL A 1 179 ? 22.724 5.118 -25.918 1.00 98.44 179 VAL A C 1
ATOM 1394 O O . VAL A 1 179 ? 23.442 4.139 -26.159 1.00 98.44 179 VAL A O 1
ATOM 1397 N N . PHE A 1 180 ? 22.561 6.112 -26.793 1.00 98.44 180 PHE A N 1
ATOM 1398 C CA . PHE A 1 180 ? 23.287 6.209 -28.059 1.00 98.44 180 PHE A CA 1
ATOM 1399 C C . PHE A 1 180 ? 23.886 7.606 -28.252 1.00 98.44 180 PHE A C 1
ATOM 1401 O O . PHE A 1 180 ? 23.205 8.542 -28.680 1.00 98.44 180 PHE A O 1
ATOM 1408 N N . GLU A 1 181 ? 25.188 7.722 -28.001 1.00 98.44 181 GLU A N 1
ATOM 1409 C CA . GLU A 1 181 ? 25.957 8.946 -28.209 1.00 98.44 181 GLU A CA 1
ATOM 1410 C C . GLU A 1 181 ? 26.978 8.765 -29.336 1.00 98.44 181 GLU A C 1
ATOM 1412 O O . GLU A 1 181 ? 27.884 7.925 -29.270 1.00 98.44 181 GLU A O 1
ATOM 1417 N N . LEU A 1 182 ? 26.841 9.569 -30.390 1.00 97.81 182 LEU A N 1
ATOM 1418 C CA . LEU A 1 182 ? 27.697 9.521 -31.575 1.00 97.81 182 LEU A CA 1
ATOM 1419 C C . LEU A 1 182 ? 28.038 10.927 -32.093 1.00 97.81 182 LEU A C 1
ATOM 1421 O O . LEU A 1 182 ? 27.852 11.230 -33.273 1.00 97.81 182 LEU A O 1
ATOM 1425 N N . GLU A 1 183 ? 28.486 11.804 -31.199 1.00 97.88 183 GLU A N 1
ATOM 1426 C CA . GLU A 1 183 ? 28.774 13.218 -31.469 1.00 97.88 183 GLU A CA 1
ATOM 1427 C C . GLU A 1 183 ? 29.894 13.446 -32.503 1.00 97.88 183 GLU A C 1
ATOM 1429 O O . GLU A 1 183 ? 30.827 12.649 -32.641 1.00 97.88 183 GLU A O 1
ATOM 1434 N N . ASP A 1 184 ? 29.844 14.591 -33.191 1.00 97.12 184 ASP A N 1
ATOM 1435 C CA . ASP A 1 184 ? 30.922 15.097 -34.061 1.00 97.12 184 ASP A CA 1
ATOM 1436 C C . ASP A 1 184 ? 31.333 14.141 -35.205 1.00 97.12 184 ASP A C 1
ATOM 1438 O O . ASP A 1 184 ? 32.495 14.074 -35.629 1.00 97.12 184 ASP A O 1
ATOM 1442 N N . HIS A 1 185 ? 30.362 13.403 -35.746 1.00 97.81 185 HIS A N 1
ATOM 1443 C CA . HIS A 1 185 ? 30.550 12.461 -36.849 1.00 97.81 185 HIS A CA 1
ATOM 1444 C C . HIS A 1 185 ? 29.941 12.947 -38.185 1.00 97.81 185 HIS A C 1
ATOM 1446 O O . HIS A 1 185 ? 29.627 14.117 -38.398 1.00 97.81 185 HIS A O 1
ATOM 1452 N N . GLY A 1 186 ? 29.879 12.059 -39.177 1.00 96.94 186 GLY A N 1
ATOM 1453 C CA . GLY A 1 186 ? 29.416 12.338 -40.537 1.00 96.94 186 GLY A CA 1
ATOM 1454 C C . GLY A 1 186 ? 28.014 11.808 -40.842 1.00 96.94 186 GLY A C 1
ATOM 1455 O O . GLY A 1 186 ? 27.690 11.653 -42.022 1.00 96.94 186 GLY A O 1
ATOM 1456 N N . LEU A 1 187 ? 27.200 11.471 -39.832 1.00 97.69 187 LEU A N 1
ATOM 1457 C CA . LEU A 1 187 ? 25.853 10.944 -40.064 1.00 97.69 187 LEU A CA 1
ATOM 1458 C C . LEU A 1 187 ? 24.979 11.991 -40.756 1.00 97.69 187 LEU A C 1
ATOM 1460 O O . LEU A 1 187 ? 25.009 13.166 -40.407 1.00 97.69 187 LEU A O 1
ATOM 1464 N N . THR A 1 188 ? 24.183 11.552 -41.729 1.00 96.25 188 THR A N 1
ATOM 1465 C CA . THR A 1 188 ? 23.171 12.387 -42.412 1.00 96.25 188 THR A CA 1
ATOM 1466 C C . THR A 1 188 ? 21.743 11.928 -42.138 1.00 96.25 188 THR A C 1
ATOM 1468 O O . THR A 1 188 ? 20.808 12.703 -42.299 1.00 96.25 188 THR A O 1
ATOM 1471 N N . ALA A 1 189 ? 21.586 10.673 -41.727 1.00 95.00 189 ALA A N 1
ATOM 1472 C CA . ALA A 1 189 ? 20.344 10.051 -41.309 1.00 95.00 189 ALA A CA 1
ATOM 1473 C C . ALA A 1 189 ? 20.680 8.917 -40.335 1.00 95.00 189 ALA A C 1
ATOM 1475 O O . ALA A 1 189 ? 21.790 8.372 -40.374 1.00 95.00 189 ALA A O 1
ATOM 1476 N N . LEU A 1 190 ? 19.716 8.549 -39.500 1.00 95.50 190 LEU A N 1
ATOM 1477 C CA . LEU A 1 190 ? 19.836 7.451 -38.553 1.00 95.50 190 LEU A CA 1
ATOM 1478 C C . LEU A 1 190 ? 18.473 6.775 -38.401 1.00 95.50 190 LEU A C 1
ATOM 1480 O O . LEU A 1 190 ? 17.484 7.440 -38.110 1.00 95.50 190 LEU A O 1
ATOM 1484 N N . ASP A 1 191 ? 18.426 5.461 -38.603 1.00 91.25 191 ASP A N 1
ATOM 1485 C CA . ASP A 1 191 ? 17.230 4.663 -38.337 1.00 91.25 191 ASP A CA 1
ATOM 1486 C C . ASP A 1 191 ? 17.336 4.054 -36.936 1.00 91.25 191 ASP A C 1
ATOM 1488 O O . ASP A 1 191 ? 18.164 3.172 -36.700 1.00 91.25 191 ASP A O 1
ATOM 1492 N N . VAL A 1 192 ? 16.492 4.544 -36.026 1.00 92.56 192 VAL A N 1
ATOM 1493 C CA . VAL A 1 192 ? 16.352 4.045 -34.648 1.00 92.56 192 VAL A CA 1
ATOM 1494 C C . VAL A 1 192 ? 15.031 3.305 -34.420 1.00 92.56 192 VAL A C 1
ATOM 1496 O O . VAL A 1 192 ? 14.658 3.012 -33.286 1.00 92.56 192 VAL A O 1
ATOM 1499 N N . SER A 1 193 ? 14.299 2.962 -35.485 1.00 84.81 193 SER A N 1
ATOM 1500 C CA . SER A 1 193 ? 12.936 2.408 -35.396 1.00 84.81 193 SER A CA 1
ATOM 1501 C C . SER A 1 193 ? 12.832 1.065 -34.661 1.00 84.81 193 SER A C 1
ATOM 1503 O O . SER A 1 193 ? 11.730 0.636 -34.315 1.00 84.81 193 SER A O 1
ATOM 1505 N N . LYS A 1 194 ? 13.958 0.372 -34.437 1.00 85.19 194 LYS A N 1
ATOM 1506 C CA . LYS A 1 194 ? 14.036 -0.895 -33.688 1.00 85.19 194 LYS A CA 1
ATOM 1507 C C . LYS A 1 194 ? 14.567 -0.740 -32.267 1.00 85.19 194 LYS A C 1
ATOM 1509 O O . LYS A 1 194 ? 14.502 -1.697 -31.497 1.00 85.19 194 LYS A O 1
ATOM 1514 N N . ASN A 1 195 ? 15.060 0.438 -31.906 1.00 91.69 195 ASN A N 1
ATOM 1515 C CA . ASN A 1 195 ? 15.691 0.714 -30.620 1.00 91.69 195 ASN A CA 1
ATOM 1516 C C . ASN A 1 195 ? 14.639 1.268 -29.649 1.00 91.69 195 ASN A C 1
ATOM 1518 O O . ASN A 1 195 ? 14.732 2.383 -29.160 1.00 91.69 195 ASN A O 1
ATOM 1522 N N . VAL A 1 196 ? 13.589 0.479 -29.404 1.00 83.94 196 VAL A N 1
ATOM 1523 C CA . VAL A 1 196 ? 12.392 0.902 -28.651 1.00 83.94 196 VAL A CA 1
ATOM 1524 C C . VAL A 1 196 ? 12.642 1.190 -27.170 1.00 83.94 196 VAL A C 1
ATOM 1526 O O . VAL A 1 196 ? 11.767 1.754 -26.522 1.00 83.94 196 VAL A O 1
ATOM 1529 N N . ASN A 1 197 ? 13.806 0.805 -26.644 1.00 86.44 197 ASN A N 1
ATOM 1530 C CA . ASN A 1 197 ? 14.227 1.069 -25.268 1.00 86.44 197 ASN A CA 1
ATOM 1531 C C . ASN A 1 197 ? 15.129 2.310 -25.150 1.00 86.44 197 ASN A C 1
ATOM 1533 O O . ASN A 1 197 ? 15.618 2.582 -24.058 1.00 86.44 197 ASN A O 1
ATOM 1537 N N . LEU A 1 198 ? 15.368 3.029 -26.254 1.00 93.94 198 LEU A N 1
ATOM 1538 C CA . LEU A 1 198 ? 16.240 4.197 -26.276 1.00 93.94 198 LEU A CA 1
ATOM 1539 C C . LEU A 1 198 ? 15.626 5.319 -25.429 1.00 93.94 198 LEU A C 1
ATOM 1541 O O . LEU A 1 198 ? 14.498 5.739 -25.701 1.00 93.94 198 LEU A O 1
ATOM 1545 N N . ASP A 1 199 ? 16.374 5.769 -24.427 1.00 93.94 199 ASP A N 1
ATOM 1546 C CA . ASP A 1 199 ? 16.021 6.859 -23.510 1.00 93.94 199 ASP A CA 1
ATOM 1547 C C . ASP A 1 199 ? 16.872 8.104 -23.792 1.00 93.94 199 ASP A C 1
ATOM 1549 O O . ASP A 1 199 ? 16.369 9.226 -23.776 1.00 93.94 199 ASP A O 1
ATOM 1553 N N . GLU A 1 200 ? 18.143 7.904 -24.146 1.00 97.88 200 GLU A N 1
ATOM 1554 C CA . GLU A 1 200 ? 19.081 8.987 -24.423 1.00 97.88 200 GLU A CA 1
ATOM 1555 C C . GLU A 1 200 ? 19.677 8.851 -25.825 1.00 97.88 200 GLU A C 1
ATOM 1557 O O . GLU A 1 200 ? 20.238 7.815 -26.203 1.00 97.88 200 GLU A O 1
ATOM 1562 N N . ILE A 1 201 ? 19.575 9.925 -26.607 1.00 98.19 201 ILE A N 1
ATOM 1563 C CA . ILE A 1 201 ? 20.258 10.060 -27.890 1.00 98.19 201 ILE A CA 1
ATOM 1564 C C . ILE A 1 201 ? 20.965 11.405 -27.984 1.00 98.19 201 ILE A C 1
ATOM 1566 O O . ILE A 1 201 ? 20.378 12.468 -27.760 1.00 98.19 201 ILE A O 1
ATOM 1570 N N . ASN A 1 202 ? 22.231 11.347 -28.385 1.00 98.25 202 ASN A N 1
ATOM 1571 C CA . ASN A 1 202 ? 23.015 12.523 -28.710 1.00 98.25 202 ASN A CA 1
ATOM 1572 C C . ASN A 1 202 ? 23.815 12.283 -29.990 1.00 98.25 202 ASN A C 1
ATOM 1574 O O . ASN A 1 202 ? 24.800 11.546 -30.029 1.00 98.25 202 ASN A O 1
ATOM 1578 N N . VAL A 1 203 ? 23.374 12.925 -31.065 1.00 98.00 203 VAL A N 1
ATOM 1579 C CA . VAL A 1 203 ? 24.053 12.921 -32.369 1.00 98.00 203 VAL A CA 1
ATOM 1580 C C . VAL A 1 203 ? 24.417 14.342 -32.794 1.00 98.00 203 VAL A C 1
ATOM 1582 O O . VAL A 1 203 ? 24.551 14.628 -33.987 1.00 98.00 203 VAL A O 1
ATOM 1585 N N . SER A 1 204 ? 24.590 15.241 -31.824 1.00 97.75 204 SER A N 1
ATOM 1586 C CA . SER A 1 204 ? 24.974 16.625 -32.084 1.00 97.75 204 SER A CA 1
ATOM 1587 C C . SER A 1 204 ? 26.311 16.718 -32.835 1.00 97.75 204 SER A C 1
ATOM 1589 O O . SER A 1 204 ? 27.169 15.833 -32.766 1.00 97.75 204 SER A O 1
ATOM 1591 N N . GLY A 1 205 ? 26.464 17.758 -33.655 1.00 96.06 205 GLY A N 1
ATOM 1592 C CA . GLY A 1 205 ? 27.681 17.964 -34.450 1.00 96.06 205 GLY A CA 1
ATOM 1593 C C . GLY A 1 205 ? 27.814 17.043 -35.671 1.00 96.06 205 GLY A C 1
ATOM 1594 O O . GLY A 1 205 ? 28.792 17.151 -36.415 1.00 96.06 205 GLY A O 1
ATOM 1595 N N . ASN A 1 206 ? 26.830 16.175 -35.935 1.00 97.56 206 ASN A N 1
ATOM 1596 C CA . ASN A 1 206 ? 26.780 15.390 -37.166 1.00 97.56 206 ASN A CA 1
ATOM 1597 C C . ASN A 1 206 ? 26.372 16.228 -38.385 1.00 97.56 206 ASN A C 1
ATOM 1599 O O . ASN A 1 206 ? 25.748 17.280 -38.282 1.00 97.56 206 ASN A O 1
ATOM 1603 N N . THR A 1 207 ? 26.672 15.730 -39.588 1.00 95.81 207 THR A N 1
ATOM 1604 C CA . THR A 1 207 ? 26.338 16.438 -40.842 1.00 95.81 207 THR A CA 1
ATOM 1605 C C . THR A 1 207 ? 24.828 16.643 -41.034 1.00 95.81 207 THR A C 1
ATOM 1607 O O . THR A 1 207 ? 24.417 17.621 -41.657 1.00 95.81 207 THR A O 1
ATOM 1610 N N . GLY A 1 208 ? 24.013 15.717 -40.531 1.00 93.12 208 GLY A N 1
ATOM 1611 C CA . GLY A 1 208 ? 22.556 15.751 -40.582 1.00 93.12 208 GLY A CA 1
ATOM 1612 C C . GLY A 1 208 ? 21.892 16.411 -39.379 1.00 93.12 208 GLY A C 1
ATOM 1613 O O . GLY A 1 208 ? 20.675 16.376 -39.337 1.00 93.12 208 GLY A O 1
ATOM 1614 N N . ASP A 1 209 ? 22.644 16.971 -38.427 1.00 93.19 209 ASP A N 1
ATOM 1615 C CA . ASP A 1 209 ? 22.106 17.611 -37.220 1.00 93.19 209 ASP A CA 1
ATOM 1616 C C . ASP A 1 209 ? 21.199 18.828 -37.569 1.00 93.19 209 ASP A C 1
ATOM 1618 O O . ASP A 1 209 ? 21.669 19.765 -38.232 1.00 93.19 209 ASP A O 1
ATOM 1622 N N . PRO A 1 210 ? 19.910 18.849 -37.155 1.00 95.31 210 PRO A N 1
ATOM 1623 C CA . PRO A 1 210 ? 19.225 17.803 -36.395 1.00 95.31 210 PRO A CA 1
ATOM 1624 C C . PRO A 1 210 ? 18.712 16.660 -37.288 1.00 95.31 210 PRO A C 1
ATOM 1626 O O . PRO A 1 210 ? 17.966 16.892 -38.246 1.00 95.31 210 PRO A O 1
ATOM 1629 N N . ILE A 1 211 ? 19.065 15.417 -36.946 1.00 95.12 211 ILE A N 1
ATOM 1630 C CA . ILE A 1 211 ? 18.620 14.217 -37.664 1.00 95.12 211 ILE A CA 1
ATOM 1631 C C . ILE A 1 211 ? 17.155 13.950 -37.331 1.00 95.12 211 ILE A C 1
ATOM 1633 O O . ILE A 1 211 ? 16.747 13.923 -36.173 1.00 95.12 211 ILE A O 1
ATOM 1637 N N . THR A 1 212 ? 16.346 13.732 -38.357 1.00 92.44 212 THR A N 1
ATOM 1638 C CA . THR A 1 212 ? 14.934 13.412 -38.175 1.00 92.44 212 THR A CA 1
ATOM 1639 C C . THR A 1 212 ? 14.749 11.975 -37.685 1.00 92.44 212 THR A C 1
ATOM 1641 O O . THR A 1 212 ? 15.299 11.053 -38.290 1.00 92.44 212 THR A O 1
ATOM 1644 N N . ILE A 1 213 ? 13.972 11.789 -36.612 1.00 90.50 213 ILE A N 1
ATOM 1645 C CA . ILE A 1 213 ? 13.592 10.471 -36.086 1.00 90.50 213 ILE A CA 1
ATOM 1646 C C . ILE A 1 213 ? 12.084 10.389 -35.829 1.00 90.50 213 ILE A C 1
ATOM 1648 O O . ILE A 1 213 ? 11.423 11.388 -35.538 1.00 90.50 213 ILE A O 1
ATOM 1652 N N . ASP A 1 214 ? 11.559 9.171 -35.937 1.00 84.19 214 ASP A N 1
ATOM 1653 C CA . ASP A 1 214 ? 10.142 8.864 -35.751 1.00 84.19 214 ASP A CA 1
ATOM 1654 C C . ASP A 1 214 ? 9.673 9.257 -34.341 1.00 84.19 214 ASP A C 1
ATOM 1656 O O . ASP A 1 214 ? 10.351 8.979 -33.342 1.00 84.19 214 ASP A O 1
ATOM 1660 N N . SER A 1 215 ? 8.507 9.899 -34.254 1.00 82.56 215 SER A N 1
ATOM 1661 C CA . SER A 1 215 ? 7.955 10.398 -32.996 1.00 82.56 215 SER A CA 1
ATOM 1662 C C . SER A 1 215 ? 7.770 9.306 -31.946 1.00 82.56 215 SER A C 1
ATOM 1664 O O . SER A 1 215 ? 7.819 9.596 -30.757 1.00 82.56 215 SER A O 1
ATOM 1666 N N . LEU A 1 216 ? 7.595 8.048 -32.365 1.00 75.00 216 LEU A N 1
ATOM 1667 C CA . LEU A 1 216 ? 7.421 6.905 -31.466 1.00 75.00 216 LEU A CA 1
ATOM 1668 C C . LEU A 1 216 ? 8.675 6.580 -30.653 1.00 75.00 216 LEU A C 1
ATOM 1670 O O . LEU A 1 216 ? 8.562 5.945 -29.606 1.00 75.00 216 LEU A O 1
ATOM 1674 N N . ILE A 1 217 ? 9.848 6.991 -31.138 1.00 85.44 217 ILE A N 1
ATOM 1675 C CA . ILE A 1 217 ? 11.090 6.973 -30.364 1.00 85.44 217 ILE A CA 1
ATOM 1676 C C . ILE A 1 217 ? 11.343 8.356 -29.772 1.00 85.44 217 ILE A C 1
ATOM 1678 O O . ILE A 1 217 ? 11.715 8.443 -28.612 1.00 85.44 217 ILE A O 1
ATOM 1682 N N . TYR A 1 218 ? 11.093 9.437 -30.519 1.00 90.12 218 TYR A N 1
ATOM 1683 C CA . TYR A 1 218 ? 11.371 10.795 -30.041 1.00 90.12 218 TYR A CA 1
ATOM 1684 C C . TYR A 1 218 ? 10.645 11.136 -28.730 1.00 90.12 218 TYR A C 1
ATOM 1686 O O . TYR A 1 218 ? 11.248 11.691 -27.817 1.00 90.12 218 TYR A O 1
ATOM 1694 N N . ASP A 1 219 ? 9.356 10.799 -28.629 1.00 84.06 219 ASP A N 1
ATOM 1695 C CA . ASP A 1 219 ? 8.483 11.250 -27.539 1.00 84.06 219 ASP A CA 1
ATOM 1696 C C . ASP A 1 219 ? 8.776 10.553 -26.192 1.00 84.06 219 ASP A C 1
ATOM 1698 O O . ASP A 1 219 ? 8.292 11.012 -25.157 1.00 84.06 219 ASP A O 1
ATOM 1702 N N . GLN A 1 220 ? 9.565 9.467 -26.189 1.00 85.69 220 GLN A N 1
ATOM 1703 C CA . GLN A 1 220 ? 9.996 8.778 -24.963 1.00 85.69 220 GLN A CA 1
ATOM 1704 C C . GLN A 1 220 ? 11.374 9.222 -24.449 1.00 85.69 220 GLN A C 1
ATOM 1706 O O . GLN A 1 220 ? 11.716 8.859 -23.330 1.00 85.69 220 GLN A O 1
ATOM 1711 N N . LEU A 1 221 ? 12.152 9.980 -25.229 1.00 89.38 221 LEU A N 1
ATOM 1712 C CA . LEU A 1 221 ? 13.528 10.331 -24.872 1.00 89.38 221 LEU A CA 1
ATOM 1713 C C . LEU A 1 221 ? 13.588 11.297 -23.681 1.00 89.38 221 LEU A C 1
ATOM 1715 O O . LEU A 1 221 ? 12.915 12.334 -23.671 1.00 89.38 221 LEU A O 1
ATOM 1719 N N . SER A 1 222 ? 14.467 11.006 -22.725 1.00 92.44 222 SER A N 1
ATOM 1720 C CA . SER A 1 222 ? 14.875 11.936 -21.671 1.00 92.44 222 SER A CA 1
ATOM 1721 C C . SER A 1 222 ? 15.923 12.944 -22.175 1.00 92.44 222 SER A C 1
ATOM 1723 O O . SER A 1 222 ? 15.911 14.107 -21.757 1.00 92.44 222 SER A O 1
ATOM 1725 N N . VAL A 1 223 ? 16.765 12.531 -23.135 1.00 96.12 223 VAL A N 1
ATOM 1726 C CA . VAL A 1 223 ? 17.771 13.359 -23.825 1.00 96.12 223 VAL A CA 1
ATOM 1727 C C . VAL A 1 223 ? 17.641 13.183 -25.340 1.00 96.12 223 VAL A C 1
ATOM 1729 O O . VAL A 1 223 ? 17.692 12.066 -25.849 1.00 96.12 223 VAL A O 1
ATOM 1732 N N . ALA A 1 224 ? 17.487 14.292 -26.070 1.00 97.06 224 ALA A N 1
ATOM 1733 C CA . ALA A 1 224 ? 17.229 14.305 -27.514 1.00 97.06 224 ALA A CA 1
ATOM 1734 C C . ALA A 1 224 ? 18.104 15.344 -28.245 1.00 97.06 224 ALA A C 1
ATOM 1736 O O . ALA A 1 224 ? 17.598 16.276 -28.878 1.00 97.06 224 ALA A O 1
ATOM 1737 N N . GLU A 1 225 ? 19.426 15.203 -28.144 1.00 98.00 225 GLU A N 1
ATOM 1738 C CA . GLU A 1 225 ? 20.392 16.155 -28.704 1.00 98.00 225 GLU A CA 1
ATOM 1739 C C . GLU A 1 225 ? 20.764 15.807 -30.154 1.00 98.00 225 GLU A C 1
ATOM 1741 O O . GLU A 1 225 ? 21.076 14.666 -30.505 1.00 98.00 225 GLU A O 1
ATOM 1746 N N . GLY A 1 226 ? 20.729 16.809 -31.033 1.00 96.19 226 GLY A N 1
ATOM 1747 C CA . GLY A 1 226 ? 21.005 16.631 -32.461 1.00 96.19 226 GLY A CA 1
ATOM 1748 C C . GLY A 1 226 ? 19.925 15.868 -33.239 1.00 96.19 226 GLY A C 1
ATOM 1749 O O . GLY A 1 226 ? 20.178 15.437 -34.365 1.00 96.19 226 GLY A O 1
ATOM 1750 N N . VAL A 1 227 ? 18.723 15.700 -32.676 1.00 96.75 227 VAL A N 1
ATOM 1751 C CA . VAL A 1 227 ? 17.572 15.071 -33.343 1.00 96.75 227 VAL A CA 1
ATOM 1752 C C . VAL A 1 227 ? 16.340 15.975 -33.377 1.00 96.75 227 VAL A C 1
ATOM 1754 O O . VAL A 1 227 ? 16.165 16.869 -32.551 1.00 96.75 227 VAL A O 1
ATOM 1757 N N . VAL A 1 228 ? 15.453 15.732 -34.342 1.00 95.56 228 VAL A N 1
ATOM 1758 C CA . VAL A 1 228 ? 14.151 16.401 -34.450 1.00 95.56 228 VAL A CA 1
ATOM 1759 C C . VAL A 1 228 ? 13.038 15.389 -34.705 1.00 95.56 228 VAL A C 1
ATOM 1761 O O . VAL A 1 228 ? 13.211 14.420 -35.442 1.00 95.56 228 VAL A O 1
ATOM 1764 N N . ARG A 1 229 ? 11.880 15.647 -34.097 1.00 89.31 229 ARG A N 1
ATOM 1765 C CA . ARG A 1 229 ? 10.668 14.836 -34.203 1.00 89.31 229 ARG A CA 1
ATOM 1766 C C . ARG A 1 229 ? 10.065 14.869 -35.610 1.00 89.31 229 ARG A C 1
ATOM 1768 O O . ARG A 1 229 ? 9.821 15.953 -36.146 1.00 89.31 229 ARG A O 1
ATOM 1775 N N . GLU A 1 230 ? 9.721 13.706 -36.152 1.00 83.69 230 GLU A N 1
ATOM 1776 C CA . GLU A 1 230 ? 8.845 13.541 -37.321 1.00 83.69 230 GLU A CA 1
ATOM 1777 C C . GLU A 1 230 ? 7.642 12.670 -36.960 1.00 83.69 230 GLU A C 1
ATOM 1779 O O . GLU A 1 230 ? 7.785 11.664 -36.275 1.00 83.69 230 GLU A O 1
ATOM 1784 N N . GLU A 1 231 ? 6.444 13.079 -37.391 1.00 69.81 231 GLU A N 1
ATOM 1785 C CA . GLU A 1 231 ? 5.229 12.273 -37.209 1.00 69.81 231 GLU A CA 1
ATOM 1786 C C . GLU A 1 231 ? 5.409 10.888 -37.840 1.00 69.81 231 GLU A C 1
ATOM 1788 O O . GLU A 1 231 ? 6.052 10.776 -38.890 1.00 69.81 231 GLU A O 1
ATOM 1793 N N . PRO A 1 232 ? 4.840 9.832 -37.237 1.00 61.03 232 PRO A N 1
ATOM 1794 C CA . PRO A 1 232 ? 5.151 8.482 -37.644 1.00 61.03 232 PRO A CA 1
ATOM 1795 C C . PRO A 1 232 ? 4.735 8.277 -39.097 1.00 61.03 232 PRO A C 1
ATOM 1797 O O . PRO A 1 232 ? 3.644 8.649 -39.531 1.00 61.03 232 PRO A O 1
ATOM 1800 N N . THR A 1 233 ? 5.599 7.612 -39.859 1.00 55.53 233 THR A N 1
ATOM 1801 C CA . THR A 1 233 ? 5.299 7.218 -41.248 1.00 55.53 233 THR A CA 1
ATOM 1802 C C . THR A 1 233 ? 4.197 6.151 -41.340 1.00 55.53 233 THR A C 1
ATOM 1804 O O . THR A 1 233 ? 3.789 5.761 -42.437 1.00 55.53 233 THR A O 1
ATOM 1807 N N . VAL A 1 234 ? 3.701 5.679 -40.193 1.00 60.62 234 VAL A N 1
ATOM 1808 C CA . VAL A 1 234 ? 2.588 4.745 -40.062 1.00 60.62 234 VAL A CA 1
ATOM 1809 C C . VAL A 1 234 ? 1.318 5.542 -39.774 1.00 60.62 234 VAL A C 1
ATOM 1811 O O . VAL A 1 234 ? 1.108 5.968 -38.642 1.00 60.62 234 VAL A O 1
ATOM 1814 N N . GLU A 1 235 ? 0.464 5.736 -40.785 1.00 64.56 235 GLU A N 1
ATOM 1815 C CA . GLU A 1 235 ? -0.904 6.221 -40.558 1.00 64.56 235 GLU A CA 1
ATOM 1816 C C . GLU A 1 235 ? -1.594 5.287 -39.550 1.00 64.56 235 GLU A C 1
ATOM 1818 O O . GLU A 1 235 ? -1.852 4.115 -39.845 1.00 64.56 235 GLU A O 1
ATOM 1823 N N . LEU A 1 236 ? -1.860 5.794 -38.345 1.00 76.69 236 LEU A N 1
ATOM 1824 C CA . LEU A 1 236 ? -2.792 5.153 -37.425 1.00 76.69 236 LEU A CA 1
ATOM 1825 C C . LEU A 1 236 ? -4.208 5.290 -38.005 1.00 76.69 236 LEU A C 1
ATOM 1827 O O . LEU A 1 236 ? -4.485 6.266 -38.709 1.00 76.69 236 LEU A O 1
ATOM 1831 N N . PRO A 1 237 ? -5.122 4.346 -37.726 1.00 81.56 237 PRO A N 1
ATOM 1832 C CA . PRO A 1 237 ? -6.543 4.577 -37.964 1.00 81.56 237 PRO A CA 1
ATOM 1833 C C . PRO A 1 237 ? -7.005 5.868 -37.276 1.00 81.56 237 PRO A C 1
ATOM 1835 O O . PRO A 1 237 ? -6.400 6.276 -36.281 1.00 81.56 237 PRO A O 1
ATOM 1838 N N . ASP A 1 238 ? -8.082 6.480 -37.782 1.00 82.56 238 ASP A N 1
ATOM 1839 C CA . ASP A 1 238 ? -8.711 7.636 -37.129 1.00 82.56 238 ASP A CA 1
ATOM 1840 C C . ASP A 1 238 ? -8.899 7.346 -35.624 1.00 82.56 238 ASP A C 1
ATOM 1842 O O . ASP A 1 238 ? -9.379 6.276 -35.247 1.00 82.56 238 ASP A O 1
ATOM 1846 N N . ASP A 1 239 ? -8.464 8.287 -34.780 1.00 84.94 239 ASP A N 1
ATOM 1847 C CA . ASP A 1 239 ? -8.503 8.231 -33.308 1.00 84.94 239 ASP A CA 1
ATOM 1848 C C . ASP A 1 239 ? -7.621 7.156 -32.630 1.00 84.94 239 ASP A C 1
ATOM 1850 O O . ASP A 1 239 ? -7.720 6.939 -31.420 1.00 84.94 239 ASP A O 1
ATOM 1854 N N . GLY A 1 240 ? -6.713 6.508 -33.367 1.00 89.62 240 GLY A N 1
ATOM 1855 C CA . GLY A 1 240 ? -5.750 5.560 -32.803 1.00 89.62 240 GLY A CA 1
ATOM 1856 C C . GLY A 1 240 ? -4.760 6.213 -31.829 1.00 89.62 240 GLY A C 1
ATOM 1857 O O . GLY A 1 240 ? -4.119 7.215 -32.147 1.00 89.62 240 GLY A O 1
ATOM 1858 N N . VAL A 1 241 ? -4.584 5.603 -30.654 1.00 90.31 241 VAL A N 1
ATOM 1859 C CA . VAL A 1 241 ? -3.648 6.043 -29.609 1.00 90.31 241 VAL A CA 1
ATOM 1860 C C . VAL A 1 241 ? -2.584 4.980 -29.382 1.00 90.31 241 VAL A C 1
ATOM 1862 O O . VAL A 1 241 ? -2.892 3.825 -29.093 1.00 90.31 241 VAL A O 1
ATOM 1865 N N . VAL A 1 242 ? -1.316 5.370 -29.490 1.00 87.88 242 VAL A N 1
ATOM 1866 C CA . VAL A 1 242 ? -0.175 4.480 -29.247 1.00 87.88 242 VAL A CA 1
ATOM 1867 C C . VAL A 1 242 ? -0.062 4.160 -27.763 1.00 87.88 242 VAL A C 1
ATOM 1869 O O . VAL A 1 242 ? -0.123 5.049 -26.919 1.00 87.88 242 VAL A O 1
ATOM 1872 N N . ILE A 1 243 ? 0.164 2.885 -27.466 1.00 92.00 243 ILE A N 1
ATOM 1873 C CA . ILE A 1 243 ? 0.391 2.383 -26.115 1.00 92.00 243 ILE A CA 1
ATOM 1874 C C . ILE A 1 243 ? 1.890 2.458 -25.824 1.00 92.00 243 ILE A C 1
ATOM 1876 O O . ILE A 1 243 ? 2.703 1.881 -26.558 1.00 92.00 243 ILE A O 1
ATOM 1880 N N . GLN A 1 244 ? 2.255 3.193 -24.772 1.00 87.25 244 GLN A N 1
ATOM 1881 C CA . GLN A 1 244 ? 3.647 3.577 -24.509 1.00 87.25 244 GLN A CA 1
ATOM 1882 C C . GLN A 1 244 ? 4.511 2.371 -24.133 1.00 87.25 244 GLN A C 1
ATOM 1884 O O . GLN A 1 244 ? 5.610 2.182 -24.668 1.00 87.25 244 GLN A O 1
ATOM 1889 N N . ASP A 1 245 ? 3.985 1.527 -23.247 1.00 90.50 245 ASP A N 1
ATOM 1890 C CA . ASP A 1 245 ? 4.627 0.295 -22.811 1.00 90.50 245 ASP A CA 1
ATOM 1891 C C . ASP A 1 245 ? 4.300 -0.859 -23.768 1.00 90.50 245 ASP A C 1
ATOM 1893 O O . ASP A 1 245 ? 3.142 -1.219 -23.994 1.00 90.50 245 ASP A O 1
ATOM 1897 N N . VAL A 1 246 ? 5.340 -1.476 -24.333 1.00 87.94 246 VAL A N 1
ATOM 1898 C CA . VAL A 1 246 ? 5.182 -2.566 -25.308 1.00 87.94 246 VAL A CA 1
ATOM 1899 C C . VAL A 1 246 ? 4.550 -3.819 -24.694 1.00 87.94 246 VAL A C 1
ATOM 1901 O O . VAL A 1 246 ? 3.841 -4.549 -25.389 1.00 87.94 246 VAL A O 1
ATOM 1904 N N . ASN A 1 247 ? 4.777 -4.080 -23.404 1.00 93.81 247 ASN A N 1
ATOM 1905 C CA . ASN A 1 247 ? 4.164 -5.198 -22.700 1.00 93.81 247 ASN A CA 1
ATOM 1906 C C . ASN A 1 247 ? 2.685 -4.921 -22.432 1.00 93.81 247 ASN A C 1
ATOM 1908 O O . ASN A 1 247 ? 1.879 -5.823 -22.656 1.00 93.81 247 ASN A O 1
ATOM 1912 N N . PHE A 1 248 ? 2.314 -3.693 -22.058 1.00 96.31 248 PHE A N 1
ATOM 1913 C CA . PHE A 1 248 ? 0.913 -3.299 -21.914 1.00 96.31 248 PHE A CA 1
ATOM 1914 C C . PHE A 1 248 ? 0.190 -3.413 -23.257 1.00 96.31 248 PHE A C 1
ATOM 1916 O O . PHE A 1 248 ? -0.840 -4.079 -23.352 1.00 96.31 248 PHE A O 1
ATOM 1923 N N . GLY A 1 249 ? 0.806 -2.889 -24.319 1.00 96.00 249 GLY A N 1
ATOM 1924 C CA . GLY A 1 249 ? 0.308 -2.992 -25.686 1.00 96.00 249 GLY A CA 1
ATOM 1925 C C . GLY A 1 249 ? 0.077 -4.431 -26.136 1.00 96.00 249 GLY A C 1
ATOM 1926 O O . GLY A 1 249 ? -1.009 -4.774 -26.598 1.00 96.00 249 GLY A O 1
ATOM 1927 N N . ARG A 1 250 ? 1.067 -5.300 -25.921 1.00 95.44 250 ARG A N 1
ATOM 1928 C CA . ARG A 1 250 ? 0.987 -6.729 -26.249 1.00 95.44 250 ARG A CA 1
ATOM 1929 C C . ARG A 1 250 ? -0.110 -7.456 -25.472 1.00 95.44 250 ARG A C 1
ATOM 1931 O O . ARG A 1 250 ? -0.743 -8.363 -26.008 1.00 95.44 250 ARG A O 1
ATOM 1938 N N . VAL A 1 251 ? -0.321 -7.093 -24.208 1.00 97.31 251 VAL A N 1
ATOM 1939 C CA . VAL A 1 251 ? -1.388 -7.675 -23.383 1.00 97.31 251 VAL A CA 1
ATOM 1940 C C . VAL A 1 251 ? -2.747 -7.236 -23.900 1.00 97.31 251 VAL A C 1
ATOM 1942 O O . VAL A 1 251 ? -3.591 -8.096 -24.146 1.00 97.31 251 VAL A O 1
ATOM 1945 N N . LEU A 1 252 ? -2.940 -5.939 -24.139 1.00 98.12 252 LEU A N 1
ATOM 1946 C CA . LEU A 1 252 ? -4.189 -5.420 -24.688 1.00 98.12 252 LEU A CA 1
ATOM 1947 C C . LEU A 1 252 ? -4.497 -6.009 -26.069 1.00 98.12 252 LEU A C 1
ATOM 1949 O O . LEU A 1 252 ? -5.633 -6.402 -26.314 1.00 98.12 252 LEU A O 1
ATOM 1953 N N . ASP A 1 253 ? -3.497 -6.172 -26.934 1.00 96.88 253 ASP A N 1
ATOM 1954 C CA . ASP A 1 253 ? 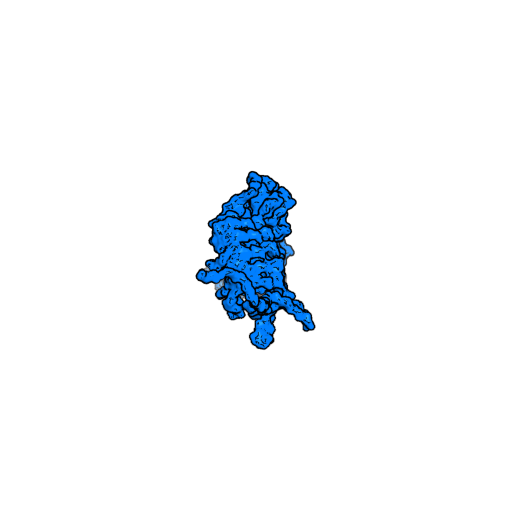-3.649 -6.815 -28.246 1.00 96.88 253 ASP A CA 1
ATOM 1955 C C . ASP A 1 253 ? -4.086 -8.278 -28.097 1.00 96.88 253 ASP A C 1
ATOM 1957 O O . ASP A 1 253 ? -5.056 -8.714 -28.717 1.00 96.88 253 ASP A O 1
ATOM 1961 N N . SER A 1 254 ? -3.474 -9.017 -27.163 1.00 97.00 254 SER A N 1
ATOM 1962 C CA . SER A 1 254 ? -3.869 -10.401 -26.867 1.00 97.00 254 SER A CA 1
ATOM 1963 C C . SER A 1 254 ? -5.295 -10.538 -26.314 1.00 97.00 254 SER A C 1
ATOM 1965 O O . SER A 1 254 ? -5.921 -11.587 -26.485 1.00 97.00 254 SER A O 1
ATOM 1967 N N . LEU A 1 255 ? -5.808 -9.485 -25.672 1.00 96.56 255 LEU A N 1
ATOM 1968 C CA . LEU A 1 255 ? -7.179 -9.391 -25.167 1.00 96.56 255 LEU A CA 1
ATOM 1969 C C . LEU A 1 255 ? -8.167 -8.868 -26.225 1.00 96.56 255 LEU A C 1
ATOM 1971 O O . LEU A 1 255 ? -9.374 -8.916 -25.998 1.00 96.56 255 LEU A O 1
ATOM 1975 N N . GLY A 1 256 ? -7.679 -8.411 -27.383 1.00 96.94 256 GLY A N 1
ATOM 1976 C CA . GLY A 1 256 ? -8.488 -7.815 -28.449 1.00 96.94 256 GLY A CA 1
ATOM 1977 C C . GLY A 1 256 ? -8.848 -6.342 -28.227 1.00 96.94 256 GLY A C 1
ATOM 1978 O O . GLY A 1 256 ? -9.787 -5.854 -28.847 1.00 96.94 256 GLY A O 1
ATOM 1979 N N . TYR A 1 257 ? -8.129 -5.648 -27.343 1.00 97.44 257 TYR A N 1
ATOM 1980 C CA . TYR A 1 257 ? -8.319 -4.232 -26.996 1.00 97.44 257 TYR A CA 1
ATOM 1981 C C . TYR A 1 257 ? -7.295 -3.297 -27.651 1.00 97.44 257 TYR A C 1
ATOM 1983 O O . TYR A 1 257 ? -7.425 -2.079 -27.575 1.00 97.44 257 TYR A O 1
ATOM 1991 N N . ALA A 1 258 ? -6.267 -3.856 -28.282 1.00 96.75 258 ALA A N 1
ATOM 1992 C CA . ALA A 1 258 ? -5.282 -3.115 -29.050 1.00 96.75 258 ALA A CA 1
ATOM 1993 C C . ALA A 1 258 ? -4.998 -3.825 -30.375 1.00 96.75 258 ALA A C 1
ATOM 1995 O O . ALA A 1 258 ? -5.484 -4.926 -30.626 1.00 96.75 258 ALA A O 1
ATOM 1996 N N . ASN A 1 259 ? -4.221 -3.160 -31.218 1.00 92.75 259 ASN A N 1
ATOM 1997 C CA . ASN A 1 259 ? -3.781 -3.633 -32.513 1.00 92.75 259 ASN A CA 1
ATOM 1998 C C . ASN A 1 259 ? -2.267 -3.426 -32.632 1.00 92.75 259 ASN A C 1
ATOM 2000 O O . ASN A 1 259 ? -1.722 -2.388 -32.239 1.00 92.75 259 ASN A O 1
ATOM 2004 N N . GLY A 1 260 ? -1.579 -4.396 -33.223 1.00 88.12 260 GLY A N 1
ATOM 2005 C CA . GLY A 1 260 ? -0.157 -4.293 -33.516 1.00 88.12 260 GLY A CA 1
ATOM 2006 C C . GLY A 1 260 ? 0.518 -5.659 -33.687 1.00 88.12 260 GLY A C 1
ATOM 2007 O O . GLY A 1 260 ? -0.156 -6.660 -33.922 1.00 88.12 260 GLY A O 1
ATOM 2008 N N . PRO A 1 261 ? 1.857 -5.713 -33.607 1.00 85.62 261 PRO A N 1
ATOM 2009 C CA . PRO A 1 261 ? 2.742 -4.557 -33.519 1.00 85.62 261 PRO A CA 1
ATOM 2010 C C . PRO A 1 261 ? 2.746 -3.737 -34.821 1.00 85.62 261 PRO A C 1
ATOM 2012 O O . PRO A 1 261 ? 2.646 -4.278 -35.924 1.00 85.62 261 PRO A O 1
ATOM 2015 N N . LEU A 1 262 ? 2.905 -2.422 -34.691 1.00 79.88 262 LEU A N 1
ATOM 2016 C CA . LEU A 1 262 ? 3.260 -1.514 -35.781 1.00 79.88 262 LEU A CA 1
ATOM 2017 C C . LEU A 1 262 ? 4.655 -1.872 -36.334 1.00 79.88 262 LEU A C 1
ATOM 2019 O O . LEU A 1 262 ? 5.396 -2.661 -35.741 1.00 79.88 262 LEU A O 1
ATOM 2023 N N . SER A 1 263 ? 5.071 -1.266 -37.450 1.00 68.00 263 SER A N 1
ATOM 2024 C CA . SER A 1 263 ? 6.431 -1.464 -37.992 1.00 68.00 263 SER A CA 1
ATOM 2025 C C . SER A 1 263 ? 7.537 -1.094 -36.989 1.00 68.00 263 SER A C 1
ATOM 2027 O O . SER A 1 263 ? 8.636 -1.651 -37.061 1.00 68.00 263 SER A O 1
ATOM 2029 N N . THR A 1 264 ? 7.228 -0.225 -36.027 1.00 68.56 264 THR A N 1
ATOM 2030 C CA . THR A 1 264 ? 8.077 0.186 -34.899 1.00 68.56 264 THR A CA 1
ATOM 2031 C C . THR A 1 264 ? 8.073 -0.784 -33.715 1.00 68.56 264 THR A C 1
ATOM 2033 O O . THR A 1 264 ? 8.838 -0.609 -32.778 1.00 68.56 264 THR A O 1
ATOM 2036 N N . GLY A 1 265 ? 7.233 -1.824 -33.720 1.00 75.94 265 GLY A N 1
ATOM 2037 C CA . GLY A 1 265 ? 7.126 -2.784 -32.614 1.00 75.94 265 GLY A CA 1
ATOM 2038 C C . GLY A 1 265 ? 6.158 -2.383 -31.493 1.00 75.94 265 GLY A C 1
ATOM 2039 O O . GLY A 1 265 ? 5.849 -3.225 -30.651 1.00 75.94 265 GLY A O 1
ATOM 2040 N N . LYS A 1 266 ? 5.655 -1.140 -31.485 1.00 84.12 266 LYS A N 1
ATOM 2041 C CA . LYS A 1 266 ? 4.633 -0.656 -30.537 1.00 84.12 266 LYS A CA 1
ATOM 2042 C C . LYS A 1 266 ? 3.229 -1.145 -30.925 1.00 84.12 266 LYS A C 1
ATOM 2044 O O . LYS A 1 266 ? 3.022 -1.645 -32.028 1.00 84.12 266 LYS A O 1
ATOM 2049 N N . TYR A 1 267 ? 2.263 -0.966 -30.030 1.00 91.94 267 TYR A N 1
ATOM 2050 C CA . TYR A 1 267 ? 0.844 -1.264 -30.257 1.00 91.94 267 TYR A CA 1
ATOM 2051 C C . TYR A 1 267 ? 0.029 0.024 -30.137 1.00 91.94 267 TYR A C 1
ATOM 2053 O O . TYR A 1 267 ? 0.513 1.012 -29.586 1.00 91.94 267 TYR A O 1
ATOM 2061 N N . TYR A 1 268 ? -1.204 0.015 -30.626 1.00 92.44 268 TYR A N 1
ATOM 2062 C CA . TYR A 1 268 ? -2.143 1.120 -30.455 1.00 92.44 268 TYR A CA 1
ATOM 2063 C C . TYR A 1 268 ? -3.533 0.596 -30.090 1.00 92.44 268 TYR A C 1
ATOM 2065 O O . TYR A 1 268 ? -3.898 -0.512 -30.479 1.00 92.44 268 TYR A O 1
ATOM 2073 N N . LEU A 1 269 ? -4.315 1.387 -29.365 1.00 95.88 269 LEU A N 1
ATOM 2074 C CA . LEU A 1 269 ? -5.734 1.137 -29.113 1.00 95.88 269 LEU A CA 1
ATOM 2075 C C . LEU A 1 269 ? -6.595 2.209 -29.774 1.00 95.88 269 LEU A C 1
ATOM 2077 O O . LEU A 1 269 ? -6.098 3.264 -30.164 1.00 95.88 269 LEU A O 1
ATOM 2081 N N . ILE A 1 270 ? -7.890 1.933 -29.885 1.00 95.75 270 ILE A N 1
ATOM 2082 C CA . ILE A 1 270 ? -8.898 2.923 -30.266 1.00 95.75 270 ILE A CA 1
ATOM 2083 C C . ILE A 1 270 ? -9.729 3.200 -29.004 1.00 95.75 270 ILE A C 1
ATOM 2085 O O . ILE A 1 270 ? -10.311 2.256 -28.465 1.00 95.75 270 ILE A O 1
ATOM 2089 N N . PRO A 1 271 ? -9.787 4.447 -28.497 1.00 95.81 271 PRO A N 1
ATOM 2090 C CA . PRO A 1 271 ? -10.482 4.774 -27.250 1.00 95.81 271 PRO A CA 1
ATOM 2091 C C . PRO A 1 271 ? -11.928 4.271 -27.178 1.00 95.81 271 PRO A C 1
ATOM 2093 O O . PRO A 1 271 ? -12.331 3.692 -26.170 1.00 95.81 271 PRO A O 1
ATOM 2096 N N . ASP A 1 272 ? -12.692 4.429 -28.261 1.00 95.25 272 ASP A N 1
ATOM 2097 C CA . ASP A 1 272 ? -14.092 3.992 -28.330 1.00 95.25 272 ASP A CA 1
ATOM 2098 C C . ASP A 1 272 ? -14.252 2.467 -28.185 1.00 95.25 272 ASP A C 1
ATOM 2100 O O . ASP A 1 272 ? -15.246 2.006 -27.618 1.00 95.25 272 ASP A O 1
ATOM 2104 N N . ASP A 1 273 ? -13.266 1.680 -28.629 1.00 95.62 273 ASP A N 1
ATOM 2105 C CA . ASP A 1 273 ? -13.301 0.214 -28.547 1.00 95.62 273 ASP A CA 1
ATOM 2106 C C . ASP A 1 273 ? -13.052 -0.295 -27.118 1.00 95.62 273 ASP A C 1
ATOM 2108 O O . ASP A 1 273 ? -13.537 -1.365 -26.742 1.00 95.62 273 ASP A O 1
ATOM 2112 N N . VAL A 1 274 ? -12.323 0.474 -26.301 1.00 97.75 274 VAL A N 1
ATOM 2113 C CA . VAL A 1 274 ? -11.980 0.105 -24.915 1.00 97.75 274 VAL A CA 1
ATOM 2114 C C . VAL A 1 274 ? -12.862 0.785 -23.867 1.00 97.75 274 VAL A C 1
ATOM 2116 O O . VAL A 1 274 ? -12.935 0.318 -22.729 1.00 97.75 274 VAL A O 1
ATOM 2119 N N . ALA A 1 275 ? -13.596 1.837 -24.241 1.00 97.44 275 ALA A N 1
ATOM 2120 C CA . ALA A 1 275 ? -14.442 2.609 -23.331 1.00 97.44 275 ALA A CA 1
ATOM 2121 C C . ALA A 1 275 ? -15.508 1.763 -22.607 1.00 97.44 275 ALA A C 1
ATOM 2123 O O . ALA A 1 275 ? -15.895 2.100 -21.489 1.00 97.44 275 ALA A O 1
ATOM 2124 N N . GLY A 1 276 ? -15.974 0.669 -23.224 1.00 97.62 276 GLY A N 1
ATOM 2125 C CA . GLY A 1 276 ? -16.978 -0.246 -22.664 1.00 97.62 276 GLY A CA 1
ATOM 2126 C C . GLY A 1 276 ? -16.428 -1.415 -21.836 1.00 97.62 276 GLY A C 1
ATOM 2127 O O . GLY A 1 276 ? -17.213 -2.247 -21.381 1.00 97.62 276 GLY A O 1
ATOM 2128 N N . VAL A 1 277 ? -15.108 -1.524 -21.661 1.00 98.56 277 VAL A N 1
ATOM 2129 C CA . VAL A 1 277 ? -14.482 -2.609 -20.889 1.00 98.56 277 VAL A CA 1
ATOM 2130 C C . VAL A 1 277 ? -14.680 -2.363 -19.393 1.00 98.56 277 VAL A C 1
ATOM 2132 O O . VAL A 1 277 ? -14.283 -1.322 -18.880 1.00 98.56 277 VAL A O 1
ATOM 2135 N N . THR A 1 278 ? -15.267 -3.334 -18.687 1.00 98.56 278 THR A N 1
ATOM 2136 C CA . THR A 1 278 ? -15.586 -3.230 -17.248 1.00 98.56 278 THR A CA 1
ATOM 2137 C C . THR A 1 278 ? -14.594 -3.955 -16.342 1.00 98.56 278 THR A C 1
ATOM 2139 O O . THR A 1 278 ? -14.546 -3.707 -15.141 1.00 98.56 278 THR A O 1
ATOM 2142 N N . THR A 1 279 ? -13.780 -4.860 -16.880 1.00 98.56 279 THR A N 1
ATOM 2143 C CA . THR A 1 279 ? -12.779 -5.602 -16.104 1.00 98.56 279 THR A CA 1
ATOM 2144 C C . THR A 1 279 ? -11.526 -5.790 -16.935 1.00 98.56 279 THR A C 1
ATOM 2146 O O . THR A 1 279 ? -11.611 -6.194 -18.099 1.00 98.56 279 THR A O 1
ATOM 2149 N N . LEU A 1 280 ? -10.371 -5.528 -16.329 1.00 98.56 280 LEU A N 1
ATOM 2150 C CA . LEU A 1 280 ? -9.079 -5.672 -16.977 1.00 98.56 280 LEU A CA 1
ATOM 2151 C C . LEU A 1 280 ? -8.079 -6.346 -16.029 1.00 98.56 280 LEU A C 1
ATOM 2153 O O . LEU A 1 280 ? -7.788 -5.838 -14.951 1.00 98.56 280 LEU A O 1
ATOM 2157 N N . ASP A 1 281 ? -7.546 -7.486 -16.463 1.00 98.00 281 ASP A N 1
ATOM 2158 C CA . ASP A 1 281 ? -6.455 -8.202 -15.799 1.00 98.00 281 ASP A CA 1
ATOM 2159 C C . ASP A 1 281 ? -5.195 -8.073 -16.661 1.00 98.00 281 ASP A C 1
ATOM 2161 O O . ASP A 1 281 ? -5.114 -8.612 -17.772 1.00 98.00 281 ASP A O 1
ATOM 2165 N N . ILE A 1 282 ? -4.220 -7.332 -16.142 1.00 96.88 282 ILE A N 1
ATOM 2166 C CA . ILE A 1 282 ? -2.892 -7.159 -16.734 1.00 96.88 282 ILE A CA 1
ATOM 2167 C C . ILE A 1 282 ? -1.797 -7.709 -15.816 1.00 96.88 282 ILE A C 1
ATOM 2169 O O . ILE A 1 282 ? -0.635 -7.304 -15.913 1.00 96.88 282 ILE A O 1
ATOM 2173 N N . SER A 1 283 ? -2.146 -8.640 -14.930 1.00 95.94 283 SER A N 1
ATOM 2174 C CA . SER A 1 283 ? -1.238 -9.157 -13.915 1.00 95.94 283 SER A CA 1
ATOM 2175 C C . SER A 1 283 ? -0.102 -10.009 -14.502 1.00 95.94 283 SER A C 1
ATOM 2177 O O . SER A 1 283 ? -0.281 -10.797 -15.445 1.00 95.94 283 SER A O 1
ATOM 2179 N N . ASN A 1 284 ? 1.095 -9.874 -13.920 1.00 93.62 284 ASN A N 1
ATOM 2180 C CA . ASN A 1 284 ? 2.283 -10.668 -14.251 1.00 93.62 284 ASN A CA 1
ATOM 2181 C C . ASN A 1 284 ? 2.666 -10.620 -15.742 1.00 93.62 284 ASN A C 1
ATOM 2183 O O . ASN A 1 284 ? 2.843 -11.657 -16.397 1.00 93.62 284 ASN A O 1
ATOM 2187 N N . LYS A 1 285 ? 2.745 -9.410 -16.307 1.00 93.75 285 LYS A N 1
ATOM 2188 C CA . LYS A 1 285 ? 3.037 -9.189 -17.735 1.00 93.75 285 LYS A CA 1
ATOM 2189 C C . LYS A 1 285 ? 4.336 -8.431 -17.991 1.00 93.75 285 LYS A C 1
ATOM 2191 O O . LYS A 1 285 ? 4.686 -8.217 -19.151 1.00 93.75 285 LYS A O 1
ATOM 2196 N N . GLY A 1 286 ? 5.064 -8.073 -16.932 1.00 90.81 286 GLY A N 1
ATOM 2197 C CA . GLY A 1 286 ? 6.286 -7.275 -17.031 1.00 90.81 286 GLY A CA 1
ATOM 2198 C C . GLY A 1 286 ? 6.011 -5.849 -17.508 1.00 90.81 286 GLY A C 1
ATOM 2199 O O . GLY A 1 286 ? 6.839 -5.274 -18.209 1.00 90.81 286 GLY A O 1
ATOM 2200 N N . ILE A 1 287 ? 4.830 -5.313 -17.198 1.00 93.69 287 ILE A N 1
ATOM 2201 C CA . ILE A 1 287 ? 4.439 -3.948 -17.558 1.00 93.69 287 ILE A CA 1
ATOM 2202 C C . ILE A 1 287 ? 5.160 -2.966 -16.636 1.00 93.69 287 ILE A C 1
ATOM 2204 O O . ILE A 1 287 ? 5.293 -3.220 -15.441 1.00 93.69 287 ILE A O 1
ATOM 2208 N N . SER A 1 288 ? 5.617 -1.851 -17.193 1.00 91.88 288 SER A N 1
ATOM 2209 C CA . SER A 1 288 ? 6.245 -0.745 -16.464 1.00 91.88 288 SER A CA 1
ATOM 2210 C C . SER A 1 288 ? 5.388 0.522 -16.461 1.00 91.88 288 SER A C 1
ATOM 2212 O O . SER A 1 288 ? 5.451 1.302 -15.516 1.00 91.88 288 SER A O 1
ATOM 2214 N N . LYS A 1 289 ? 4.533 0.713 -17.477 1.00 92.88 289 LYS A N 1
ATOM 2215 C CA . LYS A 1 289 ? 3.678 1.902 -17.608 1.00 92.88 289 LYS A CA 1
ATOM 2216 C C . LYS A 1 289 ? 2.302 1.562 -18.179 1.00 92.88 289 LYS A C 1
ATOM 2218 O O . LYS A 1 289 ? 2.189 0.752 -19.094 1.00 92.88 289 LYS A O 1
ATOM 2223 N N . ILE A 1 290 ? 1.258 2.202 -17.646 1.00 96.50 290 ILE A N 1
ATOM 2224 C CA . ILE A 1 290 ? -0.150 1.977 -18.032 1.00 96.50 290 ILE A CA 1
ATOM 2225 C C . ILE A 1 290 ? -0.906 3.278 -18.335 1.00 96.50 290 ILE A C 1
ATOM 2227 O O . ILE A 1 290 ? -2.099 3.374 -18.080 1.00 96.50 290 ILE A O 1
ATOM 2231 N N . SER A 1 291 ? -0.236 4.310 -18.852 1.00 92.69 291 SER A N 1
ATOM 2232 C CA . SER A 1 291 ? -0.825 5.652 -19.028 1.00 92.69 291 SER A CA 1
ATOM 2233 C C . SER A 1 291 ? -2.136 5.667 -19.831 1.00 92.69 291 SER A C 1
ATOM 2235 O O . SER A 1 291 ? -3.031 6.469 -19.556 1.00 92.69 291 SER A O 1
ATOM 2237 N N . GLU A 1 292 ? -2.294 4.741 -20.776 1.00 96.12 292 GLU A N 1
ATOM 2238 C CA . GLU A 1 292 ? -3.498 4.625 -21.603 1.00 96.12 292 GLU A CA 1
ATOM 2239 C C . GLU A 1 292 ? -4.700 3.992 -20.863 1.00 96.12 292 GLU A C 1
ATOM 2241 O O . GLU A 1 292 ? -5.782 3.878 -21.439 1.00 96.12 292 GLU A O 1
ATOM 2246 N N . ILE A 1 293 ? -4.569 3.623 -19.579 1.00 98.12 293 ILE A N 1
ATOM 2247 C CA . ILE A 1 293 ? -5.684 3.107 -18.761 1.00 98.12 293 ILE A CA 1
ATOM 2248 C C . ILE A 1 293 ? -6.836 4.117 -18.622 1.00 98.12 293 ILE A C 1
ATOM 2250 O O . ILE A 1 293 ? -7.992 3.727 -18.457 1.00 98.12 293 ILE A O 1
ATOM 2254 N N . SER A 1 294 ? -6.546 5.412 -18.771 1.00 97.06 294 SER A N 1
ATOM 2255 C CA . SER A 1 294 ? -7.532 6.502 -18.746 1.00 97.06 294 SER A CA 1
ATOM 2256 C C . SER A 1 294 ? -8.621 6.389 -19.828 1.00 97.06 294 SER A C 1
ATOM 2258 O O . SER A 1 294 ? -9.715 6.926 -19.654 1.00 97.06 294 SER A O 1
ATOM 2260 N N . TYR A 1 295 ? -8.381 5.643 -20.916 1.00 97.81 295 TYR A N 1
ATOM 2261 C CA . TYR A 1 295 ? -9.388 5.399 -21.960 1.00 97.81 295 TYR A CA 1
ATOM 2262 C C . TYR A 1 295 ? -10.424 4.324 -21.580 1.00 97.81 295 TYR A C 1
ATOM 2264 O O . TYR A 1 295 ? -11.492 4.248 -22.191 1.00 97.81 295 TYR A O 1
ATOM 2272 N N . PHE A 1 296 ? -10.171 3.530 -20.536 1.00 98.38 296 PHE A N 1
ATOM 2273 C CA . PHE A 1 296 ? -11.081 2.493 -20.039 1.00 98.38 296 PHE A CA 1
ATOM 2274 C C . PHE A 1 296 ? -12.134 3.114 -19.101 1.00 98.38 296 PHE A C 1
ATOM 2276 O O . PHE A 1 296 ? -12.148 2.898 -17.888 1.00 98.38 296 PHE A O 1
ATOM 2283 N N . THR A 1 297 ? -13.005 3.957 -19.657 1.00 97.69 297 THR A N 1
ATOM 2284 C CA . THR A 1 297 ? -13.918 4.826 -18.883 1.00 97.69 297 THR A CA 1
ATOM 2285 C C . THR A 1 297 ? -15.018 4.083 -18.109 1.00 97.69 297 THR A C 1
ATOM 2287 O O . THR A 1 297 ? -15.487 4.584 -17.083 1.00 97.69 297 THR A O 1
ATOM 2290 N N . SER A 1 298 ? -15.400 2.879 -18.547 1.00 98.62 298 SER A N 1
ATOM 2291 C CA . SER A 1 298 ? -16.359 2.006 -17.845 1.00 98.62 298 SER A CA 1
ATOM 2292 C C . SER A 1 298 ? -15.693 0.957 -16.944 1.00 98.62 298 SER A C 1
ATOM 2294 O O . SER A 1 298 ? -16.374 0.041 -16.491 1.00 98.62 298 SER A O 1
ATOM 2296 N N . LEU A 1 299 ? -14.380 1.047 -16.701 1.00 98.75 299 LEU A N 1
ATOM 2297 C CA . LEU A 1 299 ? -13.642 0.045 -15.931 1.00 98.75 299 LEU A CA 1
ATOM 2298 C C . LEU A 1 299 ? -14.115 0.017 -14.477 1.00 98.75 299 LEU A C 1
ATOM 2300 O O . LEU A 1 299 ? -14.027 1.031 -13.798 1.00 98.75 299 LEU A O 1
ATOM 2304 N N . GLU A 1 300 ? -14.585 -1.138 -14.009 1.00 98.81 300 GLU A N 1
ATOM 2305 C CA . GLU A 1 300 ? -15.052 -1.373 -12.636 1.00 98.81 300 GLU A CA 1
ATOM 2306 C C . GLU A 1 300 ? -13.995 -2.103 -11.796 1.00 98.81 300 GLU A C 1
ATOM 2308 O O . GLU A 1 300 ? -13.886 -1.869 -10.594 1.00 98.81 300 GLU A O 1
ATOM 2313 N N . SER A 1 301 ? -13.170 -2.951 -12.422 1.00 98.81 301 SER A N 1
ATOM 2314 C CA . SER A 1 301 ? -12.120 -3.717 -11.742 1.00 98.81 301 SER A CA 1
ATOM 2315 C C . SER A 1 301 ? -10.825 -3.778 -12.556 1.00 98.81 301 SER A C 1
ATOM 2317 O O . SER A 1 301 ? -10.848 -4.120 -13.743 1.00 98.81 301 SER A O 1
ATOM 2319 N N . LEU A 1 302 ? -9.702 -3.472 -11.897 1.00 98.75 302 LEU A N 1
ATOM 2320 C CA . LEU A 1 302 ? -8.349 -3.534 -12.450 1.00 98.75 302 LEU A CA 1
ATOM 2321 C C . LEU A 1 302 ? -7.436 -4.390 -11.563 1.00 98.75 302 LEU A C 1
ATOM 2323 O O . LEU A 1 302 ? -7.218 -4.057 -10.397 1.00 98.75 302 LEU A O 1
ATOM 2327 N N . ASP A 1 303 ? -6.852 -5.438 -12.145 1.00 98.31 303 ASP A N 1
ATOM 2328 C CA . ASP A 1 303 ? -5.726 -6.170 -11.555 1.00 98.31 303 ASP A CA 1
ATOM 2329 C C . ASP A 1 303 ? -4.432 -5.839 -12.314 1.00 98.31 303 ASP A C 1
ATOM 2331 O O . ASP A 1 303 ? -4.227 -6.259 -13.458 1.00 98.31 303 ASP A O 1
ATOM 2335 N N . ALA A 1 304 ? -3.565 -5.062 -11.666 1.00 96.88 304 ALA A N 1
ATOM 2336 C CA . ALA A 1 304 ? -2.257 -4.635 -12.153 1.00 96.88 304 ALA A CA 1
ATOM 2337 C C . ALA A 1 304 ? -1.085 -5.344 -11.447 1.00 96.88 304 ALA A C 1
ATOM 2339 O O . ALA A 1 304 ? 0.070 -4.940 -11.608 1.00 96.88 304 ALA A O 1
ATOM 2340 N N . SER A 1 305 ? -1.362 -6.406 -10.686 1.00 95.62 305 SER A N 1
ATOM 2341 C CA . SER A 1 305 ? -0.397 -7.074 -9.804 1.00 95.62 305 SER A CA 1
ATOM 2342 C C . SER A 1 305 ? 0.781 -7.718 -10.540 1.00 95.62 305 SER A C 1
ATOM 2344 O O . SER A 1 305 ? 0.706 -8.077 -11.715 1.00 95.62 305 SER A O 1
ATOM 2346 N N . ALA A 1 306 ? 1.879 -7.939 -9.822 1.00 92.75 306 ALA A N 1
ATOM 2347 C CA . ALA A 1 306 ? 3.085 -8.609 -10.301 1.00 92.75 306 ALA A CA 1
ATOM 2348 C C . ALA A 1 306 ? 3.699 -7.972 -11.568 1.00 92.75 306 ALA A C 1
ATOM 2350 O O . ALA A 1 306 ? 4.199 -8.668 -12.453 1.00 92.75 306 ALA A O 1
ATOM 2351 N N . ASN A 1 307 ? 3.661 -6.646 -11.658 1.00 93.50 307 ASN A N 1
ATOM 2352 C CA . ASN A 1 307 ? 4.329 -5.863 -12.697 1.00 93.50 307 ASN A CA 1
ATOM 2353 C C . ASN A 1 307 ? 5.461 -5.016 -12.085 1.00 93.50 307 ASN A C 1
ATOM 2355 O O . ASN A 1 307 ? 5.830 -5.231 -10.937 1.00 93.50 307 ASN A O 1
ATOM 2359 N N . SER A 1 308 ? 6.052 -4.106 -12.856 1.00 91.62 308 SER A N 1
ATOM 2360 C CA . SER A 1 308 ? 7.064 -3.144 -12.395 1.00 91.62 308 SER A CA 1
ATOM 2361 C C . SER A 1 308 ? 6.547 -1.712 -12.568 1.00 91.62 308 SER A C 1
ATOM 2363 O O . SER A 1 308 ? 7.265 -0.859 -13.087 1.00 91.62 308 SER A O 1
ATOM 2365 N N . ILE A 1 309 ? 5.279 -1.476 -12.214 1.00 94.06 309 ILE A N 1
ATOM 2366 C CA . ILE A 1 309 ? 4.600 -0.190 -12.417 1.00 94.06 309 ILE A CA 1
ATOM 2367 C C . ILE A 1 309 ? 4.889 0.709 -11.215 1.00 94.06 309 ILE A C 1
ATOM 2369 O O . ILE A 1 309 ? 4.445 0.419 -10.106 1.00 94.06 309 ILE A O 1
ATOM 2373 N N . ASP A 1 310 ? 5.595 1.816 -11.439 1.00 93.31 310 ASP A N 1
ATOM 2374 C CA . ASP A 1 310 ? 5.935 2.769 -10.372 1.00 93.31 310 ASP A CA 1
ATOM 2375 C C . ASP A 1 310 ? 4.818 3.783 -10.065 1.00 93.31 310 ASP A C 1
ATOM 2377 O O . ASP A 1 310 ? 4.755 4.336 -8.963 1.00 93.31 310 ASP A O 1
ATOM 2381 N N . THR A 1 311 ? 3.911 3.998 -11.018 1.00 95.12 311 THR A N 1
ATOM 2382 C CA . THR A 1 311 ? 2.866 5.019 -10.957 1.00 95.12 311 THR A CA 1
ATOM 2383 C C . THR A 1 311 ? 1.569 4.479 -11.539 1.00 95.12 311 THR A C 1
ATOM 2385 O O . THR A 1 311 ? 1.510 4.092 -12.709 1.00 95.12 311 THR A O 1
ATOM 2388 N N . ILE A 1 312 ? 0.506 4.515 -10.737 1.00 97.62 312 ILE A N 1
ATOM 2389 C CA . ILE A 1 312 ? -0.857 4.214 -11.178 1.00 97.62 312 ILE A CA 1
ATOM 2390 C C . ILE A 1 312 ? -1.707 5.472 -11.016 1.00 97.62 312 ILE A C 1
ATOM 2392 O O . ILE A 1 312 ? -1.974 5.920 -9.902 1.00 97.62 312 ILE A O 1
ATOM 2396 N N . ASP A 1 313 ? -2.167 6.022 -12.136 1.00 97.94 313 ASP A N 1
ATOM 2397 C CA . ASP A 1 313 ? -3.186 7.067 -12.153 1.00 97.94 313 ASP A CA 1
ATOM 2398 C C . ASP A 1 313 ? -4.470 6.515 -12.770 1.00 97.94 313 ASP A C 1
ATOM 2400 O O . ASP A 1 313 ? -4.562 6.315 -13.981 1.00 97.94 313 ASP A O 1
ATOM 2404 N N . VAL A 1 314 ? -5.451 6.255 -11.907 1.00 98.25 314 VAL A N 1
ATOM 2405 C CA . VAL A 1 314 ? -6.808 5.831 -12.277 1.00 98.25 314 VAL A CA 1
ATOM 2406 C C . VAL A 1 314 ? -7.852 6.860 -11.836 1.00 98.25 314 VAL A C 1
ATOM 2408 O O . VAL A 1 314 ? -9.046 6.565 -11.775 1.00 98.25 314 VAL A O 1
ATOM 2411 N N . SER A 1 315 ? -7.427 8.097 -11.553 1.00 97.44 315 SER A N 1
ATOM 2412 C CA . SER A 1 315 ? -8.295 9.177 -11.058 1.00 97.44 315 SER A CA 1
ATOM 2413 C C . SER A 1 315 ? -9.434 9.543 -12.016 1.00 97.44 315 SER A C 1
ATOM 2415 O O . SER A 1 315 ? -10.454 10.087 -11.597 1.00 97.44 315 SER A O 1
ATOM 2417 N N . THR A 1 316 ? -9.285 9.220 -13.304 1.00 96.38 316 THR A N 1
ATOM 2418 C CA . THR A 1 316 ? -10.285 9.474 -14.353 1.00 96.38 316 THR A CA 1
ATOM 2419 C C . THR A 1 316 ? -11.191 8.274 -14.643 1.00 96.38 316 THR A C 1
ATOM 2421 O O . THR A 1 316 ? -12.231 8.435 -15.291 1.00 96.38 316 THR A O 1
ATOM 2424 N N . ASN A 1 317 ? -10.866 7.086 -14.121 1.00 98.19 317 ASN A N 1
ATOM 2425 C CA . ASN A 1 317 ? -11.668 5.871 -14.258 1.00 98.19 317 ASN A CA 1
ATOM 2426 C C . ASN A 1 317 ? -12.828 5.891 -13.246 1.00 98.19 317 ASN A C 1
ATOM 2428 O O . ASN A 1 317 ? -12.876 5.099 -12.313 1.00 98.19 317 ASN A O 1
ATOM 2432 N N . ASN A 1 318 ? -13.779 6.811 -13.434 1.00 97.56 318 ASN A N 1
ATOM 2433 C CA . ASN A 1 318 ? -14.870 7.120 -12.491 1.00 97.56 318 ASN A CA 1
ATOM 2434 C C . ASN A 1 318 ? -15.847 5.964 -12.184 1.00 97.56 318 ASN A C 1
ATOM 2436 O O . ASN A 1 318 ? -16.762 6.148 -11.383 1.00 97.56 318 ASN A O 1
ATOM 2440 N N . SER A 1 319 ? -15.704 4.817 -12.852 1.00 98.44 319 SER A N 1
ATOM 2441 C CA . SER A 1 319 ? -16.490 3.603 -12.591 1.00 98.44 319 SER A CA 1
ATOM 2442 C C . SER A 1 319 ? -15.721 2.573 -11.753 1.00 98.44 319 SER A C 1
ATOM 2444 O O . SER A 1 319 ? -16.306 1.571 -11.350 1.00 98.44 319 SER A O 1
ATOM 2446 N N . LEU A 1 320 ? -14.427 2.799 -11.492 1.00 98.75 320 LEU A N 1
ATOM 2447 C CA . LEU A 1 320 ? -13.542 1.816 -10.875 1.00 98.75 320 LEU A CA 1
ATOM 2448 C C . LEU A 1 320 ? -13.875 1.677 -9.393 1.00 98.75 320 LEU A C 1
ATOM 2450 O O . LEU A 1 320 ? -13.813 2.655 -8.648 1.00 98.75 320 LEU A O 1
ATOM 2454 N N . THR A 1 321 ? -14.206 0.456 -8.982 1.00 98.75 321 THR A N 1
ATOM 2455 C CA . THR A 1 321 ? -14.542 0.098 -7.599 1.00 98.75 321 THR A CA 1
ATOM 2456 C C . THR A 1 321 ? -13.468 -0.786 -6.968 1.00 98.75 321 THR A C 1
ATOM 2458 O O . THR A 1 321 ? -13.284 -0.742 -5.753 1.00 98.75 321 THR A O 1
ATOM 2461 N N . ILE A 1 322 ? -12.712 -1.550 -7.765 1.00 98.81 322 ILE A N 1
ATOM 2462 C CA . ILE A 1 322 ? -11.692 -2.484 -7.269 1.00 98.81 322 ILE A CA 1
ATOM 2463 C C . ILE A 1 322 ? -10.358 -2.258 -7.984 1.00 98.81 322 ILE A C 1
ATOM 2465 O O . ILE A 1 322 ? -10.276 -2.384 -9.208 1.00 98.81 322 ILE A O 1
ATOM 2469 N N . LEU A 1 323 ? -9.306 -2.008 -7.203 1.00 98.69 323 LEU A N 1
ATOM 2470 C CA . LEU A 1 323 ? -7.919 -1.968 -7.662 1.00 98.69 323 LEU A CA 1
ATOM 2471 C C . LEU A 1 323 ? -7.059 -2.957 -6.866 1.00 98.69 323 LEU A C 1
ATOM 2473 O O . LEU A 1 323 ? -7.023 -2.904 -5.635 1.00 98.69 323 LEU A O 1
ATOM 2477 N N . THR A 1 324 ? -6.314 -3.801 -7.576 1.00 98.06 324 THR A N 1
ATOM 2478 C CA . THR A 1 324 ? -5.262 -4.653 -7.004 1.00 98.06 324 THR A CA 1
ATOM 2479 C C . THR A 1 324 ? -3.946 -4.389 -7.734 1.00 98.06 324 THR A C 1
ATOM 2481 O O . THR A 1 324 ? -3.896 -4.438 -8.962 1.00 98.06 324 THR A O 1
ATOM 2484 N N . ALA A 1 325 ? -2.885 -4.084 -6.992 1.00 95.56 325 ALA A N 1
ATOM 2485 C CA . ALA A 1 325 ? -1.550 -3.805 -7.515 1.00 95.56 325 ALA A CA 1
ATOM 2486 C C . ALA A 1 325 ? -0.457 -4.343 -6.568 1.00 95.56 325 ALA A C 1
ATOM 2488 O O . ALA A 1 325 ? 0.374 -3.593 -6.052 1.00 95.56 325 ALA A O 1
ATOM 2489 N N . ASP A 1 326 ? -0.462 -5.662 -6.345 1.00 90.31 326 ASP A N 1
ATOM 2490 C CA . ASP A 1 326 ? 0.510 -6.350 -5.484 1.00 90.31 326 ASP A CA 1
ATOM 2491 C C . ASP A 1 326 ? 1.901 -6.457 -6.150 1.00 90.31 326 ASP A C 1
ATOM 2493 O O . ASP A 1 326 ? 2.052 -7.093 -7.197 1.00 90.31 326 ASP A O 1
ATOM 2497 N N . HIS A 1 327 ? 2.937 -5.896 -5.510 1.00 86.25 327 HIS A N 1
ATOM 2498 C CA . HIS A 1 327 ? 4.348 -5.970 -5.930 1.00 86.25 327 HIS A CA 1
ATOM 2499 C C . HIS A 1 327 ? 5.203 -6.979 -5.115 1.00 86.25 327 HIS A C 1
ATOM 2501 O O . HIS A 1 327 ? 6.406 -6.800 -4.890 1.00 86.25 327 HIS A O 1
ATOM 2507 N N . SER A 1 328 ? 4.621 -8.091 -4.660 1.00 79.94 328 SER A N 1
ATOM 2508 C CA . SER A 1 328 ? 5.267 -9.113 -3.812 1.00 79.94 328 SER A CA 1
ATOM 2509 C C . SER A 1 328 ? 6.450 -9.877 -4.444 1.00 79.94 328 SER A C 1
ATOM 2511 O O . SER A 1 328 ? 7.232 -10.501 -3.718 1.00 79.94 328 SER A O 1
ATOM 2513 N N . GLY A 1 329 ? 6.655 -9.806 -5.764 1.00 70.56 329 GLY A N 1
ATOM 2514 C CA . GLY A 1 329 ? 7.724 -10.512 -6.489 1.00 70.56 329 GLY A CA 1
ATOM 2515 C C . GLY A 1 329 ? 9.145 -9.956 -6.281 1.00 70.56 329 GLY A C 1
ATOM 2516 O O . GLY A 1 329 ? 9.362 -8.759 -6.114 1.00 70.56 329 GLY A O 1
ATOM 2517 N N . SER A 1 330 ? 10.161 -10.828 -6.298 1.00 57.91 330 SER A N 1
ATOM 2518 C CA . SER A 1 330 ? 11.576 -10.419 -6.263 1.00 57.91 330 SER A CA 1
ATOM 2519 C C . SER A 1 330 ? 12.029 -9.867 -7.620 1.00 57.91 330 SER A C 1
ATOM 2521 O O . SER A 1 330 ? 11.902 -10.573 -8.620 1.00 57.91 330 SER A O 1
ATOM 2523 N N . GLY A 1 331 ? 12.616 -8.667 -7.644 1.00 67.81 331 GLY A N 1
ATOM 2524 C CA . GLY A 1 331 ? 13.093 -8.020 -8.876 1.00 67.81 331 GLY A CA 1
ATOM 2525 C C . GLY A 1 331 ? 12.027 -7.218 -9.629 1.00 67.81 331 GLY A C 1
ATOM 2526 O O . GLY A 1 331 ? 12.313 -6.731 -10.718 1.00 67.81 331 GLY A O 1
ATOM 2527 N N . LEU A 1 332 ? 10.825 -7.086 -9.061 1.00 71.50 332 LEU A N 1
ATOM 2528 C CA . LEU A 1 332 ? 9.832 -6.113 -9.512 1.00 71.50 332 LEU A CA 1
ATOM 2529 C C . LEU A 1 332 ? 10.209 -4.714 -9.001 1.00 71.50 332 LEU A C 1
ATOM 2531 O O . LEU A 1 332 ? 10.837 -4.598 -7.945 1.00 71.50 332 LEU A O 1
ATOM 2535 N N . GLY A 1 333 ? 9.839 -3.676 -9.757 1.00 77.69 333 GLY A N 1
ATOM 2536 C CA . GLY A 1 333 ? 9.860 -2.292 -9.266 1.00 77.69 333 GLY A CA 1
ATOM 2537 C C . GLY A 1 333 ? 8.893 -2.090 -8.090 1.00 77.69 333 GLY A C 1
ATOM 2538 O O . GLY A 1 333 ? 8.112 -2.983 -7.762 1.00 77.69 333 GLY A O 1
ATOM 2539 N N . GLU A 1 334 ? 8.947 -0.925 -7.446 1.00 85.19 334 GLU A N 1
ATOM 2540 C CA . GLU A 1 334 ? 8.044 -0.563 -6.345 1.00 85.19 334 GLU A CA 1
ATOM 2541 C C . GLU A 1 334 ? 6.984 0.431 -6.834 1.00 85.19 334 GLU A C 1
ATOM 2543 O O . GLU A 1 334 ? 7.314 1.349 -7.583 1.00 85.19 334 GLU A O 1
ATOM 2548 N N . LEU A 1 335 ? 5.730 0.286 -6.383 1.00 92.62 335 LEU A N 1
ATOM 2549 C CA . LEU A 1 335 ? 4.692 1.291 -6.627 1.00 92.62 335 LEU A CA 1
ATOM 2550 C C . LEU A 1 335 ? 4.946 2.493 -5.714 1.00 92.62 335 LEU A C 1
ATOM 2552 O O . LEU A 1 335 ? 4.863 2.374 -4.492 1.00 92.62 335 LEU A O 1
ATOM 2556 N N . VAL A 1 336 ? 5.244 3.650 -6.294 1.00 93.25 336 VAL A N 1
ATOM 2557 C CA . VAL A 1 336 ? 5.614 4.872 -5.563 1.00 93.25 336 VAL A CA 1
ATOM 2558 C C . VAL A 1 336 ? 4.453 5.862 -5.497 1.00 93.25 336 VAL A C 1
ATOM 2560 O O . VAL A 1 336 ? 4.315 6.584 -4.509 1.00 93.25 336 VAL A O 1
ATOM 2563 N N . SER A 1 337 ? 3.615 5.903 -6.535 1.00 95.12 337 SER A N 1
ATOM 2564 C CA . SER A 1 337 ? 2.540 6.889 -6.669 1.00 95.12 337 SER A CA 1
ATOM 2565 C C . SER A 1 337 ? 1.217 6.246 -7.081 1.00 95.12 337 SER A C 1
ATOM 2567 O O . SER A 1 337 ? 1.174 5.395 -7.971 1.00 95.12 337 SER A O 1
ATOM 2569 N N . LEU A 1 338 ? 0.132 6.680 -6.436 1.00 97.44 338 LEU A N 1
ATOM 2570 C CA . LEU A 1 338 ? -1.223 6.196 -6.673 1.00 97.44 338 LEU A CA 1
ATOM 2571 C C . LEU A 1 338 ? -2.228 7.355 -6.649 1.00 97.44 338 LEU A C 1
ATOM 2573 O O . LEU A 1 338 ? -2.269 8.114 -5.684 1.00 97.44 338 LEU A O 1
ATOM 2577 N N . SER A 1 339 ? -3.059 7.462 -7.687 1.00 97.88 339 SER A N 1
ATOM 2578 C CA . SER A 1 339 ? -4.198 8.392 -7.753 1.00 97.88 339 SER A CA 1
ATOM 2579 C C . SER A 1 339 ? -5.495 7.626 -8.011 1.00 97.88 339 SER A C 1
ATOM 2581 O O . SER A 1 339 ? -5.585 6.866 -8.975 1.00 97.88 339 SER A O 1
ATOM 2583 N N . LEU A 1 340 ? -6.491 7.818 -7.140 1.00 98.38 340 LEU A N 1
ATOM 2584 C CA . LEU A 1 340 ? -7.723 7.022 -7.080 1.00 98.38 340 LEU A CA 1
ATOM 2585 C C . LEU A 1 340 ? -8.969 7.846 -7.452 1.00 98.38 340 LEU A C 1
ATOM 2587 O O . LEU A 1 340 ? -9.007 9.049 -7.183 1.00 98.38 340 LEU A O 1
ATOM 2591 N N . PRO A 1 341 ? -10.009 7.225 -8.040 1.00 98.12 341 PRO A N 1
ATOM 2592 C CA . PRO A 1 341 ? -11.296 7.869 -8.269 1.00 98.12 341 PRO A CA 1
ATOM 2593 C C . PRO A 1 341 ? -12.193 7.791 -7.023 1.00 98.12 341 PRO A C 1
ATOM 2595 O O . PRO A 1 341 ? -12.085 6.875 -6.210 1.00 98.12 341 PRO A O 1
ATOM 2598 N N . ALA A 1 342 ? -13.167 8.700 -6.916 1.00 98.00 342 ALA A N 1
ATOM 2599 C CA . ALA A 1 342 ? -14.120 8.726 -5.796 1.00 98.00 342 ALA A CA 1
ATOM 2600 C C . ALA A 1 342 ? -15.054 7.497 -5.724 1.00 98.00 342 ALA A C 1
ATOM 2602 O O . ALA A 1 342 ? -15.723 7.283 -4.714 1.00 98.00 342 ALA A O 1
ATOM 2603 N N . SER A 1 343 ? -15.126 6.711 -6.802 1.00 98.19 343 SER A N 1
ATOM 2604 C CA . SER A 1 343 ? -15.915 5.481 -6.908 1.00 98.19 343 SER A CA 1
ATOM 2605 C C . SER A 1 343 ? -15.275 4.264 -6.240 1.00 98.19 343 SER A C 1
ATOM 2607 O O . SER A 1 343 ? -15.920 3.224 -6.193 1.00 98.19 343 SER A O 1
ATOM 2609 N N . ILE A 1 344 ? -14.022 4.359 -5.784 1.00 98.62 344 ILE A N 1
ATOM 2610 C CA . ILE A 1 344 ? -13.271 3.196 -5.314 1.00 98.62 344 ILE A CA 1
ATOM 2611 C C . ILE A 1 344 ? -13.848 2.631 -4.002 1.00 98.62 344 ILE A C 1
ATOM 2613 O O . ILE A 1 344 ? -14.075 3.365 -3.039 1.00 98.62 344 ILE A O 1
ATOM 2617 N N . ASP A 1 345 ? -14.030 1.310 -3.964 1.00 98.38 345 ASP A N 1
ATOM 2618 C CA . ASP A 1 345 ? -14.549 0.558 -2.815 1.00 98.38 345 ASP A CA 1
ATOM 2619 C C . ASP A 1 345 ? -13.446 -0.289 -2.154 1.00 98.38 345 ASP A C 1
ATOM 2621 O O . ASP A 1 345 ? -13.446 -0.494 -0.938 1.00 98.38 345 ASP A O 1
ATOM 2625 N N . SER A 1 346 ? -12.495 -0.802 -2.940 1.00 98.69 346 SER A N 1
ATOM 2626 C CA . SER A 1 346 ? -11.427 -1.684 -2.465 1.00 98.69 346 SER A CA 1
ATOM 2627 C C . SER A 1 346 ? -10.098 -1.387 -3.151 1.00 98.69 346 SER A C 1
ATOM 2629 O O . SER A 1 346 ? -10.008 -1.404 -4.380 1.00 98.69 346 SER A O 1
ATOM 2631 N N . VAL A 1 347 ? -9.055 -1.206 -2.343 1.00 98.50 347 VAL A N 1
ATOM 2632 C CA . VAL A 1 347 ? -7.671 -1.007 -2.791 1.00 98.50 347 VAL A CA 1
ATOM 2633 C C . VAL A 1 347 ? -6.761 -2.012 -2.094 1.00 98.50 347 VAL A C 1
ATOM 2635 O O . VAL A 1 347 ? -6.773 -2.107 -0.867 1.00 98.50 347 VAL A O 1
ATOM 2638 N N . ASP A 1 348 ? -5.975 -2.740 -2.884 1.00 97.81 348 ASP A N 1
ATOM 2639 C CA . ASP A 1 348 ? -4.884 -3.604 -2.425 1.00 97.81 348 ASP A CA 1
ATOM 2640 C C . ASP A 1 348 ? -3.586 -3.207 -3.141 1.00 97.81 348 ASP A C 1
ATOM 2642 O O . ASP A 1 348 ? -3.476 -3.326 -4.364 1.00 97.81 348 ASP A O 1
ATOM 2646 N N . ILE A 1 349 ? -2.632 -2.680 -2.376 1.00 95.25 349 ILE A N 1
ATOM 2647 C CA . ILE A 1 349 ? -1.356 -2.123 -2.839 1.00 95.25 349 ILE A CA 1
ATOM 2648 C C . ILE A 1 349 ? -0.193 -2.658 -2.000 1.00 95.25 349 ILE A C 1
ATOM 2650 O O . ILE A 1 349 ? 0.611 -1.907 -1.436 1.00 95.25 349 ILE A O 1
ATOM 2654 N N . TYR A 1 350 ? -0.107 -3.984 -1.895 1.00 91.31 350 TYR A N 1
ATOM 2655 C CA . TYR A 1 350 ? 1.024 -4.642 -1.248 1.00 91.31 350 TYR A CA 1
ATOM 2656 C C . TYR A 1 350 ? 2.362 -4.161 -1.840 1.00 91.31 350 TYR A C 1
ATOM 2658 O O . TYR A 1 350 ? 2.554 -4.174 -3.059 1.00 91.31 350 TYR A O 1
ATOM 2666 N N . ARG A 1 351 ? 3.307 -3.774 -0.971 1.00 89.19 351 ARG A N 1
ATOM 2667 C CA . ARG A 1 351 ? 4.596 -3.143 -1.335 1.00 89.19 351 ARG A CA 1
ATOM 2668 C C . ARG A 1 351 ? 4.498 -1.768 -2.000 1.00 89.19 351 ARG A C 1
ATOM 2670 O O . ARG A 1 351 ? 5.160 -1.483 -2.996 1.00 89.19 351 ARG A O 1
ATOM 2677 N N . PHE A 1 352 ? 3.731 -0.881 -1.381 1.00 92.38 352 PHE A N 1
ATOM 2678 C CA . PHE A 1 352 ? 3.732 0.540 -1.716 1.00 92.38 352 PHE A CA 1
ATOM 2679 C C . PHE A 1 352 ? 4.915 1.294 -1.076 1.00 92.38 352 PHE A C 1
ATOM 2681 O O . PHE A 1 352 ? 5.062 1.306 0.147 1.00 92.38 352 PHE A O 1
ATOM 2688 N N . ALA A 1 353 ? 5.737 1.952 -1.891 1.00 91.38 353 ALA A N 1
ATOM 2689 C CA . ALA A 1 353 ? 6.924 2.699 -1.470 1.00 91.38 353 ALA A CA 1
ATOM 2690 C C . ALA A 1 353 ? 6.686 4.210 -1.273 1.00 91.38 353 ALA A C 1
ATOM 2692 O O . ALA A 1 353 ? 7.600 4.927 -0.849 1.00 91.38 353 ALA A O 1
ATOM 2693 N N . GLY A 1 354 ? 5.474 4.707 -1.537 1.00 90.75 354 GLY A N 1
ATOM 2694 C CA . GLY A 1 354 ? 5.104 6.089 -1.240 1.00 90.75 354 GLY A CA 1
ATOM 2695 C C . GLY A 1 354 ? 4.859 6.340 0.254 1.00 90.75 354 GLY A C 1
ATOM 2696 O O . GLY A 1 354 ? 4.350 5.495 0.989 1.00 90.75 354 GLY A O 1
ATOM 2697 N N . ALA A 1 355 ? 5.183 7.553 0.711 1.00 91.88 355 ALA A N 1
ATOM 2698 C CA . ALA A 1 355 ? 5.031 7.942 2.117 1.00 91.88 355 ALA A CA 1
ATOM 2699 C C . ALA A 1 355 ? 3.565 8.118 2.561 1.00 91.88 355 ALA A C 1
ATOM 2701 O O . ALA A 1 355 ? 3.275 8.066 3.757 1.00 91.88 355 ALA A O 1
ATOM 2702 N N . THR A 1 356 ? 2.650 8.360 1.620 1.00 94.38 356 THR A N 1
ATOM 2703 C CA . THR A 1 356 ? 1.218 8.550 1.874 1.00 94.38 356 THR A CA 1
ATOM 2704 C C . THR A 1 356 ? 0.399 8.216 0.626 1.00 94.38 356 THR A C 1
ATOM 2706 O O . THR A 1 356 ? 0.943 8.177 -0.479 1.00 94.38 356 THR A O 1
ATOM 2709 N N . VAL A 1 357 ? -0.901 7.995 0.812 1.00 96.00 357 VAL A N 1
ATOM 2710 C CA . VAL A 1 357 ? -1.898 7.820 -0.248 1.00 96.00 357 VAL A CA 1
ATOM 2711 C C . VAL A 1 357 ? -3.075 8.728 0.087 1.00 96.00 357 VAL A C 1
ATOM 2713 O O . VAL A 1 357 ? -3.600 8.659 1.199 1.00 96.00 357 VAL A O 1
ATOM 2716 N N . ASP A 1 358 ? -3.492 9.575 -0.855 1.00 97.38 358 ASP A N 1
ATOM 2717 C CA . ASP A 1 358 ? -4.695 10.387 -0.670 1.00 97.38 358 ASP A CA 1
ATOM 2718 C C . ASP A 1 358 ? -5.945 9.543 -0.941 1.00 97.38 358 ASP A C 1
ATOM 2720 O O . ASP A 1 358 ? -6.256 9.201 -2.083 1.00 97.38 358 ASP A O 1
ATOM 2724 N N . ILE A 1 359 ? -6.659 9.211 0.134 1.00 98.06 359 ILE A N 1
ATOM 2725 C CA . ILE A 1 359 ? -7.956 8.526 0.098 1.00 98.06 359 ILE A CA 1
ATOM 2726 C C . ILE A 1 359 ? -9.096 9.406 0.624 1.00 98.06 359 ILE A C 1
ATOM 2728 O O . ILE A 1 359 ? -10.232 8.941 0.732 1.00 98.06 359 ILE A O 1
ATOM 2732 N N . THR A 1 360 ? -8.843 10.692 0.889 1.00 97.94 360 THR A N 1
ATOM 2733 C CA . THR A 1 360 ? -9.823 11.611 1.504 1.00 97.94 360 THR A CA 1
ATOM 2734 C C . THR A 1 360 ? -11.052 11.855 0.626 1.00 97.94 360 THR A C 1
ATOM 2736 O O . THR A 1 360 ? -12.130 12.178 1.119 1.00 97.94 360 THR A O 1
ATOM 2739 N N . SER A 1 361 ? -10.911 11.660 -0.687 1.00 96.81 361 SER A N 1
ATOM 2740 C CA . SER A 1 361 ? -11.991 11.797 -1.670 1.00 96.81 361 SER A CA 1
ATOM 2741 C C . SER A 1 361 ? -12.647 10.463 -2.054 1.00 96.81 361 SER A C 1
ATOM 2743 O O . SER A 1 361 ? -13.355 10.412 -3.058 1.00 96.81 361 SER A O 1
ATOM 2745 N N . CYS A 1 362 ? -12.436 9.395 -1.273 1.00 98.31 362 CYS A N 1
ATOM 2746 C CA . CYS A 1 362 ? -12.962 8.047 -1.528 1.00 98.31 362 CYS A CA 1
ATOM 2747 C C . CYS A 1 362 ? -14.063 7.661 -0.508 1.00 98.31 362 CYS A C 1
ATOM 2749 O O . CYS A 1 362 ? -13.828 6.819 0.364 1.00 98.31 362 CYS A O 1
ATOM 2751 N N . PRO A 1 363 ? -15.273 8.255 -0.579 1.00 98.12 363 PRO A N 1
ATOM 2752 C CA . PRO A 1 363 ? -16.309 8.093 0.448 1.00 98.12 363 PRO A CA 1
ATOM 2753 C C . PRO A 1 363 ? -16.900 6.682 0.544 1.00 98.12 363 PRO A C 1
ATOM 2755 O O . PRO A 1 363 ? -17.455 6.334 1.584 1.00 98.12 363 PRO A O 1
ATOM 2758 N N . ASN A 1 364 ? -16.787 5.879 -0.518 1.00 97.88 364 ASN A N 1
ATOM 2759 C CA . ASN A 1 364 ? -17.308 4.511 -0.564 1.00 97.88 364 ASN A CA 1
ATOM 2760 C C . ASN A 1 364 ? -16.259 3.453 -0.183 1.00 97.88 364 ASN A C 1
ATOM 2762 O O . ASN A 1 364 ? -16.575 2.268 -0.189 1.00 97.88 364 ASN A O 1
ATOM 2766 N N . LEU A 1 365 ? -15.027 3.855 0.153 1.00 98.81 365 LEU A N 1
ATOM 2767 C CA . LEU A 1 365 ? -13.936 2.925 0.432 1.00 98.81 365 LEU A CA 1
ATOM 2768 C C . LEU A 1 365 ? -14.279 2.020 1.626 1.00 98.81 365 LEU A C 1
ATOM 2770 O O . LEU A 1 365 ? -14.423 2.486 2.754 1.00 98.81 365 LEU A O 1
ATOM 2774 N N . VAL A 1 366 ? -14.366 0.717 1.365 1.00 98.88 366 VAL A N 1
ATOM 2775 C CA . VAL A 1 366 ? -14.673 -0.340 2.337 1.00 98.88 366 VAL A CA 1
ATOM 2776 C C . VAL A 1 366 ? -13.408 -1.070 2.789 1.00 98.88 366 VAL A C 1
ATOM 2778 O O . VAL A 1 366 ? -13.303 -1.462 3.955 1.00 98.88 366 VAL A O 1
ATOM 2781 N N . ARG A 1 367 ? -12.445 -1.272 1.882 1.00 98.88 367 ARG A N 1
ATOM 2782 C CA . ARG A 1 367 ? -11.192 -1.987 2.161 1.00 98.88 367 ARG A CA 1
ATOM 2783 C C . ARG A 1 367 ? -9.989 -1.198 1.660 1.00 98.88 367 ARG A C 1
ATOM 2785 O O . ARG A 1 367 ? -9.889 -0.914 0.469 1.00 98.88 367 ARG A O 1
ATOM 2792 N N . PHE A 1 368 ? -9.043 -0.956 2.557 1.00 98.69 368 PHE A N 1
ATOM 2793 C CA . PHE A 1 368 ? -7.718 -0.450 2.225 1.00 98.69 368 PHE A CA 1
ATOM 2794 C C . PHE A 1 368 ? -6.655 -1.403 2.768 1.00 98.69 368 PHE A C 1
ATOM 2796 O O . PHE A 1 368 ? -6.545 -1.596 3.983 1.00 98.69 368 PHE A O 1
ATOM 2803 N N . ASP A 1 369 ? -5.897 -2.011 1.861 1.00 97.94 369 ASP A N 1
ATOM 2804 C CA . ASP A 1 369 ? -4.807 -2.927 2.171 1.00 97.94 369 ASP A CA 1
ATOM 2805 C C . ASP A 1 369 ? -3.502 -2.413 1.551 1.00 97.94 369 ASP A C 1
ATOM 2807 O O . ASP A 1 369 ? -3.365 -2.309 0.334 1.00 97.94 369 ASP A O 1
ATOM 2811 N N . ALA A 1 370 ? -2.555 -2.041 2.405 1.00 95.12 370 ALA A N 1
ATOM 2812 C CA . ALA A 1 370 ? -1.225 -1.569 2.043 1.00 95.12 370 ALA A CA 1
ATOM 2813 C C . ALA A 1 370 ? -0.174 -2.261 2.922 1.00 95.12 370 ALA A C 1
ATOM 2815 O O . ALA A 1 370 ? 0.657 -1.626 3.587 1.00 95.12 370 ALA A O 1
ATOM 2816 N N . GLU A 1 371 ? -0.240 -3.590 2.987 1.00 91.56 371 GLU A N 1
ATOM 2817 C CA . GLU A 1 371 ? 0.788 -4.389 3.642 1.00 91.56 371 GLU A CA 1
ATOM 2818 C C . GLU A 1 371 ? 2.159 -4.254 2.954 1.00 91.56 371 GLU A C 1
ATOM 2820 O O . GLU A 1 371 ? 2.283 -4.046 1.749 1.00 91.56 371 GLU A O 1
ATOM 2825 N N . GLN A 1 372 ? 3.229 -4.386 3.742 1.00 88.62 372 GLN A N 1
ATOM 2826 C CA . GLN A 1 372 ? 4.607 -4.186 3.282 1.00 88.62 372 GLN A CA 1
ATOM 2827 C C . GLN A 1 372 ? 4.873 -2.801 2.665 1.00 88.62 372 GLN A C 1
ATOM 2829 O O . GLN A 1 372 ? 5.695 -2.693 1.762 1.00 88.62 372 GLN A O 1
ATOM 2834 N N . SER A 1 373 ? 4.229 -1.747 3.164 1.00 90.25 373 SER A N 1
ATOM 2835 C CA . SER A 1 373 ? 4.391 -0.384 2.655 1.00 90.25 373 SER A CA 1
ATOM 2836 C C . SER A 1 373 ? 5.394 0.461 3.453 1.00 90.25 373 SER A C 1
ATOM 2838 O O . SER A 1 373 ? 5.933 0.036 4.479 1.00 90.25 373 SER A O 1
ATOM 2840 N N . THR A 1 374 ? 5.664 1.673 2.973 1.00 90.50 374 THR A N 1
ATOM 2841 C CA . THR A 1 374 ? 6.482 2.698 3.648 1.00 90.50 374 THR A CA 1
ATOM 2842 C C . THR A 1 374 ? 5.643 3.883 4.149 1.00 90.50 374 THR A C 1
ATOM 2844 O O . THR A 1 374 ? 6.201 4.916 4.527 1.00 90.50 374 THR A O 1
ATOM 2847 N N . ILE A 1 375 ? 4.311 3.733 4.188 1.00 92.69 375 ILE A N 1
ATOM 2848 C CA . ILE A 1 375 ? 3.365 4.782 4.589 1.00 92.69 375 ILE A CA 1
ATOM 2849 C C . ILE A 1 375 ? 3.681 5.265 6.011 1.00 92.69 375 ILE A C 1
ATOM 2851 O O . ILE A 1 375 ? 3.765 4.472 6.949 1.00 92.69 375 ILE A O 1
ATOM 2855 N N . THR A 1 376 ? 3.842 6.579 6.173 1.00 93.06 376 THR A N 1
ATOM 2856 C CA . THR A 1 376 ? 4.098 7.229 7.473 1.00 93.06 376 THR A CA 1
ATOM 2857 C C . THR A 1 376 ? 2.906 8.034 7.980 1.00 93.06 376 THR A C 1
ATOM 2859 O O . THR A 1 376 ? 2.772 8.234 9.186 1.00 93.06 376 THR A O 1
ATOM 2862 N N . SER A 1 377 ? 2.000 8.441 7.087 1.00 94.56 377 SER A N 1
ATOM 2863 C CA . SER A 1 377 ? 0.736 9.089 7.444 1.00 94.56 377 SER A CA 1
ATOM 2864 C C . SER A 1 377 ? -0.363 8.772 6.437 1.00 94.56 377 SER A C 1
ATOM 2866 O O . SER A 1 377 ? -0.106 8.688 5.232 1.00 94.56 377 SER A O 1
ATOM 2868 N N . ILE A 1 378 ? -1.600 8.692 6.916 1.00 97.25 378 ILE A N 1
ATOM 2869 C CA . ILE A 1 378 ? -2.792 8.518 6.089 1.00 97.25 378 ILE A CA 1
ATOM 2870 C C . ILE A 1 378 ? -3.988 9.168 6.781 1.00 97.25 378 ILE A C 1
ATOM 2872 O O . ILE A 1 378 ? -4.123 9.077 8.001 1.00 97.25 378 ILE A O 1
ATOM 2876 N N . ASP A 1 379 ? -4.811 9.867 6.008 1.00 98.38 379 ASP A N 1
ATOM 2877 C CA . ASP A 1 379 ? -5.999 10.562 6.498 1.00 98.38 379 ASP A CA 1
ATOM 2878 C C . ASP A 1 379 ? -7.245 9.742 6.148 1.00 98.38 379 ASP A C 1
ATOM 2880 O O . ASP A 1 379 ? -7.557 9.558 4.972 1.00 98.38 379 ASP A O 1
ATOM 2884 N N . LEU A 1 380 ? -7.931 9.241 7.180 1.00 98.56 380 LEU A N 1
ATOM 2885 C CA . LEU A 1 380 ? -9.123 8.393 7.061 1.00 98.56 380 LEU A CA 1
ATOM 2886 C C . LEU A 1 380 ? -10.441 9.172 7.197 1.00 98.56 380 LEU A C 1
ATOM 2888 O O . LEU A 1 380 ? -11.522 8.572 7.179 1.00 98.56 380 LEU A O 1
ATOM 2892 N N . SER A 1 381 ? -10.378 10.501 7.348 1.00 98.19 381 SER A N 1
ATOM 2893 C CA . SER A 1 381 ? -11.548 11.347 7.633 1.00 98.19 381 SER A CA 1
ATOM 2894 C C . SER A 1 381 ? -12.606 11.324 6.525 1.00 98.19 381 SER A C 1
ATOM 2896 O O . SER A 1 381 ? -13.785 11.558 6.787 1.00 98.19 381 SER A O 1
ATOM 2898 N N . GLY A 1 382 ? -12.201 10.999 5.295 1.00 98.00 382 GLY A N 1
ATOM 2899 C CA . GLY A 1 382 ? -13.077 10.875 4.135 1.00 98.00 382 GLY A CA 1
ATOM 2900 C C . GLY A 1 382 ? -13.702 9.494 3.927 1.00 98.00 382 GLY A C 1
ATOM 2901 O O . GLY A 1 382 ? -14.409 9.324 2.937 1.00 98.00 382 GLY A O 1
ATOM 2902 N N . ASN A 1 383 ? -13.456 8.508 4.803 1.00 98.69 383 ASN A N 1
ATOM 2903 C CA . ASN A 1 383 ? -13.772 7.091 4.548 1.00 98.69 383 ASN A CA 1
ATOM 2904 C C . ASN A 1 383 ? -14.735 6.475 5.594 1.00 98.69 383 ASN A C 1
ATOM 2906 O O . ASN A 1 383 ? -14.375 5.515 6.281 1.00 98.69 383 ASN A O 1
ATOM 2910 N N . PRO A 1 384 ? -15.976 6.979 5.738 1.00 98.19 384 PRO A N 1
ATOM 2911 C CA . PRO A 1 384 ? -16.901 6.528 6.786 1.00 98.19 384 PRO A CA 1
ATOM 2912 C C . PRO A 1 384 ? -17.406 5.086 6.613 1.00 98.19 384 PRO A C 1
ATOM 2914 O O . PRO A 1 384 ? -17.917 4.492 7.562 1.00 98.19 384 PRO A O 1
ATOM 2917 N N . GLU A 1 385 ? -17.274 4.512 5.415 1.00 98.44 385 GLU A N 1
ATOM 2918 C CA . GLU A 1 385 ? -17.684 3.137 5.099 1.00 98.44 385 GLU A CA 1
ATOM 2919 C C . GLU A 1 385 ? -16.569 2.094 5.305 1.00 98.44 385 GLU A C 1
ATOM 2921 O O . GLU A 1 385 ? -16.792 0.906 5.058 1.00 98.44 385 GLU A O 1
ATOM 2926 N N . LEU A 1 386 ? -15.389 2.514 5.778 1.00 98.81 386 LEU A N 1
ATOM 2927 C CA . LEU A 1 386 ? -14.216 1.655 5.916 1.00 98.81 386 LEU A CA 1
ATOM 2928 C C . LEU A 1 386 ? -14.457 0.538 6.942 1.00 98.81 386 LEU A C 1
ATOM 2930 O O . LEU A 1 386 ? -14.791 0.791 8.099 1.00 98.81 386 LEU A O 1
ATOM 2934 N N . LYS A 1 387 ? -14.252 -0.707 6.506 1.00 98.81 387 LYS A N 1
ATOM 2935 C CA . LYS A 1 387 ? -14.397 -1.927 7.315 1.00 98.81 387 LYS A CA 1
ATOM 2936 C C . LYS A 1 387 ? -13.076 -2.628 7.568 1.00 98.81 387 LYS A C 1
ATOM 2938 O O . LYS A 1 387 ? -12.895 -3.232 8.619 1.00 98.81 387 LYS A O 1
ATOM 2943 N N . ILE A 1 388 ? -12.177 -2.591 6.589 1.00 98.88 388 ILE A N 1
ATOM 2944 C CA . ILE A 1 388 ? -10.891 -3.279 6.655 1.00 98.88 388 ILE A CA 1
ATOM 2945 C C . ILE A 1 388 ? -9.796 -2.260 6.389 1.00 98.88 388 ILE A C 1
ATOM 2947 O O . ILE A 1 388 ? -9.746 -1.671 5.307 1.00 98.88 388 ILE A O 1
ATOM 2951 N N . PHE A 1 389 ? -8.912 -2.097 7.366 1.00 98.75 389 PHE A N 1
ATOM 2952 C CA . PHE A 1 389 ? -7.769 -1.204 7.271 1.00 98.75 389 PHE A CA 1
ATOM 2953 C C . PHE A 1 389 ? -6.493 -1.943 7.659 1.00 98.75 389 PHE A C 1
ATOM 2955 O O . PHE A 1 389 ? -6.306 -2.331 8.815 1.00 98.75 389 PHE A O 1
ATOM 2962 N N . ARG A 1 390 ? -5.613 -2.162 6.681 1.00 98.31 390 ARG A N 1
ATOM 2963 C CA . ARG A 1 390 ? -4.367 -2.902 6.881 1.00 98.31 390 ARG A CA 1
ATOM 2964 C C . ARG A 1 390 ? -3.195 -2.101 6.354 1.00 98.31 390 ARG A C 1
ATOM 2966 O O . ARG A 1 390 ? -3.106 -1.821 5.164 1.00 98.31 390 ARG A O 1
ATOM 2973 N N . VAL A 1 391 ? -2.287 -1.744 7.251 1.00 95.75 391 VAL A N 1
ATOM 2974 C CA . VAL A 1 391 ? -1.054 -1.031 6.921 1.00 95.75 391 VAL A CA 1
ATOM 2975 C C . VAL A 1 391 ? 0.054 -1.636 7.757 1.00 95.75 391 VAL A C 1
ATOM 2977 O O . VAL A 1 391 ? 0.039 -1.571 8.984 1.00 95.75 391 VAL A O 1
ATOM 2980 N N . ARG A 1 392 ? 1.036 -2.227 7.088 1.00 91.50 392 ARG A N 1
ATOM 2981 C CA . ARG A 1 392 ? 2.171 -2.885 7.736 1.00 91.50 392 ARG A CA 1
ATOM 2982 C C . ARG A 1 392 ? 3.453 -2.455 7.055 1.00 91.50 392 ARG A C 1
ATOM 2984 O O . ARG A 1 392 ? 3.542 -2.555 5.835 1.00 91.50 392 ARG A O 1
ATOM 2991 N N . GLN A 1 393 ? 4.471 -2.100 7.831 1.00 86.25 393 GLN A N 1
ATOM 2992 C CA . GLN A 1 393 ? 5.751 -1.666 7.278 1.00 86.25 393 GLN A CA 1
ATOM 2993 C C . GLN A 1 393 ? 6.475 -2.780 6.484 1.00 86.25 393 GLN A C 1
ATOM 2995 O O . GLN A 1 393 ? 6.443 -3.972 6.842 1.00 86.25 393 GLN A O 1
ATOM 3000 N N . TYR A 1 394 ? 7.169 -2.379 5.412 1.00 76.62 394 TYR A N 1
ATOM 3001 C CA . TYR A 1 394 ? 8.090 -3.215 4.637 1.00 76.62 394 TYR A CA 1
ATOM 3002 C C . TYR A 1 394 ? 9.239 -3.791 5.485 1.00 76.62 394 TYR A C 1
ATOM 3004 O O . TYR A 1 394 ? 9.752 -3.145 6.397 1.00 76.62 394 TYR A O 1
ATOM 3012 N N . ASN A 1 395 ? 9.668 -5.020 5.174 1.00 68.19 395 ASN A N 1
ATOM 3013 C CA . ASN A 1 395 ? 10.812 -5.684 5.804 1.00 68.19 395 ASN A CA 1
ATOM 3014 C C . ASN A 1 395 ? 11.892 -6.032 4.761 1.00 68.19 395 ASN A C 1
ATOM 3016 O O . ASN A 1 395 ? 11.873 -7.122 4.188 1.00 68.19 395 ASN A O 1
ATOM 3020 N N . SER A 1 396 ? 12.854 -5.128 4.547 1.00 61.81 396 SER A N 1
ATOM 3021 C CA . SER A 1 396 ? 13.973 -5.278 3.596 1.00 61.81 396 SER A CA 1
ATOM 3022 C C . SER A 1 396 ? 15.162 -6.098 4.135 1.00 61.81 396 SER A C 1
ATOM 3024 O O . SER A 1 396 ? 16.188 -6.231 3.470 1.00 61.81 396 SER A O 1
ATOM 3026 N N . GLY A 1 397 ? 15.061 -6.673 5.340 1.00 58.31 397 GLY A N 1
ATOM 3027 C CA . GLY A 1 397 ? 16.160 -7.410 5.977 1.00 58.31 397 GLY A CA 1
ATOM 3028 C C . GLY A 1 397 ? 17.174 -6.531 6.724 1.00 58.31 397 GLY A C 1
ATOM 3029 O O . GLY A 1 397 ? 18.015 -7.075 7.444 1.00 58.31 397 GLY A O 1
ATOM 3030 N N . GLN A 1 398 ? 17.061 -5.201 6.640 1.00 54.59 398 GLN A N 1
ATOM 3031 C CA . GLN A 1 398 ? 17.629 -4.270 7.614 1.00 54.59 398 GLN A CA 1
ATOM 3032 C C . GLN A 1 398 ? 16.539 -3.364 8.193 1.00 54.59 398 GLN A C 1
ATOM 3034 O O . GLN A 1 398 ? 15.541 -3.050 7.557 1.00 54.59 398 GLN A O 1
ATOM 3039 N N . TRP A 1 399 ? 16.711 -3.058 9.476 1.00 54.38 399 TRP A N 1
ATOM 3040 C CA . TRP A 1 399 ? 15.753 -2.375 10.332 1.00 54.38 399 TRP A CA 1
ATOM 3041 C C . TRP A 1 399 ? 15.690 -0.882 9.970 1.00 54.38 399 TRP A C 1
ATOM 3043 O O . TRP A 1 399 ? 16.456 -0.094 10.527 1.00 54.38 399 TRP A O 1
ATOM 3053 N N . ASP A 1 400 ? 14.823 -0.485 9.036 1.00 54.47 400 ASP A N 1
ATOM 3054 C CA . ASP A 1 400 ? 14.669 0.927 8.662 1.00 54.47 400 ASP A CA 1
ATOM 3055 C C . ASP A 1 400 ? 13.918 1.688 9.766 1.00 54.47 400 ASP A C 1
ATOM 3057 O O . ASP A 1 400 ? 12.688 1.791 9.794 1.00 54.47 400 ASP A O 1
ATOM 3061 N N . ALA A 1 401 ? 14.691 2.197 10.727 1.00 51.47 401 ALA A N 1
ATOM 3062 C CA . ALA A 1 401 ? 14.225 3.120 11.751 1.00 51.47 401 ALA A CA 1
ATOM 3063 C C . ALA A 1 401 ? 13.776 4.433 11.081 1.00 51.47 401 ALA A C 1
ATOM 3065 O O . ALA A 1 401 ? 14.615 5.228 10.662 1.00 51.47 401 ALA A O 1
ATOM 3066 N N . GLY A 1 402 ? 12.460 4.653 10.974 1.00 61.66 402 GLY A N 1
ATOM 3067 C CA . GLY A 1 402 ? 11.881 5.906 10.467 1.00 61.66 402 GLY A CA 1
ATOM 3068 C C . GLY A 1 402 ? 10.660 5.779 9.550 1.00 61.66 402 GLY A C 1
ATOM 3069 O O . GLY A 1 402 ? 10.116 6.809 9.165 1.00 61.66 402 GLY A O 1
ATOM 3070 N N . LEU A 1 403 ? 10.222 4.564 9.202 1.00 76.44 403 LEU A N 1
ATOM 3071 C CA . LEU A 1 403 ? 9.030 4.321 8.373 1.00 76.44 403 LEU A CA 1
ATOM 3072 C C . LEU A 1 403 ? 7.913 3.643 9.189 1.00 76.44 403 LEU A C 1
ATOM 3074 O O . LEU A 1 403 ? 8.201 2.973 10.183 1.00 76.44 403 LEU A O 1
ATOM 3078 N N . GLY A 1 404 ? 6.657 3.799 8.756 1.00 88.31 404 GLY A N 1
ATOM 3079 C CA . GLY A 1 404 ? 5.454 3.313 9.446 1.00 88.31 404 GLY A CA 1
ATOM 3080 C C . GLY A 1 404 ? 4.662 4.424 10.146 1.00 88.31 404 GLY A C 1
ATOM 3081 O O . GLY A 1 404 ? 5.189 5.503 10.421 1.00 88.31 404 GLY A O 1
ATOM 3082 N N . LEU A 1 405 ? 3.388 4.153 10.439 1.00 93.50 405 LEU A N 1
ATOM 3083 C CA . LEU A 1 405 ? 2.484 5.111 11.087 1.00 93.50 405 LEU A CA 1
ATOM 3084 C C . LEU A 1 405 ? 2.949 5.445 12.511 1.00 93.50 405 LEU A C 1
ATOM 3086 O O . LEU A 1 405 ? 3.186 4.537 13.307 1.00 93.50 405 LEU A O 1
ATOM 3090 N N . THR A 1 406 ? 3.036 6.736 12.842 1.00 93.19 406 THR A N 1
ATOM 3091 C CA . THR A 1 406 ? 3.299 7.213 14.217 1.00 93.19 406 THR A CA 1
ATOM 3092 C C . THR A 1 406 ? 2.030 7.569 14.977 1.00 93.19 406 THR A C 1
ATOM 3094 O O . THR A 1 406 ? 2.042 7.582 16.199 1.00 93.19 406 THR A O 1
ATOM 3097 N N . THR A 1 407 ? 0.951 7.879 14.259 1.00 96.44 407 THR A N 1
ATOM 3098 C CA . THR A 1 407 ? -0.381 8.179 14.793 1.00 96.44 407 THR A CA 1
ATOM 3099 C C . THR A 1 407 ? -1.434 7.732 13.786 1.00 96.44 407 THR A C 1
ATOM 3101 O O . THR A 1 407 ? -1.155 7.717 12.583 1.00 96.44 407 THR A O 1
ATOM 3104 N N . ILE A 1 408 ? -2.646 7.438 14.243 1.00 98.25 408 ILE A N 1
ATOM 3105 C CA . ILE A 1 408 ? -3.792 7.153 13.379 1.00 98.25 408 ILE A CA 1
ATOM 3106 C C . ILE A 1 408 ? -5.088 7.656 14.022 1.00 98.25 408 ILE A C 1
ATOM 3108 O O . ILE A 1 408 ? -5.286 7.537 15.230 1.00 98.25 408 ILE A O 1
ATOM 3112 N N . ASP A 1 409 ? -5.965 8.239 13.210 1.00 98.62 409 ASP A N 1
ATOM 3113 C CA . ASP A 1 409 ? -7.258 8.751 13.652 1.00 98.62 409 ASP A CA 1
ATOM 3114 C C . ASP A 1 409 ? -8.389 7.940 13.014 1.00 98.62 409 ASP A C 1
ATOM 3116 O O . ASP A 1 409 ? -8.607 8.015 11.806 1.00 98.62 409 ASP A O 1
ATOM 3120 N N . PHE A 1 410 ? -9.091 7.161 13.838 1.00 98.69 410 PHE A N 1
ATOM 3121 C CA . PHE A 1 410 ? -10.261 6.365 13.467 1.00 98.69 410 PHE A CA 1
ATOM 3122 C C . PHE A 1 410 ? -11.588 7.032 13.847 1.00 98.69 410 PHE A C 1
ATOM 3124 O O . PHE A 1 410 ? -12.640 6.397 13.752 1.00 98.69 410 PHE A O 1
ATOM 3131 N N . SER A 1 411 ? -11.583 8.296 14.285 1.00 98.19 411 SER A N 1
ATOM 3132 C CA . SER A 1 411 ? -12.780 8.974 14.811 1.00 98.19 411 SER A CA 1
ATOM 3133 C C . SER A 1 411 ? -13.956 9.033 13.829 1.00 98.19 411 SER A C 1
ATOM 3135 O O . SER A 1 411 ? -15.102 9.126 14.262 1.00 98.19 411 SER A O 1
ATOM 3137 N N . ASN A 1 412 ? -13.692 8.927 12.522 1.00 97.62 412 ASN A N 1
ATOM 3138 C CA . ASN A 1 412 ? -14.703 8.931 11.461 1.00 97.62 412 ASN A CA 1
ATOM 3139 C C . ASN A 1 412 ? -14.979 7.537 10.868 1.00 97.62 412 ASN A C 1
ATOM 3141 O O . ASN A 1 412 ? -15.650 7.441 9.842 1.00 97.62 412 ASN A O 1
ATOM 3145 N N . ASN A 1 413 ? -14.478 6.456 11.479 1.00 98.62 413 ASN A N 1
ATOM 3146 C CA . ASN A 1 413 ? -14.532 5.104 10.909 1.00 98.62 413 ASN A CA 1
ATOM 3147 C C . ASN A 1 413 ? -15.200 4.068 11.852 1.00 98.62 413 ASN A C 1
ATOM 3149 O O . ASN A 1 413 ? -14.634 2.997 12.076 1.00 98.62 413 ASN A O 1
ATOM 3153 N N . PRO A 1 414 ? -16.421 4.311 12.378 1.00 98.06 414 PRO A N 1
ATOM 3154 C CA . PRO A 1 414 ? -17.077 3.413 13.344 1.00 98.06 414 PRO A CA 1
ATOM 3155 C C . PRO A 1 414 ? -17.484 2.042 12.770 1.00 98.06 414 PRO A C 1
ATOM 3157 O O . PRO A 1 414 ? -17.919 1.155 13.503 1.00 98.06 414 PRO A O 1
ATOM 3160 N N . LYS A 1 415 ? -17.363 1.849 11.449 1.00 98.62 415 LYS A N 1
ATOM 3161 C CA . LYS A 1 415 ? -17.685 0.599 10.743 1.00 98.62 415 LYS A CA 1
ATOM 3162 C C . LYS A 1 415 ? -16.505 -0.371 10.626 1.00 98.62 415 LYS A C 1
ATOM 3164 O O . LYS A 1 415 ? -16.674 -1.419 10.006 1.00 98.62 415 LYS A O 1
ATOM 3169 N N . LEU A 1 416 ? -15.344 -0.048 11.200 1.00 98.81 416 LEU A N 1
ATOM 3170 C CA . LEU A 1 416 ? -14.169 -0.918 11.168 1.00 98.81 416 LEU A CA 1
ATOM 3171 C C . LEU A 1 416 ? -14.464 -2.276 11.824 1.00 98.81 416 LEU A C 1
ATOM 3173 O O . LEU A 1 416 ? -14.881 -2.357 12.975 1.00 98.81 416 LEU A O 1
ATOM 3177 N N . GLU A 1 417 ? -14.217 -3.346 11.071 1.00 98.75 417 GLU A N 1
ATOM 3178 C CA . GLU A 1 417 ? -14.385 -4.749 11.467 1.00 98.75 417 GLU A CA 1
ATOM 3179 C C . GLU A 1 417 ? -13.021 -5.433 11.694 1.00 98.75 417 GLU A C 1
ATOM 3181 O O . GLU A 1 417 ? -12.913 -6.308 12.562 1.00 98.75 417 GLU A O 1
ATOM 3186 N N . ASP A 1 418 ? -11.989 -5.016 10.945 1.00 98.81 418 ASP A N 1
ATOM 3187 C CA . ASP A 1 418 ? -10.619 -5.546 10.987 1.00 98.81 418 ASP A CA 1
ATOM 3188 C C . ASP A 1 418 ? -9.567 -4.438 10.804 1.00 98.81 418 ASP A C 1
ATOM 3190 O O . ASP A 1 418 ? -9.534 -3.750 9.776 1.00 98.81 418 ASP A O 1
ATOM 3194 N N . VAL A 1 419 ? -8.686 -4.298 11.796 1.00 98.75 419 VAL A N 1
ATOM 3195 C CA . VAL A 1 419 ? -7.567 -3.350 11.795 1.00 98.75 419 VAL A CA 1
ATOM 3196 C C . VAL A 1 419 ? -6.256 -4.107 11.995 1.00 98.75 419 VAL A C 1
ATOM 3198 O O . VAL A 1 419 ? -6.022 -4.720 13.038 1.00 98.75 419 VAL A O 1
ATOM 3201 N N . TYR A 1 420 ? -5.366 -4.022 11.008 1.00 98.00 420 TYR A N 1
ATOM 3202 C CA . TYR A 1 420 ? -4.055 -4.670 11.035 1.00 98.00 420 TYR A CA 1
ATOM 3203 C C . TYR A 1 420 ? -2.942 -3.631 10.895 1.00 98.00 420 TYR A C 1
ATOM 3205 O O . TYR A 1 420 ? -2.620 -3.194 9.788 1.00 98.00 420 TYR A O 1
ATOM 3213 N N . LEU A 1 421 ? -2.348 -3.244 12.025 1.00 95.88 421 LEU A N 1
ATOM 3214 C CA . LEU A 1 421 ? -1.254 -2.271 12.114 1.00 95.88 421 LEU A CA 1
ATOM 3215 C C . LEU A 1 421 ? 0.033 -2.902 12.645 1.00 95.88 421 LEU A C 1
ATOM 3217 O O . LEU A 1 421 ? 0.879 -2.212 13.221 1.00 95.88 421 LEU A O 1
ATOM 3221 N N . PHE A 1 422 ? 0.199 -4.211 12.465 1.00 91.94 422 PHE A N 1
ATOM 3222 C CA . PHE A 1 422 ? 1.404 -4.921 12.869 1.00 91.94 422 PHE A CA 1
ATOM 3223 C C . PHE A 1 422 ? 2.656 -4.259 12.279 1.00 91.94 422 PHE A C 1
ATOM 3225 O O . PHE A 1 422 ? 2.732 -4.024 11.071 1.00 91.94 422 PHE A O 1
ATOM 3232 N N . ARG A 1 423 ? 3.670 -4.021 13.122 1.00 89.75 423 ARG A N 1
ATOM 3233 C CA . ARG A 1 423 ? 4.927 -3.340 12.749 1.00 89.75 423 ARG A CA 1
ATOM 3234 C C . ARG A 1 423 ? 4.706 -1.949 12.142 1.00 89.75 423 ARG A C 1
ATOM 3236 O O . ARG A 1 423 ? 5.039 -1.727 10.980 1.00 89.75 423 ARG A O 1
ATOM 3243 N N . ASN A 1 424 ? 4.210 -1.018 12.948 1.00 91.56 424 ASN A N 1
ATOM 3244 C CA . ASN A 1 424 ? 4.310 0.421 12.696 1.00 91.56 424 ASN A CA 1
ATOM 3245 C C . ASN A 1 424 ? 5.123 1.096 13.826 1.00 91.56 424 ASN A C 1
ATOM 3247 O O . ASN A 1 424 ? 5.908 0.441 14.522 1.00 91.56 424 ASN A O 1
ATOM 3251 N N . GLN A 1 425 ? 4.995 2.416 13.968 1.00 91.00 425 GLN A N 1
ATOM 3252 C CA . GLN A 1 425 ? 5.726 3.252 14.927 1.00 91.00 425 GLN A CA 1
ATOM 3253 C C . GLN A 1 425 ? 4.801 3.869 15.990 1.00 91.00 425 GLN A C 1
ATOM 3255 O O . GLN A 1 425 ? 5.163 4.876 16.595 1.00 91.00 425 GLN A O 1
ATOM 3260 N N . LEU A 1 426 ? 3.621 3.282 16.225 1.00 93.44 426 LEU A N 1
ATOM 3261 C CA . LEU A 1 426 ? 2.702 3.724 17.280 1.00 93.44 426 LEU A CA 1
ATOM 3262 C C . LEU A 1 426 ? 3.357 3.471 18.644 1.00 93.44 426 LEU A C 1
ATOM 3264 O O . LEU A 1 426 ? 3.718 2.339 18.948 1.00 93.44 426 LEU A O 1
ATOM 3268 N N . GLY A 1 427 ? 3.558 4.520 19.435 1.00 93.38 427 GLY A N 1
ATOM 3269 C CA . GLY A 1 427 ? 4.326 4.541 20.680 1.00 93.38 427 GLY A CA 1
ATOM 3270 C C . GLY A 1 427 ? 3.505 4.374 21.959 1.00 93.38 427 GLY A C 1
ATOM 3271 O O . GLY A 1 427 ? 4.035 3.897 22.965 1.00 93.38 427 GLY A O 1
ATOM 3272 N N . ALA A 1 428 ? 2.246 4.805 21.944 1.00 94.75 428 ALA A N 1
ATOM 3273 C CA . ALA A 1 428 ? 1.382 4.884 23.119 1.00 94.75 428 ALA A CA 1
ATOM 3274 C C . ALA A 1 428 ? -0.112 4.860 22.744 1.00 94.75 428 ALA A C 1
ATOM 3276 O O . ALA A 1 428 ? -0.483 5.100 21.597 1.00 94.75 428 ALA A O 1
ATOM 3277 N N . SER A 1 429 ? -0.991 4.626 23.728 1.00 95.44 429 SER A N 1
ATOM 3278 C CA . SER A 1 429 ? -2.453 4.599 23.532 1.00 95.44 429 SER A CA 1
ATOM 3279 C C . SER A 1 429 ? -3.007 5.858 22.855 1.00 95.44 429 SER A C 1
ATOM 3281 O O . SER A 1 429 ? -3.916 5.768 22.041 1.00 95.44 429 SER A O 1
ATOM 3283 N N . ASN A 1 430 ? -2.443 7.033 23.157 1.00 95.06 430 ASN A N 1
ATOM 3284 C CA . ASN A 1 430 ? -2.885 8.322 22.615 1.00 95.06 430 ASN A CA 1
ATOM 3285 C C . ASN A 1 430 ? -2.413 8.595 21.177 1.00 95.06 430 ASN A C 1
ATOM 3287 O O . ASN A 1 430 ? -2.727 9.657 20.640 1.00 95.06 430 ASN A O 1
ATOM 3291 N N . ASP A 1 431 ? -1.661 7.675 20.571 1.00 96.94 431 ASP A N 1
ATOM 3292 C CA . ASP A 1 431 ? -1.344 7.726 19.143 1.00 96.94 431 ASP A CA 1
ATOM 3293 C C . ASP A 1 431 ? -2.504 7.201 18.284 1.00 96.94 431 ASP A C 1
ATOM 3295 O O . ASP A 1 431 ? -2.484 7.363 17.064 1.00 96.94 431 ASP A O 1
ATOM 3299 N N . ILE A 1 432 ? -3.516 6.587 18.908 1.00 98.25 432 ILE A N 1
ATOM 3300 C CA . ILE A 1 432 ? -4.730 6.101 18.258 1.00 98.25 432 ILE A CA 1
ATOM 3301 C C . ILE A 1 432 ? -5.918 6.907 18.782 1.00 98.25 432 ILE A C 1
ATOM 3303 O O . ILE A 1 432 ? -6.250 6.846 19.967 1.00 98.25 432 ILE A O 1
ATOM 3307 N N . THR A 1 433 ? -6.590 7.634 17.894 1.00 98.44 433 THR A N 1
ATOM 3308 C CA . THR A 1 433 ? -7.876 8.266 18.209 1.00 98.44 433 THR A CA 1
ATOM 3309 C C . THR A 1 433 ? -9.000 7.329 17.792 1.00 98.44 433 THR A C 1
ATOM 3311 O O . THR A 1 433 ? -9.071 6.922 16.636 1.00 98.44 433 THR A O 1
ATOM 3314 N N . TRP A 1 434 ? -9.884 6.992 18.725 1.00 98.12 434 TRP A N 1
ATOM 3315 C CA . TRP A 1 434 ? -11.052 6.147 18.477 1.00 98.12 434 TRP A CA 1
ATOM 3316 C C . TRP A 1 434 ? -12.314 6.982 18.227 1.00 98.12 434 TRP A C 1
ATOM 3318 O O . TRP A 1 434 ? -12.352 8.176 18.528 1.00 98.12 434 TRP A O 1
ATOM 3328 N N . TRP A 1 435 ? -13.349 6.357 17.664 1.00 97.94 435 TRP A N 1
ATOM 3329 C CA . TRP A 1 435 ? -14.666 6.976 17.488 1.00 97.94 435 TRP A CA 1
ATOM 3330 C C . TRP A 1 435 ? -15.448 7.069 18.808 1.00 97.94 435 TRP A C 1
ATOM 3332 O O . TRP A 1 435 ? -15.046 6.513 19.829 1.00 97.94 435 TRP A O 1
ATOM 3342 N N . ASP A 1 436 ? -16.549 7.822 18.796 1.00 95.50 436 ASP A N 1
ATOM 3343 C CA . ASP A 1 436 ? -17.385 8.062 19.977 1.00 95.50 436 ASP A CA 1
ATOM 3344 C C . ASP A 1 436 ? -18.158 6.796 20.394 1.00 95.50 436 ASP A C 1
ATOM 3346 O O . ASP A 1 436 ? -18.692 6.078 19.546 1.00 95.50 436 ASP A O 1
ATOM 3350 N N . GLU A 1 437 ? -18.258 6.536 21.703 1.00 92.50 437 GLU A N 1
ATOM 3351 C CA . GLU A 1 437 ? -18.953 5.361 22.259 1.00 92.50 437 GLU A CA 1
ATOM 3352 C C . GLU A 1 437 ? -20.419 5.262 21.796 1.00 92.50 437 GLU A C 1
ATOM 3354 O O . GLU A 1 437 ? -20.953 4.159 21.651 1.00 92.50 437 GLU A O 1
ATOM 3359 N N . SER A 1 438 ? -21.072 6.394 21.509 1.00 93.00 438 SER A N 1
ATOM 3360 C CA . SER A 1 438 ? -22.460 6.425 21.033 1.00 93.00 438 SER A CA 1
ATOM 3361 C C . SER A 1 438 ? -22.673 5.782 19.656 1.00 93.00 438 SER A C 1
ATOM 3363 O O . SER A 1 438 ? -23.803 5.390 19.352 1.00 93.00 438 SER A O 1
ATOM 3365 N N . GLU A 1 439 ? -21.615 5.607 18.860 1.00 94.31 439 GLU A N 1
ATOM 3366 C CA . GLU A 1 439 ? -21.657 4.885 17.580 1.00 94.31 439 GLU A CA 1
ATOM 3367 C C . GLU A 1 439 ? -21.598 3.353 17.770 1.00 94.31 439 GLU A C 1
ATOM 3369 O O . GLU A 1 439 ? -21.952 2.591 16.866 1.00 94.31 439 GLU A O 1
ATOM 3374 N N . GLY A 1 440 ? -21.198 2.881 18.960 1.00 94.31 440 GLY A N 1
ATOM 3375 C CA . GLY A 1 440 ? -20.933 1.469 19.246 1.00 94.31 440 GLY A CA 1
ATOM 3376 C C . GLY A 1 440 ? -19.694 0.934 18.518 1.00 94.31 440 GLY A C 1
ATOM 3377 O O . GLY A 1 440 ? -19.029 1.651 17.781 1.00 94.31 440 GLY A O 1
ATOM 3378 N N . SER A 1 441 ? -19.351 -0.341 18.722 1.00 97.25 441 SER A N 1
ATOM 3379 C CA . SER A 1 441 ? -18.238 -0.998 18.018 1.00 97.25 441 SER A CA 1
ATOM 3380 C C . SER A 1 441 ? -18.703 -2.262 17.297 1.00 97.25 441 SER A C 1
ATOM 3382 O O . SER A 1 441 ? -19.524 -3.024 17.812 1.00 97.25 441 SER A O 1
ATOM 3384 N N . VAL A 1 442 ? -18.148 -2.494 16.106 1.00 98.19 442 VAL A N 1
ATOM 3385 C CA . VAL A 1 442 ? -18.232 -3.765 15.362 1.00 98.19 442 VAL A CA 1
ATOM 3386 C C . VAL A 1 442 ? -16.846 -4.376 15.109 1.00 98.19 442 VAL A C 1
ATOM 3388 O O . VAL A 1 442 ? -16.729 -5.340 14.354 1.00 98.19 442 VAL A O 1
ATOM 3391 N N . LEU A 1 443 ? -15.800 -3.837 15.746 1.00 98.69 443 LEU A N 1
ATOM 3392 C CA . LEU A 1 443 ? -14.416 -4.257 15.549 1.00 98.69 443 LEU A CA 1
ATOM 3393 C C . LEU A 1 443 ? -14.184 -5.648 16.143 1.00 98.69 443 LEU A C 1
ATOM 3395 O O . LEU A 1 443 ? -14.282 -5.853 17.349 1.00 98.69 443 LEU A O 1
ATOM 3399 N N . THR A 1 444 ? -13.842 -6.613 15.293 1.00 98.56 444 THR A N 1
ATOM 3400 C CA . THR A 1 444 ? -13.646 -8.011 15.712 1.00 98.56 444 THR A CA 1
ATOM 3401 C C . THR A 1 444 ? -12.182 -8.434 15.755 1.00 98.56 444 THR A C 1
ATOM 3403 O O . THR A 1 444 ? -11.863 -9.390 16.471 1.00 98.56 444 THR A O 1
ATOM 3406 N N . SER A 1 445 ? -11.318 -7.727 15.020 1.00 98.62 445 SER A N 1
ATOM 3407 C CA . SER A 1 445 ? -9.892 -8.013 14.846 1.00 98.62 445 SER A CA 1
ATOM 3408 C C . SER A 1 445 ? -9.059 -6.735 14.987 1.00 98.62 445 SER A C 1
ATOM 3410 O O . SER A 1 445 ? -9.328 -5.745 14.304 1.00 98.62 445 SER A O 1
ATOM 3412 N N . LEU A 1 446 ? -8.059 -6.755 15.876 1.00 98.56 446 LEU A N 1
ATOM 3413 C CA . LEU A 1 446 ? -7.126 -5.643 16.089 1.00 98.56 446 LEU A CA 1
ATOM 3414 C C . LEU A 1 446 ? -5.698 -6.141 16.355 1.00 98.56 446 LEU A C 1
ATOM 3416 O O . LEU A 1 446 ? -5.384 -6.599 17.456 1.00 98.56 446 LEU A O 1
ATOM 3420 N N . ASP A 1 447 ? -4.804 -5.991 15.380 1.00 97.31 447 ASP A N 1
ATOM 3421 C CA . ASP A 1 447 ? -3.378 -6.293 15.551 1.00 97.31 447 ASP A CA 1
ATOM 3422 C C . ASP A 1 447 ? -2.551 -5.004 15.647 1.00 97.31 447 ASP A C 1
ATOM 3424 O O . ASP A 1 447 ? -2.323 -4.308 14.655 1.00 97.31 447 ASP A O 1
ATOM 3428 N N . LEU A 1 448 ? -2.081 -4.708 16.859 1.00 95.94 448 LEU A N 1
ATOM 3429 C CA . LEU A 1 448 ? -1.126 -3.640 17.168 1.00 95.94 448 LEU A CA 1
ATOM 3430 C C . LEU A 1 448 ? 0.252 -4.203 17.553 1.00 95.94 448 LEU A C 1
ATOM 3432 O O . LEU A 1 448 ? 1.070 -3.500 18.151 1.00 95.94 448 LEU A O 1
ATOM 3436 N N . GLY A 1 449 ? 0.545 -5.466 17.245 1.00 92.56 449 GLY A N 1
ATOM 3437 C CA . GLY A 1 449 ? 1.794 -6.118 17.625 1.00 92.56 449 GLY A CA 1
ATOM 3438 C C . GLY A 1 449 ? 3.023 -5.449 17.003 1.00 92.56 449 GLY A C 1
ATOM 3439 O O . GLY A 1 449 ? 2.986 -4.936 15.881 1.00 92.56 449 GLY A O 1
ATOM 3440 N N . SER A 1 450 ? 4.152 -5.487 17.717 1.00 90.12 450 SER A N 1
ATOM 3441 C CA . SER A 1 450 ? 5.407 -4.850 17.271 1.00 90.12 450 SER A CA 1
ATOM 3442 C C . SER A 1 450 ? 5.297 -3.336 16.991 1.00 90.12 450 SER A C 1
ATOM 3444 O O . SER A 1 450 ? 5.904 -2.852 16.033 1.00 90.12 450 SER A O 1
ATOM 3446 N N . ASN A 1 451 ? 4.555 -2.607 17.831 1.00 90.88 451 ASN A N 1
ATOM 3447 C CA . ASN A 1 451 ? 4.437 -1.146 17.812 1.00 90.88 451 ASN A CA 1
ATOM 3448 C C . ASN A 1 451 ? 4.940 -0.521 19.129 1.00 90.88 451 ASN A C 1
ATOM 3450 O O . ASN A 1 451 ? 4.454 -0.947 20.175 1.00 90.88 451 ASN A O 1
ATOM 3454 N N . PRO A 1 452 ? 5.869 0.455 19.107 1.00 87.88 452 PRO A N 1
ATOM 3455 C CA . PRO A 1 452 ? 6.762 0.738 17.997 1.00 87.88 452 PRO A CA 1
ATOM 3456 C C . PRO A 1 452 ? 7.741 -0.428 17.881 1.00 87.88 452 PRO A C 1
ATOM 3458 O O . PRO A 1 452 ? 7.902 -1.259 18.785 1.00 87.88 452 PRO A O 1
ATOM 3461 N N . ASN A 1 453 ? 8.417 -0.537 16.751 1.00 68.75 453 ASN A N 1
ATOM 3462 C CA . ASN A 1 453 ? 9.249 -1.706 16.579 1.00 68.75 453 ASN A CA 1
ATOM 3463 C C . ASN A 1 453 ? 10.468 -1.741 17.526 1.00 68.75 453 ASN A C 1
ATOM 3465 O O . ASN A 1 453 ? 11.134 -0.735 17.770 1.00 68.75 453 ASN A O 1
ATOM 3469 N N . GLY A 1 454 ? 10.786 -2.933 18.035 1.00 67.50 454 GLY A N 1
ATOM 3470 C CA . GLY A 1 454 ? 11.933 -3.202 18.899 1.00 67.50 454 GLY A CA 1
ATOM 3471 C C . GLY A 1 454 ? 11.634 -2.992 20.383 1.00 67.50 454 GLY A C 1
ATOM 3472 O O . GLY A 1 454 ? 12.293 -3.615 21.212 1.00 67.50 454 GLY A O 1
ATOM 3473 N N . THR A 1 455 ? 10.630 -2.181 20.733 1.00 80.62 455 THR A N 1
ATOM 3474 C CA . THR A 1 455 ? 10.118 -2.031 22.104 1.00 80.62 455 THR A CA 1
ATOM 3475 C C . THR A 1 455 ? 8.601 -2.012 22.047 1.00 80.62 455 THR A C 1
ATOM 3477 O O . THR A 1 455 ? 8.018 -0.962 21.835 1.00 80.62 455 THR A O 1
ATOM 3480 N N . GLU A 1 456 ? 7.973 -3.174 22.208 1.00 86.38 456 GLU A N 1
ATOM 3481 C CA . GLU A 1 456 ? 6.516 -3.302 22.127 1.00 86.38 456 GLU A CA 1
ATOM 3482 C C . GLU A 1 456 ? 5.828 -2.492 23.238 1.00 86.38 456 GLU A C 1
ATOM 3484 O O . GLU A 1 456 ? 6.071 -2.718 24.427 1.00 86.38 456 GLU A O 1
ATOM 3489 N N . ALA A 1 457 ? 4.997 -1.534 22.836 1.00 92.81 457 ALA A N 1
ATOM 3490 C CA . ALA A 1 457 ? 4.140 -0.750 23.706 1.00 92.81 457 ALA A CA 1
ATOM 3491 C C . ALA A 1 457 ? 2.852 -1.514 24.022 1.00 92.81 457 ALA A C 1
ATOM 3493 O O . ALA A 1 457 ? 2.357 -2.293 23.204 1.00 92.81 457 ALA A O 1
ATOM 3494 N N . THR A 1 458 ? 2.304 -1.247 25.206 1.00 95.50 458 THR A N 1
ATOM 3495 C CA . THR A 1 458 ? 0.953 -1.657 25.596 1.00 95.50 458 THR A CA 1
ATOM 3496 C C . THR A 1 458 ? -0.033 -0.562 25.202 1.00 95.50 458 THR A C 1
ATOM 3498 O O . THR A 1 458 ? 0.226 0.613 25.455 1.00 95.50 458 THR A O 1
ATOM 3501 N N . PHE A 1 459 ? -1.167 -0.957 24.629 1.00 96.81 459 PHE A N 1
ATOM 3502 C CA . PHE A 1 459 ? -2.249 -0.069 24.219 1.00 96.81 459 PHE A CA 1
ATOM 3503 C C . PHE A 1 459 ? -3.478 -0.328 25.086 1.00 96.81 459 PHE A C 1
ATOM 3505 O O . PHE A 1 459 ? -4.099 -1.387 24.993 1.00 96.81 459 PHE A O 1
ATOM 3512 N N . GLU A 1 460 ? -3.813 0.647 25.922 1.00 96.25 460 GLU A N 1
ATOM 3513 C CA . GLU A 1 460 ? -5.095 0.723 26.627 1.00 96.25 460 GLU A CA 1
ATOM 3514 C C . GLU A 1 460 ? -6.117 1.363 25.680 1.00 96.25 460 GLU A C 1
ATOM 3516 O O . GLU A 1 460 ? -5.894 2.476 25.197 1.00 96.25 460 GLU A O 1
ATOM 3521 N N . ILE A 1 461 ? -7.193 0.642 25.361 1.00 96.75 461 ILE A N 1
ATOM 3522 C CA . ILE A 1 461 ? -8.233 1.078 24.417 1.00 96.75 461 ILE A CA 1
ATOM 3523 C C . ILE A 1 461 ? -9.608 1.119 25.099 1.00 96.75 461 ILE A C 1
ATOM 3525 O O . ILE A 1 461 ? -9.807 0.364 26.055 1.00 96.75 461 ILE A O 1
ATOM 3529 N N . PRO A 1 462 ? -10.571 1.903 24.572 1.00 95.88 462 PRO A N 1
ATOM 3530 C CA . PRO A 1 462 ? -11.919 1.986 25.125 1.00 95.88 462 PRO A CA 1
ATOM 3531 C C . PRO A 1 462 ? -12.596 0.622 25.296 1.00 95.88 462 PRO A C 1
ATOM 3533 O O . PRO A 1 462 ? -12.626 -0.188 24.362 1.00 95.88 462 PRO A O 1
ATOM 3536 N N . ASP A 1 463 ? -13.204 0.383 26.458 1.00 92.81 463 ASP A N 1
ATOM 3537 C CA . ASP A 1 463 ? -13.860 -0.895 26.774 1.00 92.81 463 ASP A CA 1
ATOM 3538 C C . ASP A 1 463 ? -14.968 -1.283 25.780 1.00 92.81 463 ASP A C 1
ATOM 3540 O O . ASP A 1 463 ? -15.104 -2.453 25.408 1.00 92.81 463 ASP A O 1
ATOM 3544 N N . PHE A 1 464 ? -15.724 -0.306 25.267 1.00 94.75 464 PHE A N 1
ATOM 3545 C CA . PHE A 1 464 ? -16.768 -0.564 24.269 1.00 94.75 464 PHE A CA 1
ATOM 3546 C C . PHE A 1 464 ? -16.201 -1.130 22.952 1.00 94.75 464 PHE A C 1
ATOM 3548 O O . PHE A 1 464 ? -16.899 -1.853 22.243 1.00 94.75 464 PHE A O 1
ATOM 3555 N N . ILE A 1 465 ? -14.929 -0.855 22.645 1.00 97.31 465 ILE A N 1
ATOM 3556 C CA . ILE A 1 465 ? -14.199 -1.447 21.518 1.00 97.31 465 ILE A CA 1
ATOM 3557 C C . ILE A 1 465 ? -13.605 -2.785 21.947 1.00 97.31 465 ILE A C 1
ATOM 3559 O O . ILE A 1 465 ? -13.823 -3.805 21.287 1.00 97.31 465 ILE A O 1
ATOM 3563 N N . PHE A 1 466 ? -12.903 -2.809 23.083 1.00 96.75 466 PHE A N 1
ATOM 3564 C CA . PHE A 1 466 ? -12.237 -4.008 23.590 1.00 96.75 466 PHE A CA 1
ATOM 3565 C C . PHE A 1 466 ? -13.194 -5.197 23.743 1.00 96.75 466 PHE A C 1
ATOM 3567 O O . PHE A 1 466 ? -12.853 -6.324 23.377 1.00 96.75 466 PHE A O 1
ATOM 3574 N N . SER A 1 467 ? -14.405 -4.948 24.240 1.00 95.12 467 SER A N 1
ATOM 3575 C CA . SER A 1 467 ? -15.443 -5.959 24.472 1.00 95.12 467 SER A CA 1
ATOM 3576 C C . SER A 1 467 ? -15.959 -6.636 23.195 1.00 95.12 467 SER A C 1
ATOM 3578 O O . SER A 1 467 ? -16.528 -7.728 23.276 1.00 95.12 467 SER A O 1
ATOM 3580 N N . THR A 1 468 ? -15.729 -6.037 22.022 1.00 97.81 468 THR A N 1
ATOM 3581 C CA . THR A 1 468 ? -16.114 -6.596 20.713 1.00 97.81 468 THR A CA 1
ATOM 3582 C C . THR A 1 468 ? -15.016 -7.432 20.047 1.00 97.81 468 THR A C 1
ATOM 3584 O O . THR A 1 468 ? -15.310 -8.245 19.167 1.00 97.81 468 THR A O 1
ATOM 3587 N N . LEU A 1 469 ? -13.766 -7.317 20.514 1.00 98.12 469 LEU A N 1
ATOM 3588 C CA . LEU A 1 469 ? -12.615 -8.003 19.928 1.00 98.12 469 LEU A CA 1
ATOM 3589 C C . LEU A 1 469 ? -12.650 -9.516 20.179 1.00 98.12 469 LEU A C 1
ATOM 3591 O O . LEU A 1 469 ? -12.650 -9.989 21.319 1.00 98.12 469 LEU A O 1
ATOM 3595 N N . THR A 1 470 ? -12.568 -10.284 19.093 1.00 97.62 470 THR A N 1
ATOM 3596 C CA . THR A 1 470 ? -12.434 -11.752 19.115 1.00 97.62 470 THR A CA 1
ATOM 3597 C C . THR A 1 470 ? -11.026 -12.225 18.762 1.00 97.62 470 THR A C 1
ATOM 3599 O O . THR A 1 470 ? -10.611 -13.283 19.237 1.00 97.62 470 THR A O 1
ATOM 3602 N N . ASP A 1 471 ? -10.286 -11.422 17.996 1.00 97.94 471 ASP A N 1
ATOM 3603 C CA . ASP A 1 471 ? -8.876 -11.614 17.670 1.00 97.94 471 ASP A CA 1
ATOM 3604 C C . ASP A 1 471 ? -8.112 -10.315 17.958 1.00 97.94 471 ASP A C 1
ATOM 3606 O O . ASP A 1 471 ? -8.568 -9.225 17.607 1.00 97.94 471 ASP A O 1
ATOM 3610 N N . ARG A 1 472 ? -6.987 -10.405 18.670 1.00 97.62 472 ARG A N 1
ATOM 3611 C CA . ARG A 1 472 ? -6.159 -9.234 18.982 1.00 97.62 472 ARG A CA 1
ATOM 3612 C C . ARG A 1 472 ? -4.729 -9.601 19.346 1.00 97.62 472 ARG A C 1
ATOM 3614 O O . ARG A 1 472 ? -4.471 -10.675 19.898 1.00 97.62 472 ARG A O 1
ATOM 3621 N N . SER A 1 473 ? -3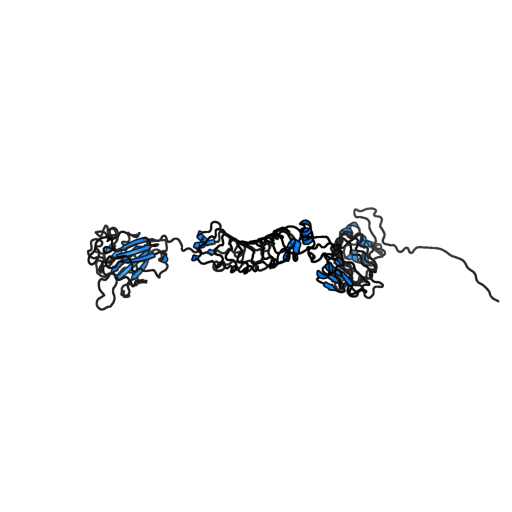.811 -8.667 19.130 1.00 96.56 473 SER A N 1
ATOM 3622 C CA . SER A 1 473 ? -2.433 -8.800 19.604 1.00 96.56 473 SER A CA 1
ATOM 3623 C C . SER A 1 473 ? -2.343 -8.733 21.137 1.00 96.56 473 SER A C 1
ATOM 3625 O O . SER A 1 473 ? -3.167 -8.122 21.821 1.00 96.56 473 SER A O 1
ATOM 3627 N N . GLY A 1 474 ? -1.323 -9.384 21.708 1.00 95.50 474 GLY A N 1
ATOM 3628 C CA . GLY A 1 474 ? -1.175 -9.536 23.164 1.00 95.50 474 GLY A CA 1
ATOM 3629 C C . GLY A 1 474 ? -0.896 -8.237 23.931 1.00 95.50 474 GLY A C 1
ATOM 3630 O O . GLY A 1 474 ? -0.987 -8.224 25.157 1.00 95.50 474 GLY A O 1
ATOM 3631 N N . ASN A 1 475 ? -0.569 -7.161 23.220 1.00 95.06 475 ASN A N 1
ATOM 3632 C CA . ASN A 1 475 ? -0.283 -5.841 23.767 1.00 95.06 475 ASN A CA 1
ATOM 3633 C C . ASN A 1 475 ? -1.509 -4.908 23.824 1.00 95.06 475 ASN A C 1
ATOM 3635 O O . ASN A 1 475 ? -1.360 -3.751 24.200 1.00 95.06 475 ASN A O 1
ATOM 3639 N N . VAL A 1 476 ? -2.708 -5.398 23.493 1.00 97.31 476 VAL A N 1
ATOM 3640 C CA . VAL A 1 476 ? -3.975 -4.655 23.608 1.00 97.31 476 VAL A CA 1
ATOM 3641 C C . VAL A 1 476 ? -4.683 -4.990 24.924 1.00 97.31 476 VAL A C 1
ATOM 3643 O O . VAL A 1 476 ? -4.913 -6.166 25.238 1.00 97.31 476 VAL A O 1
ATOM 3646 N N . GLN A 1 477 ? -5.067 -3.960 25.678 1.00 95.19 477 GLN A N 1
ATOM 3647 C CA . GLN A 1 477 ? -5.739 -4.044 26.978 1.00 95.19 477 GLN A CA 1
ATOM 3648 C C . GLN A 1 477 ? -6.962 -3.115 27.023 1.00 95.19 477 GLN A C 1
ATOM 3650 O O . GLN A 1 477 ? -6.996 -2.107 26.323 1.00 95.19 477 GLN A O 1
ATOM 3655 N N . SER A 1 478 ? -7.971 -3.469 27.825 1.00 93.00 478 SER A N 1
ATOM 3656 C CA . SER A 1 478 ? -9.118 -2.586 28.080 1.00 93.00 478 SER A CA 1
ATOM 3657 C C . SER A 1 478 ? -8.709 -1.474 29.042 1.00 93.00 478 SER A C 1
ATOM 3659 O O . SER A 1 478 ? -7.982 -1.743 30.001 1.00 93.00 478 SER A O 1
ATOM 3661 N N . ASP A 1 479 ? -9.202 -0.263 28.806 1.00 88.25 479 ASP A N 1
ATOM 3662 C CA . ASP A 1 479 ? -9.129 0.865 29.737 1.00 88.25 479 ASP A CA 1
ATOM 3663 C C . ASP A 1 479 ? -10.211 0.820 30.836 1.00 88.25 479 ASP A C 1
ATOM 3665 O O . ASP A 1 479 ? -10.272 1.718 31.682 1.00 88.25 479 ASP A O 1
ATOM 3669 N N . ALA A 1 480 ? -11.049 -0.227 30.858 1.00 74.75 480 ALA A N 1
ATOM 3670 C CA . ALA A 1 480 ? -12.074 -0.402 31.876 1.00 74.75 480 ALA A CA 1
ATOM 3671 C C . ALA A 1 480 ? -11.476 -0.342 33.292 1.00 74.75 480 ALA A C 1
ATOM 3673 O O . ALA A 1 480 ? -10.445 -0.974 33.565 1.00 74.75 480 ALA A O 1
ATOM 3674 N N . PRO A 1 481 ? -12.146 0.341 34.241 1.00 64.50 481 PRO A N 1
ATOM 3675 C CA . PRO A 1 481 ? -11.728 0.302 35.631 1.00 64.50 481 PRO A CA 1
ATOM 3676 C C . PRO A 1 481 ? -11.706 -1.155 36.131 1.00 64.50 481 PRO A C 1
ATOM 3678 O O . PRO A 1 481 ? -12.567 -1.956 35.749 1.00 64.50 481 PRO A O 1
ATOM 3681 N N . PRO A 1 482 ? -10.743 -1.530 36.994 1.00 64.88 482 PRO A N 1
ATOM 3682 C CA . PRO A 1 482 ? -10.665 -2.879 37.542 1.00 64.88 482 PRO A CA 1
ATOM 3683 C C . PRO A 1 482 ? -11.989 -3.317 38.178 1.00 64.88 482 PRO A C 1
ATOM 3685 O O . PRO A 1 482 ? -12.685 -2.510 38.792 1.00 64.88 482 PRO A O 1
ATOM 3688 N N . VAL A 1 483 ? -12.318 -4.611 38.071 1.00 64.69 483 VAL A N 1
ATOM 3689 C CA . VAL A 1 483 ? -13.530 -5.183 38.678 1.00 64.69 483 VAL A CA 1
ATOM 3690 C C . VAL A 1 483 ? -13.552 -4.871 40.175 1.00 64.69 483 VAL A C 1
ATOM 3692 O O . VAL A 1 483 ? -12.764 -5.410 40.950 1.00 64.69 483 VAL A O 1
ATOM 3695 N N . ASP A 1 484 ? -14.481 -4.011 40.580 1.00 69.62 484 ASP A N 1
ATOM 3696 C CA . ASP A 1 484 ? -14.656 -3.622 41.970 1.00 69.62 484 ASP A CA 1
ATOM 3697 C C . ASP A 1 484 ? -15.377 -4.734 42.748 1.00 69.62 484 ASP A C 1
ATOM 3699 O O . ASP A 1 484 ? -16.601 -4.868 42.677 1.00 69.62 484 ASP A O 1
ATOM 3703 N N . ASN A 1 485 ? -14.631 -5.518 43.530 1.00 79.19 485 ASN A N 1
ATOM 3704 C CA . ASN A 1 485 ? -15.171 -6.553 44.424 1.00 79.19 485 ASN A CA 1
ATOM 3705 C C . ASN A 1 485 ? -15.368 -6.072 45.873 1.00 79.19 485 ASN A C 1
ATOM 3707 O O . ASN A 1 485 ? -15.681 -6.883 46.749 1.00 79.19 485 ASN A O 1
ATOM 3711 N N . SER A 1 486 ? -15.187 -4.778 46.153 1.00 84.00 486 SER A N 1
ATOM 3712 C CA . SER A 1 486 ? -15.415 -4.227 47.493 1.00 84.00 486 SER A CA 1
ATOM 3713 C C . SER A 1 486 ? -16.890 -4.348 47.899 1.00 84.00 486 SER A C 1
ATOM 3715 O O . SER A 1 486 ? -17.777 -4.363 47.046 1.00 84.00 486 SER A O 1
ATOM 3717 N N . ASN A 1 487 ? -17.159 -4.422 49.201 1.00 89.62 487 ASN A N 1
ATOM 3718 C CA . ASN A 1 487 ? -18.513 -4.417 49.754 1.00 89.62 487 ASN A CA 1
ATOM 3719 C C . ASN A 1 487 ? -18.577 -3.376 50.868 1.00 89.62 487 ASN A C 1
ATOM 3721 O O . ASN A 1 487 ? -18.477 -3.710 52.049 1.00 89.62 487 ASN A O 1
ATOM 3725 N N . LEU A 1 488 ? -18.672 -2.110 50.465 1.00 95.38 488 LEU A N 1
ATOM 3726 C CA . LEU A 1 488 ? -18.783 -0.995 51.398 1.00 95.38 488 LEU A CA 1
ATOM 3727 C C . LEU A 1 488 ? -20.077 -1.093 52.221 1.00 95.38 488 LEU A C 1
ATOM 3729 O O . LEU A 1 488 ? -21.104 -1.552 51.712 1.00 95.38 488 LEU A O 1
ATOM 3733 N N . PHE A 1 489 ? -20.031 -0.644 53.476 1.00 96.19 489 PHE A N 1
ATOM 3734 C CA . PHE A 1 489 ? -21.199 -0.558 54.358 1.00 96.19 489 PHE A CA 1
ATOM 3735 C C . PHE A 1 489 ? -21.140 0.678 55.262 1.00 96.19 489 PHE A C 1
ATOM 3737 O O . PHE A 1 489 ? -20.081 1.287 55.414 1.00 96.19 489 PHE A O 1
ATOM 3744 N N . ILE A 1 490 ? -22.273 1.043 55.862 1.00 96.88 490 ILE A N 1
ATOM 3745 C CA . ILE A 1 490 ? -22.394 2.163 56.796 1.00 96.88 490 ILE A CA 1
ATOM 3746 C C . ILE A 1 490 ? -21.868 1.712 58.166 1.00 96.88 490 ILE A C 1
ATOM 3748 O O . ILE A 1 490 ? -22.489 0.889 58.848 1.00 96.88 490 ILE A O 1
ATOM 3752 N N . SER A 1 491 ? -20.701 2.219 58.559 1.00 95.75 491 SER A N 1
ATOM 3753 C CA . SER A 1 491 ? -20.036 1.884 59.826 1.00 95.75 491 SER A CA 1
ATOM 3754 C C . SER A 1 491 ? -20.481 2.763 60.985 1.00 95.75 491 SER A C 1
ATOM 3756 O O . SER A 1 491 ? -20.511 2.293 62.120 1.00 95.75 491 SER A O 1
ATOM 3758 N N . GLU A 1 492 ? -20.855 4.012 60.722 1.00 95.38 492 GLU A N 1
ATOM 3759 C CA . GLU A 1 492 ? -21.284 4.953 61.753 1.00 95.38 492 GLU A CA 1
ATOM 3760 C C . GLU A 1 492 ? -22.455 5.797 61.252 1.00 95.38 492 GLU A C 1
ATOM 3762 O O . GLU A 1 492 ? -22.505 6.208 60.091 1.00 95.38 492 GLU A O 1
ATOM 3767 N N . TYR A 1 493 ? -23.418 6.052 62.133 1.00 95.75 493 TYR A N 1
ATOM 3768 C CA . TYR A 1 493 ? -24.541 6.940 61.857 1.00 95.75 493 TYR A CA 1
ATOM 3769 C C . TYR A 1 493 ? -24.829 7.811 63.066 1.00 95.75 493 TYR A C 1
ATOM 3771 O O . TYR A 1 493 ? -25.019 7.317 64.181 1.00 95.75 493 TYR A O 1
ATOM 3779 N N . ALA A 1 494 ? -24.926 9.112 62.827 1.00 94.88 494 ALA A N 1
ATOM 3780 C CA . ALA A 1 494 ? -25.349 10.062 63.832 1.00 94.88 494 ALA A CA 1
ATOM 3781 C C . ALA A 1 494 ? -26.366 11.040 63.263 1.00 94.88 494 ALA A C 1
ATOM 3783 O O . ALA A 1 494 ? -26.236 11.556 62.151 1.00 94.88 494 ALA A O 1
ATOM 3784 N N . CYS A 1 495 ? -27.357 11.357 64.085 1.00 93.00 495 CYS A N 1
ATOM 3785 C CA . CYS A 1 495 ? -28.369 12.339 63.759 1.00 93.00 495 CYS A CA 1
ATOM 3786 C C . CYS A 1 495 ? -28.675 13.201 64.979 1.00 93.00 495 CYS A C 1
ATOM 3788 O O . CYS A 1 495 ? -29.173 12.713 65.993 1.00 93.00 495 CYS A O 1
ATOM 3790 N N . SER A 1 496 ? -28.438 14.508 64.876 1.00 89.56 496 SER A N 1
ATOM 3791 C CA . SER A 1 496 ? -28.913 15.470 65.872 1.00 89.56 496 SER A CA 1
ATOM 3792 C C . SER A 1 496 ? -30.323 15.926 65.504 1.00 89.56 496 SER A C 1
ATOM 3794 O O . SER A 1 496 ? -30.544 16.472 64.426 1.00 89.56 496 SER A O 1
ATOM 3796 N N . SER A 1 497 ? -31.295 15.792 66.404 1.00 87.88 497 SER A N 1
ATOM 3797 C CA . SER A 1 497 ? -32.670 16.286 66.185 1.00 87.88 497 SER A CA 1
ATOM 3798 C C . SER A 1 497 ? -32.801 17.811 66.321 1.00 87.88 497 SER A C 1
ATOM 3800 O O . SER A 1 497 ? -33.763 18.407 65.841 1.00 87.88 497 SER A O 1
ATOM 3802 N N . SER A 1 498 ? -31.814 18.465 66.936 1.00 87.56 498 SER A N 1
ATOM 3803 C CA . SER A 1 498 ? -31.756 19.916 67.118 1.00 87.56 498 SER A CA 1
ATOM 3804 C C . SER A 1 498 ? -30.351 20.452 66.859 1.00 87.56 498 SER A C 1
ATOM 3806 O O . SER A 1 498 ? -29.383 19.699 66.878 1.00 87.56 498 SER A O 1
ATOM 3808 N N . LYS A 1 499 ? -30.235 21.766 66.648 1.00 89.19 499 LYS A N 1
ATOM 3809 C CA . LYS A 1 499 ? -28.935 22.448 66.614 1.00 89.19 499 LYS A CA 1
ATOM 3810 C C . LYS A 1 499 ? -28.246 22.382 67.978 1.00 89.19 499 LYS A C 1
ATOM 3812 O O . LYS A 1 499 ? -28.925 22.364 69.011 1.00 89.19 499 LYS A O 1
ATOM 3817 N N . GLU A 1 500 ? -26.918 22.407 67.987 1.00 88.81 500 GLU A N 1
ATOM 3818 C CA . GLU A 1 500 ? -26.162 22.587 69.224 1.00 88.81 500 GLU A CA 1
ATOM 3819 C C . GLU A 1 500 ? -26.524 23.934 69.871 1.00 88.81 500 GLU A C 1
ATOM 3821 O O . GLU A 1 500 ? -26.712 24.958 69.208 1.00 88.81 500 GLU A O 1
ATOM 3826 N N . SER A 1 501 ? -26.631 23.951 71.200 1.00 86.56 501 SER A N 1
ATOM 3827 C CA . SER A 1 501 ? -27.054 25.147 71.928 1.00 86.56 501 SER A CA 1
ATOM 3828 C C . SER A 1 501 ? -26.108 26.327 71.682 1.00 86.56 501 SER A C 1
ATOM 3830 O O . SER A 1 501 ? -24.959 26.313 72.119 1.00 86.56 501 SER A O 1
ATOM 3832 N N . GLY A 1 502 ? -26.630 27.397 71.079 1.00 86.19 502 GLY A N 1
ATOM 3833 C CA . GLY A 1 502 ? -25.886 28.636 70.840 1.00 86.19 502 GLY A CA 1
ATOM 3834 C C . GLY A 1 502 ? -25.020 28.632 69.578 1.00 86.19 502 GLY A C 1
ATOM 3835 O O . GLY A 1 502 ? -24.241 29.567 69.401 1.00 86.19 502 GLY A O 1
ATOM 3836 N N . THR A 1 503 ? -25.160 27.629 68.707 1.00 89.38 503 THR A N 1
ATOM 3837 C CA . THR A 1 503 ? -24.514 27.586 67.388 1.00 89.38 503 THR A CA 1
ATOM 3838 C C . THR A 1 503 ? -25.550 27.307 66.294 1.00 89.38 503 THR A C 1
ATOM 3840 O O . THR A 1 503 ? -26.719 27.032 66.574 1.00 89.38 503 THR A O 1
ATOM 3843 N N . ASP A 1 504 ? -25.126 27.396 65.034 1.00 88.12 504 ASP A N 1
ATOM 3844 C CA . ASP A 1 504 ? -25.929 26.942 63.896 1.00 88.12 504 ASP A CA 1
ATOM 3845 C C . ASP A 1 504 ? -25.658 25.482 63.515 1.00 88.12 504 ASP A C 1
ATOM 3847 O O . ASP A 1 504 ? -26.303 24.965 62.605 1.00 88.12 504 ASP A O 1
ATOM 3851 N N . PHE A 1 505 ? -24.757 24.801 64.232 1.00 92.31 505 PHE A N 1
ATOM 3852 C CA . PHE A 1 505 ? -24.314 23.464 63.870 1.00 92.31 505 PHE A CA 1
ATOM 3853 C C . PHE A 1 505 ? -25.350 22.392 64.196 1.00 92.31 505 PHE A C 1
ATOM 3855 O O . PHE A 1 505 ? -25.980 22.404 65.258 1.00 92.31 505 PHE A O 1
ATOM 3862 N N . ARG A 1 506 ? -25.480 21.426 63.287 1.00 90.56 506 ARG A N 1
ATOM 3863 C CA . ARG A 1 506 ? -26.293 20.222 63.453 1.00 90.56 506 ARG A CA 1
ATOM 3864 C C . ARG A 1 506 ? -25.488 19.023 62.967 1.00 90.56 506 ARG A C 1
ATOM 3866 O O . ARG A 1 506 ? -25.174 18.911 61.787 1.00 90.56 506 ARG A O 1
ATOM 3873 N N . ASN A 1 507 ? -25.149 18.139 63.893 1.00 92.00 507 ASN A N 1
ATOM 3874 C CA . ASN A 1 507 ? -24.172 17.080 63.670 1.00 92.00 507 ASN A CA 1
ATOM 3875 C C . ASN A 1 507 ? -24.852 15.803 63.167 1.00 92.00 507 ASN A C 1
ATOM 3877 O O . ASN A 1 507 ? -24.957 14.810 63.880 1.00 92.00 507 ASN A O 1
ATOM 3881 N N . THR A 1 508 ? -25.348 15.861 61.935 1.00 93.75 508 THR A N 1
ATOM 3882 C CA . THR A 1 508 ? -25.872 14.688 61.228 1.00 93.75 508 THR A CA 1
ATOM 3883 C C . THR A 1 508 ? -24.852 14.243 60.188 1.00 93.75 508 THR A C 1
ATOM 3885 O O . THR A 1 508 ? -24.475 15.036 59.321 1.00 93.75 508 THR A O 1
ATOM 3888 N N . TYR A 1 509 ? -24.406 12.996 60.267 1.00 95.69 509 TYR A N 1
ATOM 3889 C CA . TYR A 1 509 ? -23.468 12.420 59.311 1.00 95.69 509 TYR A CA 1
ATOM 3890 C C . TYR A 1 509 ? -23.600 10.899 59.265 1.00 95.69 509 TYR A C 1
ATOM 3892 O O . TYR A 1 509 ? -24.189 10.275 60.153 1.00 95.69 509 TYR A O 1
ATOM 3900 N N . ILE A 1 510 ? -23.021 10.329 58.218 1.00 96.31 510 ILE A N 1
ATOM 3901 C CA . ILE A 1 510 ? -22.808 8.899 58.053 1.00 96.31 510 ILE A CA 1
ATOM 3902 C C . ILE A 1 510 ? -21.335 8.639 57.772 1.00 96.31 510 ILE A C 1
ATOM 3904 O O . ILE A 1 510 ? -20.647 9.489 57.207 1.00 96.31 510 ILE A O 1
ATOM 3908 N N . GLU A 1 511 ? -20.863 7.463 58.139 1.00 97.00 511 GLU A N 1
ATOM 3909 C CA . GLU A 1 511 ? -19.542 6.970 57.779 1.00 97.00 511 GLU A CA 1
ATOM 3910 C C . GLU A 1 511 ? -19.697 5.700 56.949 1.00 97.00 511 GLU A C 1
ATOM 3912 O O . GLU A 1 511 ? -20.438 4.790 57.327 1.00 97.00 511 GLU A O 1
ATOM 3917 N N . ILE A 1 512 ? -19.011 5.649 55.812 1.00 97.31 512 ILE A N 1
ATOM 3918 C CA . ILE A 1 512 ? -18.892 4.450 54.987 1.00 97.31 512 ILE A CA 1
ATOM 3919 C C . ILE A 1 512 ? -17.526 3.835 55.243 1.00 97.31 512 ILE A C 1
ATOM 3921 O O . ILE A 1 512 ? -16.520 4.537 55.208 1.00 97.31 512 ILE A O 1
ATOM 3925 N N . TYR A 1 513 ? -17.481 2.522 55.425 1.00 96.31 513 TYR A N 1
ATOM 3926 C CA . TYR A 1 513 ? -16.254 1.775 55.665 1.00 96.31 513 TYR A CA 1
ATOM 3927 C C . TYR A 1 513 ? -15.991 0.757 54.559 1.00 96.31 513 TYR A C 1
ATOM 3929 O O . TYR A 1 513 ? -16.909 0.071 54.095 1.00 96.31 513 TYR A O 1
ATOM 3937 N N . ASN A 1 514 ? -14.721 0.625 54.167 1.00 95.00 514 ASN A N 1
ATOM 3938 C CA . ASN A 1 514 ? -14.249 -0.489 53.355 1.00 95.00 514 ASN A CA 1
ATOM 3939 C C . ASN A 1 514 ? -13.684 -1.607 54.255 1.00 95.00 514 ASN A C 1
ATOM 3941 O O . ASN A 1 514 ? -12.538 -1.506 54.702 1.00 95.00 514 ASN A O 1
ATOM 3945 N N . PRO A 1 515 ? -14.422 -2.713 54.481 1.00 92.31 515 PRO A N 1
ATOM 3946 C CA . PRO A 1 515 ? -13.950 -3.814 55.324 1.00 92.31 515 PRO A CA 1
ATOM 3947 C C . PRO A 1 515 ? -12.899 -4.704 54.660 1.00 92.31 515 PRO A C 1
ATOM 3949 O O . PRO A 1 515 ? -12.405 -5.643 55.290 1.00 92.31 515 PRO A O 1
ATOM 3952 N N . SER A 1 516 ? -12.585 -4.473 53.383 1.00 89.75 516 SER A N 1
ATOM 3953 C CA . SER A 1 516 ? -11.609 -5.284 52.672 1.00 89.75 516 SER A CA 1
ATOM 3954 C C . SER A 1 516 ? -10.211 -5.123 53.260 1.00 89.75 516 SER A C 1
ATOM 3956 O O . SER A 1 516 ? -9.838 -4.064 53.758 1.00 89.75 516 SER A O 1
ATOM 3958 N N . THR A 1 517 ? -9.409 -6.181 53.148 1.00 88.38 517 THR A N 1
ATOM 3959 C CA . THR A 1 517 ? -7.976 -6.161 53.470 1.00 88.38 517 THR A CA 1
ATOM 3960 C C . THR A 1 517 ? -7.087 -6.039 52.231 1.00 88.38 517 THR A C 1
ATOM 3962 O O . THR A 1 517 ? -5.879 -5.868 52.376 1.00 88.38 517 THR A O 1
ATOM 3965 N N . THR A 1 518 ? -7.650 -6.178 51.024 1.00 87.19 518 THR A N 1
ATOM 3966 C CA . THR A 1 518 ? -6.893 -6.211 49.754 1.00 87.19 518 THR A CA 1
ATOM 3967 C C . THR A 1 518 ? -7.499 -5.369 48.639 1.00 87.19 518 THR A C 1
ATOM 3969 O O . THR A 1 518 ? -6.765 -4.924 47.765 1.00 87.19 518 THR A O 1
ATOM 3972 N N . GLU A 1 519 ? -8.810 -5.143 48.662 1.00 89.06 519 GLU A N 1
ATOM 3973 C CA . GLU A 1 519 ? -9.548 -4.523 47.560 1.00 89.06 519 GLU A CA 1
ATOM 3974 C C . GLU A 1 519 ? -9.806 -3.038 47.820 1.00 89.06 519 GLU A C 1
ATOM 3976 O O . GLU A 1 519 ? -10.389 -2.664 48.842 1.00 89.06 519 GLU A O 1
ATOM 3981 N N . THR A 1 520 ? -9.431 -2.203 46.857 1.00 90.81 520 THR A N 1
ATOM 3982 C CA . THR A 1 520 ? -9.839 -0.796 46.794 1.00 90.81 520 THR A CA 1
ATOM 3983 C C . THR A 1 520 ? -11.226 -0.700 46.163 1.00 90.81 520 THR A C 1
ATOM 3985 O O . THR A 1 520 ? -11.473 -1.300 45.118 1.00 90.81 520 THR A O 1
ATOM 3988 N N . ALA A 1 521 ? -12.125 0.061 46.783 1.00 91.75 521 ALA A N 1
ATOM 3989 C CA . ALA A 1 521 ? -13.437 0.366 46.224 1.00 91.75 521 ALA A CA 1
ATOM 3990 C C . ALA A 1 521 ? -13.349 1.531 45.233 1.00 91.75 521 ALA A C 1
ATOM 3992 O O . ALA A 1 521 ? -12.655 2.509 45.517 1.00 91.75 521 ALA A O 1
ATOM 3993 N N . TYR A 1 522 ? -14.092 1.462 44.128 1.00 90.88 522 TYR A N 1
ATOM 3994 C CA . TYR A 1 522 ? -14.242 2.555 43.165 1.00 90.88 522 TYR A CA 1
ATOM 3995 C C . TYR A 1 522 ? -15.609 3.203 43.370 1.00 90.88 522 TYR A C 1
ATOM 3997 O O . TYR A 1 522 ? -16.648 2.637 43.031 1.00 90.88 522 TYR A O 1
ATOM 4005 N N . LEU A 1 523 ? -15.619 4.404 43.945 1.00 92.12 523 LEU A N 1
ATOM 4006 C CA . LEU A 1 523 ? -16.846 5.064 44.394 1.00 92.12 523 LEU A CA 1
ATOM 4007 C C . LEU A 1 523 ? -17.728 5.559 43.240 1.00 92.12 523 LEU A C 1
ATOM 4009 O O . LEU A 1 523 ? -18.900 5.835 43.466 1.00 92.12 523 LEU A O 1
ATOM 4013 N N . SER A 1 524 ? -17.226 5.567 41.998 1.00 89.25 524 SER A N 1
ATOM 4014 C CA . SER A 1 524 ? -18.048 5.739 40.789 1.00 89.25 524 SER A CA 1
ATOM 4015 C C . SER A 1 524 ? -19.121 4.656 40.633 1.00 89.25 524 SER A C 1
ATOM 4017 O O . SER A 1 524 ? -20.133 4.886 39.978 1.00 89.25 524 SER A O 1
ATOM 4019 N N . ASN A 1 525 ? -18.912 3.484 41.242 1.00 90.31 525 ASN A N 1
ATOM 4020 C CA . ASN A 1 525 ? -19.874 2.386 41.248 1.00 90.31 525 ASN A CA 1
ATOM 4021 C C . ASN A 1 525 ? -20.914 2.518 42.367 1.00 90.31 525 ASN A C 1
ATOM 4023 O O . ASN A 1 525 ? -21.828 1.698 42.422 1.00 90.31 525 ASN A O 1
ATOM 4027 N N . TYR A 1 526 ? -20.772 3.486 43.278 1.00 94.12 526 TYR A N 1
ATOM 4028 C CA . TYR A 1 526 ? -21.617 3.619 44.458 1.00 94.12 526 TYR A CA 1
ATOM 4029 C C . TYR A 1 526 ? -22.434 4.911 44.440 1.00 94.12 526 TYR A C 1
ATOM 4031 O O . TYR A 1 526 ? -21.983 5.954 43.973 1.00 94.12 526 TYR A O 1
ATOM 4039 N N . THR A 1 527 ? -23.624 4.860 45.030 1.00 95.94 527 THR A N 1
ATOM 4040 C CA . THR A 1 527 ? -24.448 6.040 45.323 1.00 95.94 527 THR A CA 1
ATOM 4041 C C . THR A 1 527 ? -25.117 5.887 46.684 1.00 95.94 527 THR A C 1
ATOM 4043 O O . THR A 1 527 ? -25.352 4.772 47.153 1.00 95.94 527 THR A O 1
ATOM 4046 N N . LEU A 1 528 ? -25.424 7.007 47.336 1.00 97.19 528 LEU A N 1
ATOM 4047 C CA . LEU A 1 528 ? -26.291 7.016 48.514 1.00 97.19 528 LEU A CA 1
ATOM 4048 C C . LEU A 1 528 ? -27.644 7.606 48.163 1.00 97.19 528 LEU A C 1
ATOM 4050 O O . LEU A 1 528 ? -27.735 8.566 47.400 1.00 97.19 528 LEU A O 1
ATOM 4054 N N . GLU A 1 529 ? -28.674 7.089 48.813 1.00 96.31 529 GLU A N 1
ATOM 4055 C CA . GLU A 1 529 ? -30.023 7.630 48.752 1.00 96.31 529 GLU A CA 1
ATOM 4056 C C . GLU A 1 529 ? -30.576 7.872 50.152 1.00 96.31 529 GLU A C 1
ATOM 4058 O O . GLU A 1 529 ? -30.247 7.176 51.116 1.00 96.31 529 GLU A O 1
ATOM 4063 N N . TYR A 1 530 ? -31.446 8.868 50.241 1.00 94.31 530 TYR A N 1
ATOM 4064 C CA . TYR A 1 530 ? -32.073 9.357 51.457 1.00 94.31 530 TYR A CA 1
ATOM 4065 C C . TYR A 1 530 ? -33.600 9.275 51.341 1.00 94.31 530 TYR A C 1
ATOM 4067 O O . TYR A 1 530 ? -34.184 9.517 50.285 1.00 94.31 530 TYR A O 1
ATOM 4075 N N . SER A 1 531 ? -34.264 8.948 52.444 1.00 94.19 531 SER A N 1
ATOM 4076 C CA . SER A 1 531 ? -35.720 8.904 52.571 1.00 94.19 531 SER A CA 1
ATOM 4077 C C . SER A 1 531 ? -36.137 9.769 53.758 1.00 94.19 531 SER A C 1
ATOM 4079 O O . SER A 1 531 ? -35.914 9.411 54.912 1.00 94.19 531 SER A O 1
ATOM 4081 N N . SER A 1 532 ? -36.738 10.928 53.482 1.00 92.94 532 SER A N 1
ATOM 4082 C CA . SER A 1 532 ? -37.167 11.860 54.532 1.00 92.94 532 SER A CA 1
ATOM 4083 C C . SER A 1 532 ? -38.457 11.389 55.203 1.00 92.94 532 SER A C 1
ATOM 4085 O O . SER A 1 532 ? -39.455 11.189 54.506 1.00 92.94 532 SER A O 1
ATOM 4087 N N . ASN A 1 533 ? -38.450 11.244 56.534 1.00 90.62 533 ASN A N 1
ATOM 4088 C CA . ASN A 1 533 ? -39.578 10.733 57.338 1.00 90.62 533 ASN A CA 1
ATOM 4089 C C . ASN A 1 533 ? -40.251 9.487 56.699 1.00 90.62 533 ASN A C 1
ATOM 4091 O O . ASN A 1 533 ? -41.473 9.421 56.510 1.00 90.62 533 ASN A O 1
ATOM 4095 N N . GLY A 1 534 ? -39.429 8.538 56.240 1.00 87.00 534 GLY A N 1
ATOM 4096 C CA . GLY A 1 534 ? -39.873 7.290 55.611 1.00 87.00 534 GLY A CA 1
ATOM 4097 C C . GLY A 1 534 ? -40.522 7.410 54.225 1.00 87.00 534 GLY A C 1
ATOM 4098 O O . GLY A 1 534 ? -41.149 6.445 53.785 1.00 87.00 534 GLY A O 1
ATOM 4099 N N . GLY A 1 535 ? -40.429 8.554 53.540 1.00 91.69 535 GLY A N 1
ATOM 4100 C CA . GLY A 1 535 ? -40.987 8.746 52.195 1.00 91.69 535 GLY A CA 1
ATOM 4101 C C . GLY A 1 535 ? -40.269 7.940 51.102 1.00 91.69 535 GLY A C 1
ATOM 4102 O O . GLY A 1 535 ? -39.455 7.059 51.378 1.00 91.69 535 GLY A O 1
ATOM 4103 N N . ASP A 1 536 ? -40.542 8.241 49.833 1.00 93.31 536 ASP A N 1
ATOM 4104 C CA . ASP A 1 536 ? -39.824 7.602 48.723 1.00 93.31 536 ASP A CA 1
ATOM 4105 C C . ASP A 1 536 ? -38.312 7.890 48.788 1.00 93.31 536 ASP A C 1
ATOM 4107 O O . ASP A 1 536 ? -37.885 8.962 49.224 1.00 93.31 536 ASP A O 1
ATOM 4111 N N . TRP A 1 537 ? -37.505 6.918 48.358 1.00 94.06 537 TRP A N 1
ATOM 4112 C CA . TRP A 1 537 ? -36.056 7.076 48.248 1.00 94.06 537 TRP A CA 1
ATOM 4113 C C . TRP A 1 537 ? -35.711 8.132 47.191 1.00 94.06 537 TRP A C 1
ATOM 4115 O O . TRP A 1 537 ? -36.274 8.131 46.095 1.00 94.06 537 TRP A O 1
ATOM 4125 N N . GLY A 1 538 ? -34.793 9.034 47.522 1.00 88.69 538 GLY A N 1
ATOM 4126 C CA . GLY A 1 538 ? -34.317 10.086 46.631 1.00 88.69 538 GLY A CA 1
ATOM 4127 C C . GLY A 1 538 ? -33.175 10.879 47.259 1.00 88.69 538 GLY A C 1
ATOM 4128 O O . GLY A 1 538 ? -32.440 10.372 48.101 1.00 88.69 538 GLY A O 1
ATOM 4129 N N . GLY A 1 539 ? -33.011 12.139 46.848 1.00 85.81 539 GLY A N 1
ATOM 4130 C CA . GLY A 1 539 ? -31.994 13.023 47.424 1.00 85.81 539 GLY A CA 1
ATOM 4131 C C . GLY A 1 539 ? -30.569 12.488 47.274 1.00 85.81 539 GLY A C 1
ATOM 4132 O O . GLY A 1 539 ? -29.799 12.623 48.213 1.00 85.81 539 GLY A O 1
ATOM 4133 N N . GLU A 1 540 ? -30.251 11.883 46.128 1.00 93.25 540 GLU A N 1
ATOM 4134 C CA . GLU A 1 540 ? -29.006 11.155 45.856 1.00 93.25 540 GLU A CA 1
ATOM 4135 C C . GLU A 1 540 ? -27.727 11.931 46.224 1.00 93.25 540 GLU A C 1
ATOM 4137 O O . GLU A 1 540 ? -27.652 13.157 46.078 1.00 93.25 540 GLU A O 1
ATOM 4142 N N . HIS A 1 541 ? -26.706 11.198 46.670 1.00 95.31 541 HIS A N 1
ATOM 4143 C CA . HIS A 1 541 ? -25.327 11.679 46.764 1.00 95.31 541 HIS A CA 1
ATOM 4144 C C . HIS A 1 541 ? -24.432 10.866 45.838 1.00 95.31 541 HIS A C 1
ATOM 4146 O O . HIS A 1 541 ? -24.354 9.640 45.948 1.00 95.31 541 HIS A O 1
ATOM 4152 N N . THR A 1 542 ? -23.737 11.571 44.952 1.00 91.56 542 THR A N 1
ATOM 4153 C CA . THR A 1 542 ? -22.646 11.033 44.139 1.00 91.56 542 THR A CA 1
ATOM 4154 C C . THR A 1 542 ? -21.320 11.422 44.774 1.00 91.56 542 THR A C 1
ATOM 4156 O O . THR A 1 542 ? -21.114 12.597 45.090 1.00 91.56 542 THR A O 1
ATOM 4159 N N . PHE A 1 543 ? -20.420 10.459 44.926 1.00 93.19 543 PHE A N 1
ATOM 4160 C CA . PHE A 1 543 ? -19.133 10.676 45.578 1.00 93.19 543 PHE A CA 1
ATOM 4161 C C . PHE A 1 543 ? -18.206 11.560 44.739 1.00 93.19 543 PHE A C 1
ATOM 4163 O O . PHE A 1 543 ? -18.106 11.407 43.521 1.00 93.19 543 PHE A O 1
ATOM 4170 N N . SER A 1 544 ? -17.506 12.478 45.404 1.00 91.75 544 SER A N 1
ATOM 4171 C CA . SER A 1 544 ? -16.422 13.262 44.790 1.00 91.75 544 SER A CA 1
ATOM 4172 C C . SER A 1 544 ? -15.064 12.560 44.900 1.00 91.75 544 SER A C 1
ATOM 4174 O O . SER A 1 544 ? -14.180 12.734 44.059 1.00 91.75 544 SER A O 1
ATOM 4176 N N . THR A 1 545 ? -14.917 11.743 45.937 1.00 90.25 545 THR A N 1
ATOM 4177 C CA . THR A 1 545 ? -13.810 10.830 46.176 1.00 90.25 545 THR A CA 1
ATOM 4178 C C . THR A 1 545 ? -13.893 9.702 45.157 1.00 90.25 545 THR A C 1
ATOM 4180 O O . THR A 1 545 ? -14.956 9.126 44.957 1.00 90.25 545 THR A O 1
ATOM 4183 N N . GLN A 1 546 ? -12.781 9.383 44.494 1.00 89.06 546 GLN A N 1
ATOM 4184 C CA . GLN A 1 546 ? -12.779 8.368 43.433 1.00 89.06 546 GLN A CA 1
ATOM 4185 C C . GLN A 1 546 ? -12.669 6.946 43.986 1.00 89.06 546 GLN A C 1
ATOM 4187 O O . GLN A 1 546 ? -13.292 6.024 43.462 1.00 89.06 546 GLN A O 1
ATOM 4192 N N . THR A 1 547 ? -11.885 6.760 45.050 1.00 92.31 547 THR A N 1
ATOM 4193 C CA . THR A 1 547 ? -11.578 5.439 45.600 1.00 92.31 547 THR A CA 1
ATOM 4194 C C . THR A 1 547 ? -11.538 5.441 47.120 1.00 92.31 547 THR A C 1
ATOM 4196 O O . THR A 1 547 ? -11.088 6.424 47.704 1.00 92.31 547 THR A O 1
ATOM 4199 N N . LEU A 1 548 ? -11.912 4.320 47.739 1.00 94.44 548 LEU A N 1
ATOM 4200 C CA . LEU A 1 548 ? -11.759 4.076 49.178 1.00 94.44 548 LEU A CA 1
ATOM 4201 C C . LEU A 1 548 ? -10.931 2.801 49.397 1.00 94.44 548 LEU A C 1
ATOM 4203 O O . LEU A 1 548 ? -11.347 1.704 49.008 1.00 94.44 548 LEU A O 1
ATOM 4207 N N . GLY A 1 549 ? -9.736 2.936 49.966 1.00 93.31 549 GLY A N 1
ATOM 4208 C CA . GLY A 1 549 ? -8.779 1.847 50.146 1.00 93.31 549 GLY A CA 1
ATOM 4209 C C . GLY A 1 549 ? -9.177 0.836 51.234 1.00 93.31 549 GLY A C 1
ATOM 4210 O O . GLY A 1 549 ? -10.096 1.089 52.015 1.00 93.31 549 GLY A O 1
ATOM 4211 N N . PRO A 1 550 ? -8.498 -0.326 51.304 1.00 92.69 550 PRO A N 1
ATOM 4212 C CA . PRO A 1 550 ? -8.723 -1.334 52.341 1.00 92.69 550 PRO A CA 1
ATOM 4213 C C . PRO A 1 550 ? -8.617 -0.758 53.764 1.00 92.69 550 PRO A C 1
ATOM 4215 O O . PRO A 1 550 ? -7.574 -0.222 54.139 1.00 92.69 550 PRO A O 1
ATOM 4218 N N . GLY A 1 551 ? -9.670 -0.901 54.573 1.00 91.88 551 GLY A N 1
ATOM 4219 C CA . GLY A 1 551 ? -9.708 -0.432 55.960 1.00 91.88 551 GLY A CA 1
ATOM 4220 C C . GLY A 1 551 ? -9.924 1.076 56.142 1.00 91.88 551 GLY A C 1
ATOM 4221 O O . GLY A 1 551 ? -9.904 1.543 57.282 1.00 91.88 551 GLY A O 1
ATOM 4222 N N . GLU A 1 552 ? -10.123 1.832 55.062 1.00 95.00 552 GLU A N 1
ATOM 4223 C CA . GLU A 1 552 ? -10.412 3.266 55.124 1.00 95.00 552 GLU A CA 1
ATOM 4224 C C . GLU A 1 552 ? -11.903 3.539 55.369 1.00 95.00 552 GLU A C 1
ATOM 4226 O O . GLU A 1 552 ? -12.771 2.707 55.081 1.00 95.00 552 GLU A O 1
ATOM 4231 N N . VAL A 1 553 ? -12.184 4.732 55.894 1.00 95.69 553 VAL A N 1
ATOM 4232 C CA . VAL A 1 553 ? -13.534 5.265 56.095 1.00 95.69 553 VAL A CA 1
ATOM 4233 C C . VAL A 1 553 ? -13.716 6.568 55.326 1.00 95.69 553 VAL A C 1
ATOM 4235 O O . VAL A 1 553 ? -12.743 7.274 55.068 1.00 95.69 553 VAL A O 1
ATOM 4238 N N . LEU A 1 554 ? -14.962 6.883 54.987 1.00 97.12 554 LEU A N 1
ATOM 4239 C CA . LEU A 1 554 ? -15.369 8.148 54.385 1.00 97.12 554 LEU A CA 1
ATOM 4240 C C . LEU A 1 554 ? -16.542 8.728 55.177 1.00 97.12 554 LEU A C 1
ATOM 4242 O O . LEU A 1 554 ? -17.602 8.101 55.258 1.00 97.12 554 LEU A O 1
ATOM 4246 N N . VAL A 1 555 ? -16.368 9.922 55.740 1.00 97.38 555 VAL A N 1
ATOM 4247 C CA . VAL A 1 555 ? -17.391 10.615 56.533 1.00 97.38 555 VAL A CA 1
ATOM 4248 C C . VAL A 1 555 ? -18.161 11.596 55.650 1.00 97.38 555 VAL A C 1
ATOM 4250 O O . VAL A 1 555 ? -17.618 12.599 55.180 1.00 97.38 555 VAL A O 1
ATOM 4253 N N . ILE A 1 556 ? -19.458 11.343 55.473 1.00 97.44 556 ILE A N 1
ATOM 4254 C CA . ILE A 1 556 ? -20.372 12.182 54.695 1.00 97.44 556 ILE A CA 1
ATOM 4255 C C . ILE A 1 556 ? -21.335 12.894 55.642 1.00 97.44 556 ILE A C 1
ATOM 4257 O O . ILE A 1 556 ? -22.161 12.275 56.315 1.00 97.44 556 ILE A O 1
ATOM 4261 N N . GLY A 1 557 ? -21.241 14.218 55.696 1.00 95.25 557 GLY A N 1
ATOM 4262 C CA . GLY A 1 557 ? -22.005 15.052 56.620 1.00 95.25 557 GLY A CA 1
ATOM 4263 C C . GLY A 1 557 ? -22.921 16.034 55.908 1.00 95.25 557 GLY A C 1
ATOM 4264 O O . GLY A 1 557 ? -22.672 16.462 54.781 1.00 95.25 557 GLY A O 1
ATOM 4265 N N . ARG A 1 558 ? -23.979 16.473 56.588 1.00 93.69 558 ARG A N 1
ATOM 4266 C CA . ARG A 1 558 ? -24.762 17.617 56.105 1.00 93.69 558 ARG A CA 1
ATOM 4267 C C . ARG A 1 558 ? -23.929 18.909 56.112 1.00 93.69 558 ARG A C 1
ATOM 4269 O O . ARG A 1 558 ? -22.930 19.002 56.832 1.00 93.69 558 ARG A O 1
ATOM 4276 N N . PRO A 1 559 ? -24.363 19.964 55.404 1.00 91.06 559 PRO A N 1
ATOM 4277 C CA . PRO A 1 559 ? -23.848 21.301 55.650 1.00 91.06 559 PRO A CA 1
ATOM 4278 C C . PRO A 1 559 ? -24.036 21.680 57.124 1.00 91.06 559 PRO A C 1
ATOM 4280 O O . PRO A 1 559 ? -25.079 21.385 57.719 1.00 91.06 559 PRO A O 1
ATOM 4283 N N . GLU A 1 560 ? -23.041 22.369 57.688 1.00 89.88 560 GLU A N 1
ATOM 4284 C CA . GLU A 1 560 ? -23.060 22.869 59.072 1.00 89.88 560 GLU A CA 1
ATOM 4285 C C . GLU A 1 560 ? -22.936 21.767 60.147 1.00 89.88 560 GLU A C 1
ATOM 4287 O O . GLU A 1 560 ? -23.458 21.907 61.252 1.00 89.88 560 GLU A O 1
ATOM 4292 N N . VAL A 1 561 ? -22.210 20.681 59.871 1.00 93.62 561 VAL A N 1
ATOM 4293 C CA . VAL A 1 561 ? -21.632 19.843 60.940 1.00 93.62 561 VAL A CA 1
ATOM 4294 C C . VAL A 1 561 ? -20.535 20.637 61.659 1.00 93.62 561 VAL A C 1
ATOM 4296 O O . VAL A 1 561 ? -19.801 21.391 61.020 1.00 93.62 561 VAL A O 1
ATOM 4299 N N . ASN A 1 562 ? -20.428 20.511 62.986 1.00 93.94 562 ASN A N 1
ATOM 4300 C CA . ASN A 1 562 ? -19.424 21.229 63.768 1.00 93.94 562 ASN A CA 1
ATOM 4301 C C . ASN A 1 562 ? -18.011 20.662 63.495 1.00 93.94 562 ASN A C 1
ATOM 4303 O O . ASN A 1 562 ? -17.684 19.585 64.005 1.00 93.94 562 ASN A O 1
ATOM 4307 N N . PRO A 1 563 ? -17.123 21.399 62.793 1.00 91.88 563 PRO A N 1
ATOM 4308 C CA . PRO A 1 563 ? -15.811 20.885 62.394 1.00 91.88 563 PRO A CA 1
ATOM 4309 C C . PRO A 1 563 ? -14.842 20.713 63.572 1.00 91.88 563 PRO A C 1
ATOM 4311 O O . PRO A 1 563 ? -13.780 20.121 63.422 1.00 91.88 563 PRO A O 1
ATOM 4314 N N . SER A 1 564 ? -15.174 21.244 64.757 1.00 91.12 564 SER A N 1
ATOM 4315 C CA . SER A 1 564 ? -14.388 21.003 65.977 1.00 91.12 564 SER A CA 1
ATOM 4316 C C . SER A 1 564 ? -14.694 19.658 66.641 1.00 91.12 564 SER A C 1
ATOM 4318 O O . SER A 1 564 ? -13.987 19.274 67.572 1.00 91.12 564 SER A O 1
ATOM 4320 N N . ARG A 1 565 ? -15.750 18.966 66.191 1.00 90.12 565 ARG A N 1
ATOM 4321 C CA . ARG A 1 565 ? -16.200 17.682 66.742 1.00 90.12 565 ARG A CA 1
ATOM 4322 C C . ARG A 1 565 ? -16.112 16.544 65.732 1.00 90.12 565 ARG A C 1
ATOM 4324 O O . ARG A 1 565 ? -15.807 15.435 66.141 1.00 90.12 565 ARG A O 1
ATOM 4331 N N . ILE A 1 566 ? -16.400 16.817 64.459 1.00 93.88 566 ILE A N 1
ATOM 4332 C CA . ILE A 1 566 ? -16.436 15.822 63.382 1.00 93.88 566 ILE A CA 1
ATOM 4333 C C . ILE A 1 566 ? -15.704 16.398 62.171 1.00 93.88 566 ILE A C 1
ATOM 4335 O O . ILE A 1 566 ? -16.021 17.503 61.721 1.00 93.88 566 ILE A O 1
ATOM 4339 N N . THR A 1 567 ? -14.753 15.644 61.628 1.00 93.69 567 THR A N 1
ATOM 4340 C CA . THR A 1 567 ? -14.146 15.946 60.329 1.00 93.69 567 THR A CA 1
ATOM 4341 C C . THR A 1 567 ? -14.995 15.286 59.253 1.00 93.69 567 THR A C 1
ATOM 4343 O O . THR A 1 567 ? -15.195 14.080 59.293 1.00 93.69 567 THR A O 1
ATOM 4346 N N . VAL A 1 568 ? -15.527 16.084 58.332 1.00 95.25 568 VAL A N 1
ATOM 4347 C CA . VAL A 1 568 ? -16.350 15.607 57.217 1.00 95.25 568 VAL A CA 1
ATOM 4348 C C . VAL A 1 568 ? -15.507 15.629 55.949 1.00 95.25 568 VAL A C 1
ATOM 4350 O O . VAL A 1 568 ? -14.937 16.674 55.625 1.00 95.25 568 VAL A O 1
ATOM 4353 N N . ASP A 1 569 ? -15.465 14.506 55.238 1.00 96.25 569 ASP A N 1
ATOM 4354 C CA . ASP A 1 569 ? -14.759 14.374 53.962 1.00 96.25 569 ASP A CA 1
ATOM 4355 C C . ASP A 1 569 ? -15.617 14.902 52.808 1.00 96.25 569 ASP A C 1
ATOM 4357 O O . ASP A 1 569 ? -15.126 15.620 51.936 1.00 96.25 569 ASP A O 1
ATOM 4361 N N . GLU A 1 570 ? -16.926 14.619 52.838 1.00 96.19 570 GLU A N 1
ATOM 4362 C CA . GLU A 1 570 ? -17.874 15.058 51.812 1.00 96.19 570 GLU A CA 1
ATOM 4363 C C . GLU A 1 570 ? -19.154 15.658 52.393 1.00 96.19 570 GLU A C 1
ATOM 4365 O O . GLU A 1 570 ? -19.707 15.177 53.381 1.00 96.19 570 GLU A O 1
ATOM 4370 N N . SER A 1 571 ? -19.673 16.708 51.750 1.00 95.06 571 SER A N 1
ATOM 4371 C CA . SER A 1 571 ? -20.929 17.331 52.169 1.00 95.06 571 SER A CA 1
ATOM 4372 C C . SER A 1 571 ? -22.113 16.855 51.330 1.00 95.06 571 SER A C 1
ATOM 4374 O O . SER A 1 571 ? -22.115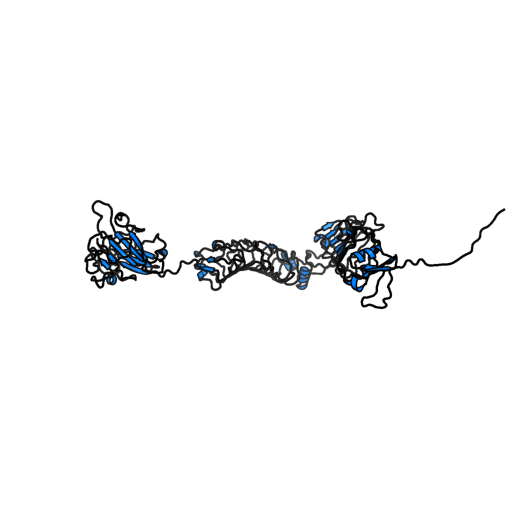 17.025 50.113 1.00 95.06 571 SER A O 1
ATOM 4376 N N . TRP A 1 572 ? -23.160 16.352 51.987 1.00 95.31 572 TRP A N 1
ATOM 4377 C CA . TRP A 1 572 ? -24.413 15.935 51.357 1.00 95.31 572 TRP A CA 1
ATOM 4378 C C . TRP A 1 572 ? -25.547 16.901 51.715 1.00 95.31 572 TRP A C 1
ATOM 4380 O O . TRP A 1 572 ? -26.132 16.855 52.797 1.00 95.31 572 TRP A O 1
ATOM 4390 N N . SER A 1 573 ? -25.862 17.819 50.798 1.00 91.81 573 SER A N 1
ATOM 4391 C CA . SER A 1 573 ? -26.832 18.899 51.050 1.00 91.81 573 SER A CA 1
ATOM 4392 C C . SER A 1 573 ? -28.267 18.427 51.328 1.00 91.81 573 SER A C 1
ATOM 4394 O O . SER A 1 573 ? -28.988 19.095 52.070 1.00 91.81 573 SER A O 1
ATOM 4396 N N . SER A 1 574 ? -28.662 17.272 50.785 1.00 90.12 574 SER A N 1
ATOM 4397 C CA . SER A 1 574 ? -29.987 16.671 50.987 1.00 90.12 574 SER A CA 1
ATOM 4398 C C . SER A 1 574 ? -30.123 15.930 52.321 1.00 90.12 574 SER A C 1
ATOM 4400 O O . SER A 1 574 ? -31.237 15.576 52.698 1.00 90.12 574 SER A O 1
ATOM 4402 N N . LEU A 1 575 ? -29.024 15.707 53.056 1.00 92.75 575 LEU A N 1
ATOM 4403 C CA . LEU A 1 575 ? -29.037 14.972 54.320 1.00 92.75 575 LEU A CA 1
ATOM 4404 C C . LEU A 1 575 ? -29.665 15.816 55.442 1.00 92.75 575 LEU A C 1
ATOM 4406 O O . LEU A 1 575 ? -28.995 16.561 56.165 1.00 92.75 575 LEU A O 1
ATOM 4410 N N . THR A 1 576 ? -30.981 15.699 55.609 1.00 89.12 576 THR A N 1
ATOM 4411 C CA . THR A 1 576 ? -31.749 16.467 56.604 1.00 89.12 576 THR A CA 1
ATOM 4412 C C . THR A 1 576 ? -32.205 15.665 57.818 1.00 89.12 576 THR A C 1
ATOM 4414 O O . THR A 1 576 ? -33.012 16.181 58.597 1.00 89.12 576 THR A O 1
ATOM 4417 N N . ALA A 1 577 ? -31.648 14.465 58.013 1.00 90.88 577 ALA A N 1
ATOM 4418 C CA . ALA A 1 577 ? -32.164 13.492 58.965 1.00 90.88 577 ALA A CA 1
ATOM 4419 C C . ALA A 1 577 ? -32.366 14.052 60.388 1.00 90.88 577 ALA A C 1
ATOM 4421 O O . ALA A 1 577 ? -31.543 14.827 60.897 1.00 90.88 577 ALA A O 1
ATOM 4422 N N . ASN A 1 578 ? -33.488 13.691 61.012 1.00 90.69 578 ASN A N 1
ATOM 4423 C CA . ASN A 1 578 ? -33.964 14.101 62.338 1.00 90.69 578 ASN A CA 1
ATOM 4424 C C . ASN A 1 578 ? -34.296 12.936 63.279 1.00 90.69 578 ASN A C 1
ATOM 4426 O O . ASN A 1 578 ? -34.532 13.208 64.459 1.00 90.69 578 ASN A O 1
ATOM 4430 N N . GLY A 1 579 ? -34.209 11.693 62.805 1.00 92.50 579 GLY A N 1
ATOM 4431 C CA . GLY A 1 579 ? -34.264 10.489 63.640 1.00 92.50 579 GLY A CA 1
ATOM 4432 C C . GLY A 1 579 ? -35.059 9.361 62.995 1.00 92.50 579 GLY A C 1
ATOM 4433 O O . GLY A 1 579 ? -34.715 8.199 63.193 1.00 92.50 579 GLY A O 1
ATOM 4434 N N . ASP A 1 580 ? -36.052 9.707 62.184 1.00 94.00 580 ASP A N 1
ATOM 4435 C CA . ASP A 1 580 ? -37.038 8.834 61.544 1.00 94.00 580 ASP A CA 1
ATOM 4436 C C . ASP A 1 580 ? -36.884 8.774 60.008 1.00 94.00 580 ASP A C 1
ATOM 4438 O O . ASP A 1 580 ? -37.828 8.477 59.276 1.00 94.00 580 ASP A O 1
ATOM 4442 N N . ASP A 1 581 ? -35.670 9.020 59.512 1.00 94.06 581 ASP A N 1
ATOM 4443 C CA . ASP A 1 581 ? -35.290 8.977 58.097 1.00 94.06 581 ASP A CA 1
ATOM 4444 C C . ASP A 1 581 ? -34.507 7.726 57.678 1.00 94.06 581 ASP A C 1
ATOM 4446 O O . ASP A 1 581 ? -33.699 7.188 58.434 1.00 94.06 581 ASP A O 1
ATOM 4450 N N . GLY A 1 582 ? -34.694 7.305 56.429 1.00 94.50 582 GLY A N 1
ATOM 4451 C CA . GLY A 1 582 ? -33.922 6.225 55.825 1.00 94.50 582 GLY A CA 1
ATOM 4452 C C . GLY A 1 582 ? -32.676 6.723 55.090 1.00 94.50 582 GLY A C 1
ATOM 4453 O O . GLY A 1 582 ? -32.703 7.774 54.448 1.00 94.50 582 GLY A O 1
ATOM 4454 N N . ILE A 1 583 ? -31.603 5.936 55.116 1.00 96.25 583 ILE A N 1
ATOM 4455 C CA . ILE A 1 583 ? -30.413 6.090 54.271 1.00 96.25 583 ILE A CA 1
ATOM 4456 C C . ILE A 1 583 ? -30.030 4.716 53.737 1.00 96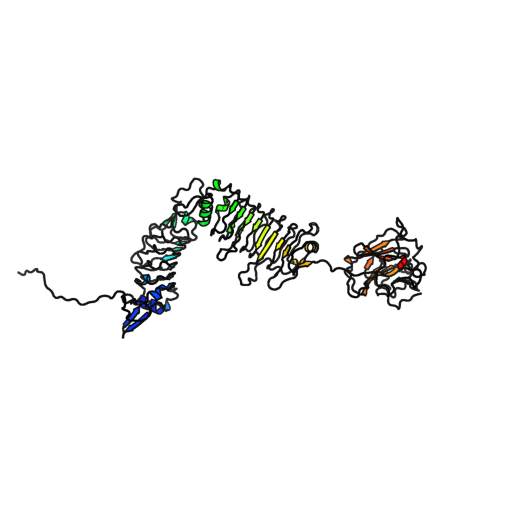.25 583 ILE A C 1
ATOM 4458 O O . ILE A 1 583 ? -29.970 3.758 54.503 1.00 96.25 583 ILE A O 1
ATOM 4462 N N . ARG A 1 584 ? -29.736 4.607 52.443 1.00 96.62 584 ARG A N 1
ATOM 4463 C CA . ARG A 1 584 ? -29.229 3.363 51.856 1.00 96.62 584 ARG A CA 1
ATOM 4464 C C . ARG A 1 584 ? -28.055 3.609 50.928 1.00 96.62 584 ARG A C 1
ATOM 4466 O O . ARG A 1 584 ? -27.993 4.635 50.254 1.00 96.62 584 ARG A O 1
ATOM 4473 N N . LEU A 1 585 ? -27.152 2.640 50.894 1.00 97.56 585 LEU A N 1
ATOM 4474 C CA . LEU A 1 585 ? -26.022 2.577 49.980 1.00 97.56 585 LEU A CA 1
ATOM 4475 C C . LEU A 1 585 ? -26.374 1.647 48.817 1.00 97.56 585 LEU A C 1
ATOM 4477 O O . LEU A 1 585 ? -26.961 0.582 49.024 1.00 97.56 585 LEU A O 1
ATOM 4481 N N . LEU A 1 586 ? -26.023 2.049 47.600 1.00 96.12 586 LEU A N 1
ATOM 4482 C CA . LEU A 1 586 ? -26.197 1.258 46.391 1.00 96.12 586 LEU A CA 1
ATOM 4483 C C . LEU A 1 586 ? -24.847 1.054 45.713 1.00 96.12 586 LEU A C 1
ATOM 4485 O O . LEU A 1 586 ? -24.013 1.955 45.712 1.00 96.12 586 LEU A O 1
ATOM 4489 N N . LYS A 1 587 ? -24.671 -0.110 45.091 1.00 93.06 587 LYS A N 1
ATOM 4490 C CA . LYS A 1 587 ? -23.574 -0.433 44.180 1.00 93.06 587 LYS A CA 1
ATOM 4491 C C . LYS A 1 587 ? -24.151 -0.840 42.830 1.00 93.06 587 LYS A C 1
ATOM 4493 O O . LYS A 1 587 ? -24.964 -1.763 42.773 1.00 93.06 587 LYS A O 1
ATOM 4498 N N . ASN A 1 588 ? -23.763 -0.170 41.749 1.00 88.75 588 ASN A N 1
ATOM 4499 C CA . ASN A 1 588 ? -24.294 -0.384 40.398 1.00 88.75 588 ASN A CA 1
ATOM 4500 C C . ASN A 1 588 ? -25.838 -0.432 40.392 1.00 88.75 588 ASN A C 1
ATOM 4502 O O . ASN A 1 588 ? -26.445 -1.364 39.864 1.00 88.75 588 ASN A O 1
ATOM 4506 N N . ASN A 1 589 ? -26.472 0.546 41.057 1.00 89.38 589 ASN A N 1
ATOM 4507 C CA . ASN A 1 589 ? -27.928 0.664 41.253 1.00 89.38 589 ASN A CA 1
ATOM 4508 C C . ASN A 1 589 ? -28.602 -0.478 42.042 1.00 89.38 589 ASN A C 1
ATOM 4510 O O . ASN A 1 589 ? -29.829 -0.574 42.070 1.00 89.38 589 ASN A O 1
ATOM 4514 N N . THR A 1 590 ? -27.831 -1.340 42.706 1.00 93.19 590 THR A N 1
ATOM 4515 C CA . THR A 1 590 ? -28.344 -2.395 43.592 1.00 93.19 590 THR A CA 1
ATOM 4516 C C . THR A 1 590 ? -28.081 -2.019 45.044 1.00 93.19 590 THR A C 1
ATOM 4518 O O . THR A 1 590 ? -26.948 -1.717 45.396 1.00 93.19 590 THR A O 1
ATOM 4521 N N . VAL A 1 591 ? -29.108 -2.043 45.899 1.00 95.00 591 VAL A N 1
ATOM 4522 C CA . VAL A 1 591 ? -28.968 -1.729 47.334 1.00 95.00 591 VAL A CA 1
ATOM 4523 C C . VAL A 1 591 ? -28.032 -2.732 48.011 1.00 95.00 591 VAL A C 1
ATOM 4525 O O . VAL A 1 591 ? -28.200 -3.940 47.835 1.00 95.00 591 VAL A O 1
ATOM 4528 N N . THR A 1 592 ? -27.079 -2.234 48.799 1.00 95.06 592 THR A N 1
ATOM 4529 C CA . THR A 1 592 ? -26.115 -3.051 49.545 1.00 95.06 592 THR A CA 1
ATOM 4530 C C . THR A 1 592 ? -26.307 -2.954 51.055 1.00 95.06 592 THR A C 1
ATOM 4532 O O . THR A 1 592 ? -26.345 -3.995 51.699 1.00 95.06 592 THR A O 1
ATOM 4535 N N . ASP A 1 593 ? -26.481 -1.758 51.623 1.00 97.81 593 ASP A N 1
ATOM 4536 C CA . ASP A 1 593 ? -26.636 -1.543 53.075 1.00 97.81 593 ASP A CA 1
ATOM 4537 C C . ASP A 1 593 ? -27.692 -0.470 53.368 1.00 97.81 593 ASP A C 1
ATOM 4539 O O . ASP A 1 593 ? -27.922 0.415 52.535 1.00 97.81 593 ASP A O 1
ATOM 4543 N N . VAL A 1 594 ? -28.345 -0.535 54.532 1.00 96.81 594 VAL A N 1
ATOM 4544 C CA . VAL A 1 594 ? -29.436 0.390 54.875 1.00 96.81 594 VAL A CA 1
ATOM 4545 C C . VAL A 1 594 ? -29.509 0.729 56.367 1.00 96.81 594 VAL A C 1
ATOM 4547 O O . VAL A 1 594 ? -29.279 -0.106 57.238 1.00 96.81 594 VAL A O 1
ATOM 4550 N N . ILE A 1 595 ? -29.907 1.969 56.645 1.00 96.25 595 ILE A N 1
ATOM 4551 C CA . ILE A 1 595 ? -30.425 2.452 57.924 1.00 96.25 595 ILE A CA 1
ATOM 4552 C C . ILE A 1 595 ? -31.846 2.955 57.689 1.00 96.25 595 ILE A C 1
ATOM 4554 O O . ILE A 1 595 ? -32.088 3.739 56.777 1.00 96.25 595 ILE A O 1
ATOM 4558 N N . GLY A 1 596 ? -32.794 2.531 58.518 1.00 95.12 596 GLY A N 1
ATOM 4559 C CA . GLY A 1 596 ? -34.195 2.919 58.385 1.00 95.12 596 GLY A CA 1
ATOM 4560 C C . GLY A 1 596 ? -34.936 2.197 57.255 1.00 95.12 596 GLY A C 1
ATOM 4561 O O . GLY A 1 596 ? -34.428 1.298 56.591 1.00 95.12 596 GLY A O 1
ATOM 4562 N N . THR A 1 597 ? -36.191 2.585 57.049 1.00 93.81 597 THR A N 1
ATOM 4563 C CA . THR A 1 597 ? -37.049 2.074 55.969 1.00 93.81 597 THR A CA 1
ATOM 4564 C C . THR A 1 597 ? -37.889 3.208 55.397 1.00 93.81 597 THR A C 1
ATOM 4566 O O . THR A 1 597 ? -38.119 4.216 56.064 1.00 93.81 597 THR A O 1
ATOM 4569 N N . ASN A 1 598 ? -38.397 3.033 54.179 1.00 91.75 598 ASN A N 1
ATOM 4570 C CA . ASN A 1 598 ? -39.372 3.933 53.573 1.00 91.75 598 ASN A CA 1
ATOM 4571 C C . ASN A 1 598 ? -40.811 3.592 54.026 1.00 91.75 598 ASN A C 1
ATOM 4573 O O . ASN A 1 598 ? -41.678 3.237 53.220 1.00 91.75 598 ASN A O 1
ATOM 4577 N N . TYR A 1 599 ? -41.075 3.680 55.332 1.00 89.88 599 TYR A N 1
ATOM 4578 C CA . TYR A 1 599 ? -42.339 3.264 55.960 1.00 89.88 599 TYR A CA 1
ATOM 4579 C C . TYR A 1 599 ? -43.566 4.112 55.595 1.00 89.88 599 TYR A C 1
ATOM 4581 O O . TYR A 1 599 ? -44.693 3.673 55.823 1.00 89.88 599 TYR A O 1
ATOM 4589 N N . SER A 1 600 ? -43.381 5.314 55.047 1.00 90.25 600 SER A N 1
ATOM 4590 C CA . SER A 1 600 ? -44.461 6.200 54.595 1.00 90.25 600 SER A CA 1
ATOM 4591 C C . SER A 1 600 ? -44.614 6.233 53.066 1.00 90.25 600 SER A C 1
ATOM 4593 O O . SER A 1 600 ? -45.499 6.920 52.549 1.00 90.25 600 SER A O 1
ATOM 4595 N N . SER A 1 601 ? -43.811 5.441 52.342 1.00 88.81 601 SER A N 1
ATOM 4596 C CA . SER A 1 601 ? -43.940 5.235 50.893 1.00 88.81 601 SER A CA 1
ATOM 4597 C C . SER A 1 601 ? -45.202 4.449 50.503 1.00 88.81 601 SER A C 1
ATOM 4599 O O . SER A 1 601 ? -45.958 3.955 51.344 1.00 88.81 601 SER A O 1
ATOM 4601 N N . SER A 1 602 ? -45.460 4.337 49.197 1.00 83.38 602 SER A N 1
ATOM 4602 C CA . SER A 1 602 ? -46.608 3.604 48.654 1.00 83.38 602 SER A CA 1
ATOM 4603 C C . SER A 1 602 ? -46.159 2.513 47.667 1.00 83.38 602 SER A C 1
ATOM 4605 O O . SER A 1 602 ? -45.841 2.845 46.523 1.00 83.38 602 SER A O 1
ATOM 4607 N N . PRO A 1 603 ? -46.233 1.212 48.021 1.00 85.44 603 PRO A N 1
ATOM 4608 C CA . PRO A 1 603 ? -46.679 0.657 49.304 1.00 85.44 603 PRO A CA 1
ATOM 4609 C C . PRO A 1 603 ? -45.630 0.838 50.420 1.00 85.44 603 PRO A C 1
ATOM 4611 O O . PRO A 1 603 ? -44.440 0.793 50.123 1.00 85.44 603 PRO A O 1
ATOM 4614 N N . PRO A 1 604 ? -46.050 0.978 51.691 1.00 84.81 604 PRO A N 1
ATOM 4615 C CA . PRO A 1 604 ? -45.127 1.194 52.802 1.00 84.81 604 PRO A CA 1
ATOM 4616 C C . PRO A 1 604 ? -44.289 -0.055 53.087 1.00 84.81 604 PRO A C 1
ATOM 4618 O O . PRO A 1 604 ? -44.800 -1.180 53.040 1.00 84.81 604 PRO A O 1
ATOM 4621 N N . VAL A 1 605 ? -43.016 0.149 53.428 1.00 86.69 605 VAL A N 1
ATOM 4622 C CA . VAL A 1 605 ? -42.081 -0.909 53.837 1.00 86.69 605 VAL A CA 1
ATOM 4623 C C . VAL A 1 605 ? -41.670 -0.659 55.285 1.00 86.69 605 VAL A C 1
ATOM 4625 O O . VAL A 1 605 ? -41.087 0.376 55.579 1.00 86.69 605 VAL A O 1
ATOM 4628 N N . GLY A 1 606 ? -41.968 -1.595 56.187 1.00 86.31 606 GLY A N 1
ATOM 4629 C CA . GLY A 1 606 ? -41.700 -1.441 57.622 1.00 86.31 606 GLY A CA 1
ATOM 4630 C C . GLY A 1 606 ? -42.803 -0.692 58.381 1.00 86.31 606 GLY A C 1
ATOM 4631 O O . GLY A 1 606 ? -43.941 -0.577 57.919 1.00 86.31 606 GLY A O 1
ATOM 4632 N N . THR A 1 607 ? -42.476 -0.221 59.586 1.00 88.94 607 THR A N 1
ATOM 4633 C CA . THR A 1 607 ? -43.385 0.532 60.465 1.00 88.94 607 THR A CA 1
ATOM 4634 C C . THR A 1 607 ? -42.789 1.879 60.843 1.00 88.94 607 THR A C 1
ATOM 4636 O O . THR A 1 607 ? -41.582 1.972 61.058 1.00 88.94 607 THR A O 1
ATOM 4639 N N . ASP A 1 608 ? -43.652 2.883 60.989 1.00 92.25 608 ASP A N 1
ATOM 4640 C CA . ASP A 1 608 ? -43.296 4.207 61.505 1.00 92.25 608 ASP A CA 1
ATOM 4641 C C . ASP A 1 608 ? -42.616 4.092 62.888 1.00 92.25 608 ASP A C 1
ATOM 4643 O O . ASP A 1 608 ? -43.220 3.533 63.814 1.00 92.25 608 ASP A O 1
ATOM 4647 N N . PRO A 1 609 ? -41.365 4.568 63.037 1.00 94.19 609 PRO A N 1
ATOM 4648 C CA . PRO A 1 609 ? -40.615 4.493 64.283 1.00 94.19 609 PRO A CA 1
ATOM 4649 C C . PRO A 1 609 ? -40.981 5.595 65.296 1.00 94.19 609 PRO A C 1
ATOM 4651 O O . PRO A 1 609 ? -40.413 5.623 66.389 1.00 94.19 609 PRO A O 1
ATOM 4654 N N . GLY A 1 610 ? -41.899 6.510 64.972 1.00 93.69 610 GLY A N 1
ATOM 4655 C CA . GLY A 1 610 ? -42.123 7.722 65.755 1.00 93.69 610 GLY A CA 1
ATOM 4656 C C . GLY A 1 610 ? -40.988 8.719 65.524 1.00 93.69 610 GLY A C 1
ATOM 4657 O O . GLY A 1 610 ? -40.672 9.035 64.388 1.00 93.69 610 GLY A O 1
ATOM 4658 N N . ASP A 1 611 ? -40.348 9.203 66.589 1.00 93.31 611 ASP A N 1
ATOM 4659 C CA . ASP A 1 611 ? -39.265 10.189 66.463 1.00 93.31 611 ASP A CA 1
ATOM 4660 C C . ASP A 1 611 ? -37.879 9.555 66.162 1.00 93.31 611 ASP A C 1
ATOM 4662 O O . ASP A 1 611 ? -36.890 10.274 65.987 1.00 93.31 611 ASP A O 1
ATOM 4666 N N . GLY A 1 612 ? -37.775 8.219 66.145 1.00 95.25 612 GLY A N 1
ATOM 4667 C CA . GLY A 1 612 ? -36.568 7.485 65.754 1.00 95.25 612 GLY A CA 1
ATOM 4668 C C . GLY A 1 612 ? -36.624 5.985 66.049 1.00 95.25 612 GLY A C 1
ATOM 4669 O O . GLY A 1 612 ? -37.351 5.537 66.934 1.00 95.25 612 GLY A O 1
ATOM 4670 N N . TRP A 1 613 ? -35.856 5.180 65.311 1.00 96.25 613 TRP A N 1
ATOM 4671 C CA . TRP A 1 613 ? -35.866 3.722 65.444 1.00 96.25 613 TRP A CA 1
ATOM 4672 C C . TRP A 1 613 ? -35.275 3.255 66.767 1.00 96.25 613 TRP A C 1
ATOM 4674 O O . TRP A 1 613 ? -34.237 3.735 67.220 1.00 96.25 613 TRP A O 1
ATOM 4684 N N . GLU A 1 614 ? -35.913 2.241 67.349 1.00 97.12 614 GLU A N 1
ATOM 4685 C CA . GLU A 1 614 ? -35.293 1.421 68.382 1.00 97.12 614 GLU A CA 1
ATOM 4686 C C . GLU A 1 614 ? -34.188 0.551 67.766 1.00 97.12 614 GLU A C 1
ATOM 4688 O O . GLU A 1 614 ? -34.428 -0.163 66.785 1.00 97.12 614 GLU A O 1
ATOM 4693 N N . VAL A 1 615 ? -32.994 0.604 68.359 1.00 97.62 615 VAL A N 1
ATOM 4694 C CA . VAL A 1 615 ? -31.808 -0.155 67.931 1.00 97.62 615 VAL A CA 1
ATOM 4695 C C . VAL A 1 615 ? -31.204 -0.824 69.159 1.00 97.62 615 VAL A C 1
ATOM 4697 O O . VAL A 1 615 ? -31.037 -0.179 70.194 1.00 97.62 615 VAL A O 1
ATOM 4700 N N . ALA A 1 616 ? -30.901 -2.120 69.072 1.00 96.50 616 ALA A N 1
ATOM 4701 C CA . ALA A 1 616 ? -30.329 -2.903 70.173 1.00 96.50 616 ALA A CA 1
ATOM 4702 C C . ALA A 1 616 ? -31.114 -2.821 71.506 1.00 96.50 616 ALA A C 1
ATOM 4704 O O . ALA A 1 616 ? -30.537 -2.990 72.583 1.00 96.50 616 ALA A O 1
ATOM 4705 N N . GLY A 1 617 ? -32.429 -2.576 71.444 1.00 95.75 617 GLY A N 1
ATOM 4706 C CA . GLY A 1 617 ? -33.306 -2.406 72.611 1.00 95.75 617 GLY A CA 1
ATOM 4707 C C . GLY A 1 617 ? -33.299 -0.999 73.229 1.00 95.75 617 GLY A C 1
ATOM 4708 O O . GLY A 1 617 ? -33.906 -0.788 74.280 1.00 95.75 617 GLY A O 1
ATOM 4709 N N . VAL A 1 618 ? -32.616 -0.030 72.608 1.00 96.12 618 VAL A N 1
ATOM 4710 C CA . VAL A 1 618 ? -32.606 1.382 73.016 1.00 96.12 618 VAL A CA 1
ATOM 4711 C C . VAL A 1 618 ? -33.623 2.155 72.177 1.00 96.12 618 VAL A C 1
ATOM 4713 O O . VAL A 1 618 ? -33.459 2.301 70.968 1.00 96.12 618 VAL A O 1
ATOM 4716 N N . THR A 1 619 ? -34.687 2.646 72.815 1.00 95.31 619 THR A N 1
ATOM 4717 C CA . THR A 1 619 ? -35.757 3.425 72.168 1.00 95.31 619 THR A CA 1
ATOM 4718 C C . THR A 1 619 ? -35.221 4.725 71.551 1.00 95.31 619 THR A C 1
ATOM 4720 O O . THR A 1 619 ? -34.443 5.426 72.196 1.00 95.31 619 THR A O 1
ATOM 4723 N N . GLU A 1 620 ? -35.667 5.062 70.332 1.00 94.88 620 GLU A N 1
ATOM 4724 C CA . GLU A 1 620 ? -35.246 6.259 69.571 1.00 94.88 620 GLU A CA 1
ATOM 4725 C C . GLU A 1 620 ? -33.718 6.390 69.387 1.00 94.88 620 GLU A C 1
ATOM 4727 O O . GLU A 1 620 ? -33.167 7.490 69.369 1.00 94.88 620 GLU A O 1
ATOM 4732 N N . ALA A 1 621 ? -33.000 5.274 69.244 1.00 95.81 621 ALA A N 1
ATOM 4733 C CA . ALA A 1 621 ? -31.542 5.256 69.159 1.00 95.81 621 ALA A CA 1
ATOM 4734 C C . ALA A 1 621 ? -30.966 5.941 67.910 1.00 95.81 621 ALA A C 1
ATOM 4736 O O . ALA A 1 621 ? -29.861 6.469 67.961 1.00 95.81 621 ALA A O 1
ATOM 4737 N N . THR A 1 622 ? -31.702 6.019 66.803 1.00 95.94 622 THR A N 1
ATOM 4738 C CA . THR A 1 622 ? -31.278 6.816 65.634 1.00 95.94 622 THR A CA 1
ATOM 4739 C C . THR A 1 622 ? -31.403 8.328 65.858 1.00 95.94 622 THR A C 1
ATOM 4741 O O . THR A 1 622 ? -31.076 9.105 64.962 1.00 95.94 622 THR A O 1
ATOM 4744 N N . ARG A 1 623 ? -31.880 8.777 67.028 1.00 94.19 623 ARG A N 1
ATOM 4745 C CA . ARG A 1 623 ? -32.142 10.184 67.342 1.00 94.19 623 ARG A CA 1
ATOM 4746 C C . ARG A 1 623 ? -31.263 10.677 68.497 1.00 94.19 623 ARG A C 1
ATOM 4748 O O . ARG A 1 623 ? -31.476 10.363 69.665 1.00 94.19 623 ARG A O 1
ATOM 4755 N N . ASN A 1 624 ? -30.338 11.585 68.198 1.00 93.19 624 ASN A N 1
ATOM 4756 C CA . ASN A 1 624 ? -29.362 12.201 69.114 1.00 93.19 624 ASN A CA 1
ATOM 4757 C C . ASN A 1 624 ? -28.319 11.255 69.732 1.00 93.19 624 ASN A C 1
ATOM 4759 O O . ASN A 1 624 ? -27.496 11.726 70.521 1.00 93.19 624 ASN A O 1
ATOM 4763 N N . LEU A 1 625 ? -28.354 9.958 69.430 1.00 94.81 625 LEU A N 1
ATOM 4764 C CA . LEU A 1 625 ? -27.287 9.017 69.763 1.00 94.81 625 LEU A CA 1
ATOM 4765 C C . LEU A 1 625 ? -26.468 8.716 68.506 1.00 94.81 625 LEU A C 1
ATOM 4767 O O . LEU A 1 625 ? -26.843 9.104 67.395 1.00 94.81 625 LEU A O 1
ATOM 4771 N N . VAL A 1 626 ? -25.332 8.063 68.714 1.00 94.56 626 VAL A N 1
ATOM 4772 C CA . VAL A 1 626 ? -24.461 7.587 67.644 1.00 94.56 626 VAL A CA 1
ATOM 4773 C C . VAL A 1 626 ? -24.551 6.070 67.596 1.00 94.56 626 VAL A C 1
ATOM 4775 O O . VAL A 1 626 ? -24.554 5.401 68.635 1.00 94.56 626 VAL A O 1
ATOM 4778 N N . LEU A 1 627 ? -24.689 5.544 66.385 1.00 96.06 627 LEU A N 1
ATOM 4779 C CA . LEU A 1 627 ? -24.685 4.120 66.102 1.00 96.06 627 LEU A CA 1
ATOM 4780 C C . LEU A 1 627 ? -23.333 3.756 65.509 1.00 96.06 627 LEU A C 1
ATOM 4782 O O . LEU A 1 627 ? -22.963 4.298 64.473 1.00 96.06 627 LEU A O 1
ATOM 4786 N N . TRP A 1 628 ? -22.642 2.810 66.134 1.00 95.31 628 TRP A N 1
ATOM 4787 C CA . TRP A 1 628 ? -21.393 2.241 65.636 1.00 95.31 628 TRP A CA 1
ATOM 4788 C C . TRP A 1 628 ? -21.613 0.794 65.233 1.00 95.31 628 TRP A C 1
ATOM 4790 O O . TRP A 1 628 ? -22.123 -0.002 66.026 1.00 95.31 628 TRP A O 1
ATOM 4800 N N . ARG A 1 629 ? -21.240 0.417 64.016 1.00 94.75 629 ARG A N 1
ATOM 4801 C CA . ARG A 1 629 ? -21.334 -0.971 63.571 1.00 94.75 629 ARG A CA 1
ATOM 4802 C C . ARG A 1 629 ? -20.304 -1.804 64.339 1.00 94.75 629 ARG A C 1
ATOM 4804 O O . ARG A 1 629 ? -19.158 -1.405 64.526 1.00 94.75 629 ARG A O 1
ATOM 4811 N N . LYS A 1 630 ? -20.701 -2.977 64.830 1.00 93.62 630 LYS A N 1
ATOM 4812 C CA . LYS A 1 630 ? -19.802 -3.855 65.594 1.00 93.62 630 LYS A CA 1
ATOM 4813 C C . LYS A 1 630 ? -18.630 -4.323 64.730 1.00 93.62 630 LYS A C 1
ATOM 4815 O O . LYS A 1 630 ? -18.822 -4.702 63.582 1.00 93.62 630 LYS A O 1
ATOM 4820 N N . THR A 1 631 ? -17.455 -4.478 65.340 1.00 90.88 631 THR A N 1
ATOM 4821 C CA . THR A 1 631 ? -16.242 -5.020 64.687 1.00 90.88 631 THR A CA 1
ATOM 4822 C C . THR A 1 631 ? -16.404 -6.426 64.106 1.00 90.88 631 THR A C 1
ATOM 4824 O O . THR A 1 631 ? -15.605 -6.855 63.280 1.00 90.88 631 THR A O 1
ATOM 4827 N N . THR A 1 632 ? -17.416 -7.175 64.547 1.00 90.62 632 THR A N 1
ATOM 4828 C CA . THR A 1 632 ? -17.743 -8.502 64.011 1.00 90.62 632 THR A CA 1
ATOM 4829 C C . THR A 1 632 ? -18.516 -8.448 62.694 1.00 90.62 632 THR A C 1
ATOM 4831 O O . THR A 1 632 ? -18.638 -9.476 62.029 1.00 90.62 632 THR A O 1
ATOM 4834 N N . VAL A 1 633 ? -19.059 -7.288 62.323 1.00 92.75 633 VAL A N 1
ATOM 4835 C CA . VAL A 1 633 ? -19.778 -7.082 61.065 1.00 92.75 633 VAL A CA 1
ATOM 4836 C C . VAL A 1 633 ? -18.759 -6.729 59.990 1.00 92.75 633 VAL A C 1
ATOM 4838 O O . VAL A 1 633 ? -18.034 -5.747 60.099 1.00 92.75 633 VAL A O 1
ATOM 4841 N N . THR A 1 634 ? -18.683 -7.566 58.961 1.00 90.31 634 THR A N 1
ATOM 4842 C CA . THR A 1 634 ? -17.706 -7.434 57.863 1.00 90.31 634 THR A CA 1
ATOM 4843 C C . THR A 1 634 ? -18.372 -7.398 56.490 1.00 90.31 634 THR A C 1
ATOM 4845 O O . THR A 1 634 ? -17.692 -7.329 55.470 1.00 90.31 634 THR A O 1
ATOM 4848 N N . THR A 1 635 ? -19.703 -7.436 56.458 1.00 91.88 635 THR A N 1
ATOM 4849 C CA . THR A 1 635 ? -20.515 -7.428 55.243 1.00 91.88 635 THR A CA 1
ATOM 4850 C C . THR A 1 635 ? -21.695 -6.476 55.420 1.00 91.88 635 THR A C 1
ATOM 4852 O O . THR A 1 635 ? -22.223 -6.398 56.532 1.00 91.88 635 THR A O 1
ATOM 4855 N N . PRO A 1 636 ? -22.127 -5.790 54.351 1.00 95.50 636 PRO A N 1
ATOM 4856 C CA . PRO A 1 636 ? -23.304 -4.927 54.382 1.00 95.50 636 PRO A CA 1
ATOM 4857 C C . PRO A 1 636 ? -24.595 -5.733 54.623 1.00 95.50 636 PRO A C 1
ATOM 4859 O O . PRO A 1 636 ? -24.623 -6.947 54.390 1.00 95.50 636 PRO A O 1
ATOM 4862 N N . ASN A 1 637 ? -25.660 -5.066 55.072 1.00 96.50 637 ASN A N 1
ATOM 4863 C CA . ASN A 1 637 ? -26.960 -5.670 55.355 1.00 96.50 637 ASN A CA 1
ATOM 4864 C C . ASN A 1 637 ? -28.109 -4.834 54.755 1.00 96.50 637 ASN A C 1
ATOM 4866 O O . ASN A 1 637 ? -28.321 -3.677 55.112 1.00 96.50 637 ASN A O 1
ATOM 4870 N N . THR A 1 638 ? -28.886 -5.437 53.855 1.00 96.50 638 THR A N 1
ATOM 4871 C CA . THR A 1 638 ? -30.023 -4.779 53.190 1.00 96.50 638 THR A CA 1
ATOM 4872 C C . THR A 1 638 ? -31.320 -4.804 54.004 1.00 96.50 638 THR A C 1
ATOM 4874 O O . THR A 1 638 ? -32.308 -4.213 53.569 1.00 96.50 638 THR A O 1
ATOM 4877 N N . ASP A 1 639 ? -31.359 -5.519 55.129 1.00 95.44 639 ASP A N 1
ATOM 4878 C CA . ASP A 1 639 ? -32.528 -5.627 56.002 1.00 95.44 639 ASP A CA 1
ATOM 4879 C C . ASP A 1 639 ? -32.298 -4.831 57.294 1.00 95.44 639 ASP A C 1
ATOM 4881 O O . ASP A 1 639 ? -31.517 -5.210 58.171 1.00 95.44 639 ASP A O 1
ATOM 4885 N N . TRP A 1 640 ? -32.988 -3.693 57.405 1.00 95.75 640 TRP A N 1
ATOM 4886 C CA . TRP A 1 640 ? -32.861 -2.811 58.562 1.00 95.75 640 TRP A CA 1
ATOM 4887 C C . TRP A 1 640 ? -33.365 -3.446 59.861 1.00 95.75 640 TRP A C 1
ATOM 4889 O O . TRP A 1 640 ? -32.799 -3.172 60.919 1.00 95.75 640 TRP A O 1
ATOM 4899 N N . ASP A 1 641 ? -34.413 -4.274 59.811 1.00 94.69 641 ASP A N 1
ATOM 4900 C CA . ASP A 1 641 ? -34.972 -4.896 61.014 1.00 94.69 641 ASP A CA 1
ATOM 4901 C C . ASP A 1 641 ? -34.019 -5.961 61.572 1.00 94.69 641 ASP A C 1
ATOM 4903 O O . ASP A 1 641 ? -33.804 -6.009 62.789 1.00 94.69 641 ASP A O 1
ATOM 4907 N N . ASP A 1 642 ? -33.379 -6.734 60.689 1.00 96.44 642 ASP A N 1
ATOM 4908 C CA . ASP A 1 642 ? -32.307 -7.659 61.067 1.00 96.44 642 ASP A CA 1
ATOM 4909 C C . ASP A 1 642 ? -31.071 -6.901 61.580 1.00 96.44 642 ASP A C 1
ATOM 4911 O O . ASP A 1 642 ? -30.524 -7.249 62.628 1.00 96.44 642 ASP A O 1
ATOM 4915 N N . SER A 1 643 ? -30.651 -5.829 60.894 1.00 97.06 643 SER A N 1
ATOM 4916 C CA . SER A 1 643 ? -29.461 -5.056 61.274 1.00 97.06 643 SER A CA 1
ATOM 4917 C C . SER A 1 643 ? -29.622 -4.362 62.630 1.00 97.06 643 SER A C 1
ATOM 4919 O O . SER A 1 643 ? -28.753 -4.462 63.505 1.00 97.06 643 SER A O 1
ATOM 4921 N N . ARG A 1 644 ? -30.750 -3.673 62.855 1.00 97.12 644 ARG A N 1
ATOM 4922 C CA . ARG A 1 644 ? -30.985 -2.928 64.102 1.00 97.12 644 ARG A CA 1
ATOM 4923 C C . ARG A 1 644 ? -31.197 -3.841 65.305 1.00 97.12 644 ARG A C 1
ATOM 4925 O O . ARG A 1 644 ? -30.852 -3.440 66.423 1.00 97.12 644 ARG A O 1
ATOM 4932 N N . GLY A 1 645 ? -31.709 -5.052 65.081 1.00 96.94 645 GLY A N 1
ATOM 4933 C CA . GLY A 1 645 ? -31.987 -6.044 66.113 1.00 96.94 645 GLY A CA 1
ATOM 4934 C C . GLY A 1 645 ? -32.980 -5.565 67.176 1.00 96.94 645 GLY A C 1
ATOM 4935 O O . GLY A 1 645 ? -33.559 -4.478 67.108 1.00 96.94 645 GLY A O 1
ATOM 4936 N N . THR A 1 646 ? -33.170 -6.390 68.202 1.00 95.62 646 THR A N 1
ATOM 4937 C CA . THR A 1 646 ? -34.081 -6.105 69.326 1.00 95.62 646 THR A CA 1
ATOM 4938 C C . THR A 1 646 ? -33.352 -5.934 70.656 1.00 95.62 646 THR A C 1
ATOM 4940 O O . THR A 1 646 ? -33.933 -5.467 71.633 1.00 95.62 646 THR A O 1
ATOM 4943 N N . ASN A 1 647 ? -32.080 -6.331 70.727 1.00 95.94 647 ASN A N 1
ATOM 4944 C CA . ASN A 1 647 ? -31.242 -6.256 71.917 1.00 95.94 647 ASN A CA 1
ATOM 4945 C C . ASN A 1 647 ? -29.752 -6.184 71.529 1.00 95.94 647 ASN A C 1
ATOM 4947 O O . ASN A 1 647 ? -29.366 -6.298 70.369 1.00 95.94 647 ASN A O 1
ATOM 4951 N N . THR A 1 648 ? -28.872 -6.018 72.513 1.00 93.94 648 THR A N 1
ATOM 4952 C CA . THR A 1 648 ? -27.426 -5.892 72.270 1.00 93.94 648 THR A CA 1
ATOM 4953 C C . THR A 1 648 ? -26.757 -7.164 71.742 1.00 93.94 648 THR A C 1
ATOM 4955 O O . THR A 1 648 ? -25.609 -7.092 71.308 1.00 93.94 648 THR A O 1
ATOM 4958 N N . THR A 1 649 ? -27.420 -8.326 71.764 1.00 93.75 649 THR A N 1
ATOM 4959 C CA . THR A 1 649 ? -26.853 -9.587 71.253 1.00 93.75 649 THR A CA 1
ATOM 4960 C C . THR A 1 649 ? -27.141 -9.781 69.769 1.00 93.75 649 THR A C 1
ATOM 4962 O O . THR A 1 649 ? -26.225 -10.154 69.0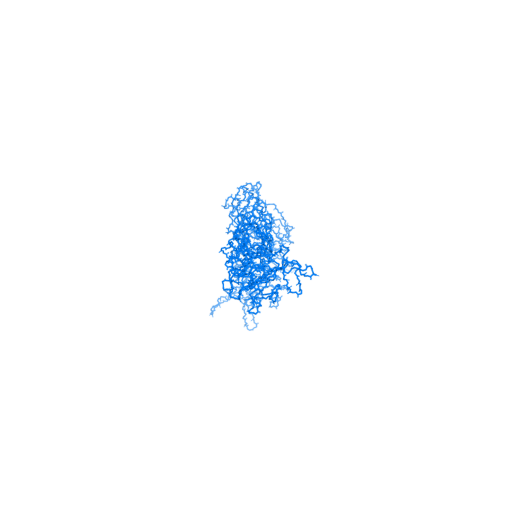41 1.00 93.75 649 THR A O 1
ATOM 4965 N N . ASP A 1 650 ? -28.378 -9.534 69.332 1.00 96.12 650 ASP A N 1
ATOM 4966 C CA . ASP A 1 650 ? -28.808 -9.748 67.942 1.00 96.12 650 ASP A CA 1
ATOM 4967 C C . ASP A 1 650 ? -28.571 -8.539 67.025 1.00 96.12 650 ASP A C 1
ATOM 4969 O O . ASP A 1 650 ? -28.453 -8.725 65.822 1.00 96.12 650 ASP A O 1
ATOM 4973 N N . SER A 1 651 ? -28.435 -7.331 67.578 1.00 97.25 651 SER A N 1
ATOM 4974 C CA . SER A 1 651 ? -28.134 -6.129 66.798 1.00 97.25 651 SER A CA 1
ATOM 4975 C C . SER A 1 651 ? -26.722 -6.146 66.210 1.00 97.25 651 SER A C 1
ATOM 4977 O O . SER A 1 651 ? -25.764 -6.584 66.855 1.00 97.25 651 SER A O 1
ATOM 4979 N N . GLU A 1 652 ? -26.564 -5.575 65.023 1.00 97.25 652 GLU A N 1
ATOM 4980 C CA . GLU A 1 652 ? -25.267 -5.290 64.405 1.00 97.25 652 GLU A CA 1
ATOM 4981 C C . GLU A 1 652 ? -24.630 -3.992 64.926 1.00 97.25 652 GLU A C 1
ATOM 4983 O O . GLU A 1 652 ? -23.459 -3.726 64.649 1.00 97.25 652 GLU A O 1
ATOM 4988 N N . TRP A 1 653 ? -25.371 -3.210 65.715 1.00 96.50 653 TRP A N 1
ATOM 4989 C CA . TRP A 1 653 ? -24.980 -1.880 66.167 1.00 96.50 653 TRP A CA 1
ATOM 4990 C C . TRP A 1 653 ? -24.661 -1.840 67.664 1.00 96.50 653 TRP A C 1
ATOM 4992 O O . TRP A 1 653 ? -25.221 -2.568 68.489 1.00 96.50 653 TRP A O 1
ATOM 5002 N N . ILE A 1 654 ? -23.745 -0.947 68.011 1.00 94.75 654 ILE A N 1
ATOM 5003 C CA . ILE A 1 654 ? -23.468 -0.461 69.356 1.00 94.75 654 ILE A CA 1
ATOM 5004 C C . ILE A 1 654 ? -24.075 0.939 69.435 1.00 94.75 654 ILE A C 1
ATOM 5006 O O . ILE A 1 654 ? -23.777 1.791 68.602 1.00 94.75 654 ILE A O 1
ATOM 5010 N N . VAL A 1 655 ? -24.930 1.176 70.429 1.00 95.31 655 VAL A N 1
ATOM 5011 C CA . VAL A 1 655 ? -25.588 2.473 70.635 1.00 95.31 655 VAL A CA 1
ATOM 5012 C C . VAL A 1 655 ? -24.841 3.255 71.713 1.00 95.31 655 VAL A C 1
ATOM 5014 O O . VAL A 1 655 ? -24.564 2.713 72.791 1.00 95.31 655 VAL A O 1
ATOM 5017 N N . SER A 1 656 ? -24.535 4.527 71.448 1.00 93.38 656 SER A N 1
ATOM 5018 C CA . SER A 1 656 ? -23.858 5.393 72.415 1.00 93.38 656 SER A CA 1
ATOM 5019 C C . SER A 1 656 ? -24.657 5.557 73.716 1.00 93.38 656 SER A C 1
ATOM 5021 O O . SER A 1 656 ? -25.883 5.697 73.724 1.00 93.38 656 SER A O 1
ATOM 5023 N N . ASN A 1 657 ? -23.961 5.549 74.858 1.00 87.44 657 ASN A N 1
ATOM 5024 C CA . ASN A 1 657 ? -24.594 5.752 76.172 1.00 87.44 657 ASN A CA 1
ATOM 5025 C C . ASN A 1 657 ? -24.772 7.235 76.549 1.00 87.44 657 ASN A C 1
ATOM 5027 O O . ASN A 1 657 ? -25.477 7.563 77.508 1.00 87.44 657 ASN A O 1
ATOM 5031 N N . VAL A 1 658 ? -24.169 8.129 75.769 1.00 86.88 658 VAL A N 1
ATOM 5032 C CA . VAL A 1 658 ? -24.299 9.582 75.854 1.00 86.88 658 VAL A CA 1
ATOM 5033 C C . VAL A 1 658 ? -24.760 10.150 74.515 1.00 86.88 658 VAL A C 1
ATOM 5035 O O . VAL A 1 658 ? -24.473 9.608 73.448 1.00 86.88 658 VAL A O 1
ATOM 5038 N N . LYS A 1 659 ? -25.514 11.253 74.581 1.00 87.19 659 LYS A N 1
ATOM 5039 C CA . LYS A 1 659 ? -25.975 11.967 73.388 1.00 87.19 659 LYS A CA 1
ATOM 5040 C C . LYS A 1 659 ? -24.802 12.605 72.661 1.00 87.19 659 LYS A C 1
ATOM 5042 O O . LYS A 1 659 ? -23.957 13.219 73.310 1.00 87.19 659 LYS A O 1
ATOM 5047 N N . GLU A 1 660 ? -24.843 12.542 71.333 1.00 82.62 660 GLU A N 1
ATOM 5048 C CA . GLU A 1 660 ? -23.888 13.217 70.450 1.00 82.62 660 GLU A CA 1
ATOM 5049 C C . GLU A 1 660 ? -22.418 12.834 70.716 1.00 82.62 660 GLU A C 1
ATOM 5051 O O . GLU A 1 660 ? -21.533 13.693 70.770 1.00 82.62 660 GLU A O 1
ATOM 5056 N N . ASP A 1 661 ? -22.160 11.547 70.940 1.00 86.62 661 ASP A N 1
ATOM 5057 C CA . ASP A 1 661 ? -20.825 11.027 71.231 1.00 86.62 661 ASP A CA 1
ATOM 5058 C C . ASP A 1 661 ? -20.050 10.717 69.946 1.00 86.62 661 ASP A C 1
ATOM 5060 O O . ASP A 1 661 ? -20.163 9.636 69.390 1.00 86.62 661 ASP A O 1
ATOM 5064 N N . TYR A 1 662 ? -19.286 11.684 69.440 1.00 89.62 662 TYR A N 1
ATOM 5065 C CA . TYR A 1 662 ? -18.588 11.586 68.146 1.00 89.62 662 TYR A CA 1
ATOM 5066 C C . TYR A 1 662 ? -17.136 11.106 68.265 1.00 89.62 662 TYR A C 1
ATOM 5068 O O . TYR A 1 662 ? -16.312 11.419 67.412 1.00 89.62 662 TYR A O 1
ATOM 5076 N N . VAL A 1 663 ? -16.789 10.403 69.347 1.00 85.56 663 VAL A N 1
ATOM 5077 C CA . VAL A 1 663 ? -15.397 10.015 69.654 1.00 85.56 663 VAL A CA 1
ATOM 5078 C C . VAL A 1 663 ? -14.737 9.133 68.595 1.00 85.56 663 VAL A C 1
ATOM 5080 O O . VAL A 1 663 ? -13.511 9.094 68.546 1.00 85.56 663 VAL A O 1
ATOM 5083 N N . ASN A 1 664 ? -15.533 8.443 67.779 1.00 87.00 664 ASN A N 1
ATOM 5084 C CA . ASN A 1 664 ? -15.068 7.501 66.766 1.00 87.00 664 ASN A CA 1
ATOM 5085 C C . ASN A 1 664 ? -15.203 8.032 65.327 1.00 87.00 664 ASN A C 1
ATOM 5087 O O . ASN A 1 664 ? -14.719 7.387 64.408 1.00 87.00 664 ASN A O 1
ATOM 5091 N N . ALA A 1 665 ? -15.796 9.214 65.128 1.00 88.81 665 ALA A N 1
ATOM 5092 C CA . ALA A 1 665 ? -16.054 9.751 63.796 1.00 88.81 665 ALA A CA 1
ATOM 5093 C C . ALA A 1 665 ? -14.757 9.892 62.976 1.00 88.81 665 ALA A C 1
ATOM 5095 O O . ALA A 1 665 ? -13.822 10.585 63.398 1.00 88.81 665 ALA A O 1
ATOM 5096 N N . GLY A 1 666 ? -14.715 9.280 61.791 1.00 86.50 666 GLY A N 1
ATOM 5097 C CA . GLY A 1 666 ? -13.529 9.251 60.935 1.00 86.50 666 GLY A CA 1
ATOM 5098 C C . GLY A 1 666 ? -12.553 8.135 61.305 1.00 86.50 666 GLY A C 1
ATOM 5099 O O . GLY A 1 666 ? -11.352 8.242 61.039 1.00 86.50 666 GLY A O 1
ATOM 5100 N N . SER A 1 667 ? -13.023 7.076 61.962 1.00 86.88 667 SER A N 1
ATOM 5101 C CA . SER A 1 667 ? -12.238 5.885 62.282 1.00 86.88 667 SER A CA 1
ATOM 5102 C C . SER A 1 667 ? -13.144 4.653 62.366 1.00 86.88 667 SER A C 1
ATOM 5104 O O . SER A 1 667 ? -14.210 4.725 62.970 1.00 86.88 667 SER A O 1
ATOM 5106 N N . PRO A 1 668 ? -12.728 3.482 61.843 1.00 82.38 668 PRO A N 1
ATOM 5107 C CA . PRO A 1 668 ? -13.495 2.255 62.024 1.00 82.38 668 PRO A CA 1
ATOM 5108 C C . PRO A 1 668 ? -13.714 1.984 63.511 1.00 82.38 668 PRO A C 1
ATOM 5110 O O . PRO A 1 668 ? -12.782 2.139 64.302 1.00 82.38 668 PRO A O 1
ATOM 5113 N N . THR A 1 669 ? -14.915 1.537 63.879 1.00 82.44 669 THR A N 1
ATOM 5114 C CA . THR A 1 669 ? -15.260 1.249 65.274 1.00 82.44 669 THR A CA 1
ATOM 5115 C C . THR A 1 669 ? -14.212 0.352 65.917 1.00 82.44 669 THR A C 1
ATOM 5117 O O . THR A 1 669 ? -14.043 -0.804 65.530 1.00 82.44 669 THR A O 1
ATOM 5120 N N . ASP A 1 670 ? -13.522 0.867 66.930 1.00 71.56 670 ASP A N 1
ATOM 5121 C CA . ASP A 1 670 ? -12.675 0.059 67.793 1.00 71.56 670 ASP A CA 1
ATOM 5122 C C . ASP A 1 670 ? -13.453 -0.331 69.062 1.00 71.56 670 ASP A C 1
ATOM 5124 O O . ASP A 1 670 ? -14.431 0.303 69.455 1.00 71.56 670 ASP A O 1
ATOM 5128 N N . GLY A 1 671 ? -13.084 -1.438 69.707 1.00 63.72 671 GLY A N 1
ATOM 5129 C CA . GLY A 1 671 ? -13.826 -1.975 70.857 1.00 63.72 671 GLY A CA 1
ATOM 5130 C C . GLY A 1 671 ? -13.858 -1.082 72.112 1.00 63.72 671 GLY A C 1
ATOM 5131 O O . GLY A 1 671 ? -14.252 -1.579 73.167 1.00 63.72 671 GLY A O 1
ATOM 5132 N N . ASN A 1 672 ? -13.418 0.181 72.036 1.00 68.06 672 ASN A N 1
ATOM 5133 C CA . ASN A 1 672 ? -13.344 1.125 73.151 1.00 68.06 672 ASN A CA 1
ATOM 5134 C C . ASN A 1 672 ? -14.431 2.218 73.121 1.00 68.06 672 ASN A C 1
ATOM 5136 O O . ASN A 1 672 ? -14.381 3.126 73.955 1.00 68.06 672 ASN A O 1
ATOM 5140 N N . VAL A 1 673 ? -15.415 2.146 72.215 1.00 78.06 673 VAL A N 1
ATOM 5141 C CA . VAL A 1 673 ? -16.530 3.109 72.183 1.00 78.06 673 VAL A CA 1
ATOM 5142 C C . VAL A 1 673 ? -17.404 3.039 73.459 1.00 78.06 673 VAL A C 1
ATOM 5144 O O . VAL A 1 673 ? -17.770 1.940 73.901 1.00 78.06 673 VAL A O 1
ATOM 5147 N N . PRO A 1 674 ? -17.760 4.180 74.092 1.00 69.19 674 PRO A N 1
ATOM 5148 C CA . PRO A 1 674 ? -18.616 4.207 75.282 1.00 69.19 674 PRO A CA 1
ATOM 5149 C C . PRO A 1 674 ? -20.040 3.700 74.986 1.00 69.19 674 PRO A C 1
ATOM 5151 O O . PRO A 1 674 ? -20.850 4.373 74.353 1.00 69.19 674 PRO A O 1
ATOM 5154 N N . SER A 1 675 ? -20.372 2.505 75.476 1.00 69.81 675 SER A N 1
ATOM 5155 C CA . SER A 1 675 ? -21.639 1.813 75.184 1.00 69.81 675 SER A CA 1
ATOM 5156 C C . SER A 1 675 ? -22.501 1.573 76.431 1.00 69.81 675 SER A C 1
ATOM 5158 O O . SER A 1 675 ? -22.025 1.739 77.561 1.00 69.81 675 SER A O 1
ATOM 5160 N N . GLN A 1 676 ? -23.799 1.305 76.220 1.00 55.34 676 GLN A N 1
ATOM 5161 C CA . GLN A 1 676 ? -24.784 1.024 77.283 1.00 55.34 676 GLN A CA 1
ATOM 5162 C C . GLN A 1 676 ? -24.653 -0.374 77.886 1.00 55.34 676 GLN A C 1
ATOM 5164 O O . GLN A 1 676 ? -24.390 -1.334 77.126 1.00 55.34 676 GLN A O 1
#